Protein AF-A0A7S3JR64-F1 (afdb_monomer)

Solvent-accessible surface area (backbone atoms only — not comparable to full-atom values): 35680 Å² total; per-residue (Å²): 132,84,84,70,69,76,76,63,75,84,61,90,70,87,80,74,83,58,70,67,58,58,53,50,52,54,52,48,54,54,53,34,60,77,67,76,51,93,82,84,86,84,82,92,68,92,89,72,86,87,74,86,78,80,78,79,86,78,82,80,90,79,98,70,62,80,67,60,67,53,51,55,54,54,51,52,53,52,50,55,55,56,66,76,63,78,76,86,91,52,76,75,52,56,59,50,49,54,51,51,52,52,52,49,53,51,51,52,51,52,49,52,51,53,51,51,52,54,50,52,53,51,50,50,53,49,53,50,51,50,50,53,52,49,56,52,51,52,58,50,55,62,54,59,74,76,68,83,82,83,85,89,84,90,88,82,89,83,84,90,84,92,77,95,75,78,88,74,83,79,93,70,71,60,78,90,72,78,90,64,95,80,79,83,75,95,70,79,42,35,31,33,44,31,29,67,74,76,59,18,30,37,28,38,51,74,65,69,27,89,68,21,41,35,38,36,52,42,71,66,82,88,66,71,46,30,36,36,32,29,40,46,41,80,34,92,84,42,91,86,22,30,27,42,26,38,61,32,81,93,48,24,40,35,30,44,40,48,84,93,48,92,67,43,29,36,30,29,40,46,81,82,87,60,71,78,79,48,55,30,28,32,20,27,36,71,46,93,76,31,21,46,28,28,62,64,60,61,12,12,45,26,57,44,79,41,80,56,103,86,47,82,43,53,43,39,26,22,42,36,101,49,105,79,52,94,45,54,7,60,58,84,41,67,51,14,32,28,48,72,46,36,50,56,70,67,57,53,50,52,17,52,51,50,50,53,51,54,53,49,52,52,53,55,48,52,52,50,52,53,51,50,51,53,49,48,46,59,60,46,73,75,52,87,66,40,34,37,41,24,21,38,44,66,51,70,55,50,30,47,53,46,25,42,47,52,39,37,57,43,31,67,76,56,39,60,79,46,37,44,31,37,34,29,32,72,63,33,52,66,68,57,55,50,50,30,45,74,54,62,33,47,77,42,82,66,49,70,97,80,54,103,79,62,79,36,63,82,51,47,25,52,45,60,45,56,37,89,77,35,45,30,37,36,24,38,46,32,31,29,65,82,46,66,64,47,43,47,46,51,48,55,40,61,75,67,67,47,40,28,40,25,50,18,56,44,80,86,42,77,51,90,38,41,72,42,30,31,31,34,32,55,63,57,50,72,57,38,61,60,53,53,67,74,41,85,57,48,81,45,91,64,21,55,35,52,45,37,54,72,63,47,39,82,76,36,63,91,46,37,40,28,36,15,34,62,56,32,85,81,47,77,58,41,36,38,47,84,54,72,45,53,44,71,59,63,44,65,69,42,48,36,41,56,84,74,40,69,49,56,64,61,36,66,72,65,44,64,95,45,66,36,48,66,91,20,34,72,46,81,84,37,41,74,51

Foldseek 3Di:
DVVPPVPPPPDDDDDDDDPVVVVVVVVVVVVCVVVVHDDDDDDDDDDDDDDDDDDPDDDDDDDDDPVVVVVVVVVVVVVVVVVVPPDDDDPVVVVVVVVVVVVVVVVVVVVVVVVVVVVVVVVVVVVVVVVVVVVVVVVVVVVVVVPPDDDDDDDDDDDDDDDDDDDDDDPFFDDDDPPDVPDDDPDWWKWWWQQPPVRWTWFQQQQQADCSQFIATHHDPVALAQRRMWTWDDQPLDPQKIWTWGSHDPGFTWFAADQPDDVHFTIGGDDDDDDPLRSQRRIWHCPPVFWTQRRNQRFIFFWAFDDDPQGTGTGTGRADPDPPGNHGHDCPPSRRGTDIGIGDPVSSVVNVVVVVVVVVVVVVVVVVLVVVVVVVLVVLVPDPAAEEAFEFEEAAALLLLVLLLQQLQCCCPQPNNYAYEYEYEPNYDPVSVVSSVVSVHHYHYQYHPDDPLRQPRLLPSVCVLADQRHFKYAYAYSQFHRDNLLSQQVVVQVVVVFFKEFEAWAPVSQAPHDSGGMMGGHNLDHPSVVLSSPQPCRPDDCSSVVSCRPPVCVSRLVRYAYAHQANQVVGPNYAHGPDQQRSHLDTGRFGAGSVRHTPCCRCVVGQVSQFGPCVNHPDNPSRRD

Organism: NCBI:txid44058

Nearest PDB structures (foldseek):
  3usr-assembly1_A  TM=7.289E-01  e=1.417E-06  Oryctolagus cuniculus
  6eqj-assembly1_A-2  TM=7.114E-01  e=8.902E-07  Homo sapiens
  3t7n-assembly1_A  TM=7.211E-01  e=3.807E-06  Homo sapiens
  3v8y-assembly1_A  TM=7.074E-01  e=4.804E-06  Oryctolagus cuniculus
  3usq-assembly1_A  TM=7.261E-01  e=8.106E-06  Oryctolagus cuniculus

pLDDT: mean 72.24, std 23.93, range [23.78, 98.81]

Sequence (625 aa):
KKKMAQSNIERGRQRQMPFVVLVVLALFASYAFVQNQRVVVIAESGFVRAAPIEVVEEESQSRGSSKEKESTLLEILRNDVGRRLSTQRTKRWRKRQQHAEVEIDTAILAKRKIIHELQAENQQLRNEQENIIQKRGEGLRGRAKYHQRVDDVSSLNQEHEPIISSPNPVENVVAPENIDSRNGGNKIKYLRLINIVSACTLLVPGDGSPGDDWLRCEKDTNEFDAQTIFQVTPSHTRTGAVRLRTQAGAGTLLEVVPPGEEYAWVVRAQEKENKNDEKERSSFEIMQGVSLRNVKTNGCITIIRSMDSTGRVENVRAHGNRPHQRQAGPCTTPFASFQMQWLSDEIVQQSRINLAQKAKSENDRLKAEHKAIQLANKLWQNSTEKRVIAYGLYGADPKYCTGAIRNSELVHTIFPGWTTRFYVRRDVPKSVINTLRANGAEIVDMGDAKNGNAIAGMFWRFLVADDPTVDRFIVRDSDSRLNPRERAAVEEWIQSKKIVHSIRDHPNHDRPLNGGLWGGTKNCVPNMAKKIHQFSNKNSYGGDLIFLNTVVWPLIKENQISHDAYTCKKYPNSHPFPTRRPPNYQHVGQVFSAADQPRMGDINGFMRGRPIPLQCRKHPEWKFG

Secondary structure (DSSP, 8-state):
--SSSSSSTTS----PPPHHHHHHHHHHHHHHHHTT---------S-------------S-----HHHHHHHHHHHHHHHHHHTT-S---HHHHHHHHHHHHHHHHHHHHHHHHHHHHHHHHHHHHHHHHHHHHHHHHHHHHHHTT--------------------PPP-----------TTSS----EEEEEEETTT-EEEE---S--TTTTB-EEEE--S---GGG-EEEEE-SSSTT-EEEEESSTTTPEEEEPPTTSTTTTBEEEES---SHHHHTTT-EEEETTTEEEETTT-PBPEEEEEEETTEEEEEEESB-SSTT--SBPPTTSGGG-EEEEEE-HHHHHHHHHHHHHHHHHHHHHHHHHHHHHHHHHHHHTT----EEEEEEE-S--HHHHHHHHHHHHHHHHHSTT-EEEEEE-TTS-HHHHHHHHHTT-EEEE---S--TTPPPHHHHTTGGGG-TT-SEEEE--TTB---HHHHHHHHHHHHHT-SEEEEE-STT--SSS-TTSEEEETTSSTTHHHHHHH-TTTTSTTHHHHHIIIIIHHHHGGGEEEEESS-TTTSTTEE--SSPPPTT---TT-BB-TTS-B-HHHHHHHTTT-PPPGGG-SSTT-TT-

Mean predicted aligned error: 19.67 Å

Radius of gyration: 33.85 Å; Cα contacts (8 Å, |Δi|>4): 931; chains: 1; bounding box: 104×46×101 Å

Structure (mmCIF, N/CA/C/O backbone):
data_AF-A0A7S3JR64-F1
#
_entry.id   AF-A0A7S3JR64-F1
#
loop_
_atom_site.group_PDB
_atom_site.id
_atom_site.type_symbol
_atom_site.label_atom_id
_atom_site.label_alt_id
_atom_site.label_comp_id
_atom_site.label_asym_id
_atom_site.label_entity_id
_atom_site.label_seq_id
_atom_site.pdbx_PDB_ins_code
_atom_site.Cartn_x
_atom_site.Cartn_y
_atom_site.Cartn_z
_atom_site.occupancy
_atom_site.B_iso_or_equiv
_atom_site.auth_seq_id
_atom_site.auth_comp_id
_atom_site.auth_asym_id
_atom_site.auth_atom_id
_atom_site.pdbx_PDB_model_num
ATOM 1 N N . LYS A 1 1 ? -6.201 23.321 44.073 1.00 44.31 1 LYS A N 1
ATOM 2 C CA . LYS A 1 1 ? -5.036 22.442 43.773 1.00 44.31 1 LYS A CA 1
ATOM 3 C C . LYS A 1 1 ? -3.752 22.738 44.583 1.00 44.31 1 LYS A C 1
ATOM 5 O O . LYS A 1 1 ? -2.773 22.047 44.364 1.00 44.31 1 LYS A O 1
ATOM 10 N N . LYS A 1 2 ? -3.751 23.631 45.593 1.00 29.38 2 LYS A N 1
ATOM 11 C CA . LYS A 1 2 ? -2.632 23.783 46.560 1.00 29.38 2 LYS A CA 1
ATOM 12 C C . LYS A 1 2 ? -2.896 23.216 47.974 1.00 29.38 2 LYS A C 1
ATOM 14 O O . LYS A 1 2 ? -1.991 23.210 48.787 1.00 29.38 2 LYS A O 1
ATOM 19 N N . LYS A 1 3 ? -4.087 22.654 48.243 1.00 28.89 3 LYS A N 1
ATOM 20 C CA . LYS A 1 3 ? -4.432 21.962 49.511 1.00 28.89 3 LYS A CA 1
ATOM 21 C C . LYS A 1 3 ? -4.520 20.424 49.423 1.00 28.89 3 LYS A C 1
ATOM 23 O O . LYS A 1 3 ? -4.897 19.784 50.388 1.00 28.89 3 LYS A O 1
ATOM 28 N N . MET A 1 4 ? -4.142 19.815 48.293 1.00 30.44 4 MET A N 1
ATOM 29 C CA . MET A 1 4 ? -4.123 18.343 48.124 1.00 30.44 4 MET A CA 1
ATOM 30 C C . MET A 1 4 ? -2.705 17.744 48.063 1.00 30.44 4 MET A C 1
ATOM 32 O O . MET A 1 4 ? -2.553 16.539 47.909 1.00 30.44 4 MET A O 1
ATOM 36 N N . ALA A 1 5 ? -1.661 18.573 48.178 1.00 31.45 5 ALA A N 1
ATOM 37 C CA . ALA A 1 5 ? -0.268 18.121 48.126 1.00 31.45 5 ALA A CA 1
ATOM 38 C C . ALA A 1 5 ? 0.324 17.799 49.513 1.00 31.45 5 ALA A C 1
ATOM 40 O O . ALA A 1 5 ? 1.359 17.149 49.589 1.00 31.45 5 ALA A O 1
ATOM 41 N N . GLN A 1 6 ? -0.343 18.192 50.604 1.00 30.94 6 GLN A N 1
ATOM 42 C CA . GLN A 1 6 ? 0.126 17.922 51.969 1.00 30.94 6 GLN A CA 1
ATOM 43 C C . GLN A 1 6 ? -0.320 16.561 52.533 1.00 30.94 6 GLN A C 1
ATOM 45 O O . GLN A 1 6 ? 0.234 16.136 53.534 1.00 30.94 6 GLN A O 1
ATOM 50 N N . SER A 1 7 ? -1.235 15.825 51.884 1.00 31.84 7 SER A N 1
ATOM 51 C CA . SER A 1 7 ? -1.719 14.529 52.409 1.00 31.84 7 SER A CA 1
ATOM 52 C C . SER A 1 7 ? -1.055 13.283 51.792 1.00 31.84 7 SER A C 1
ATOM 54 O O . SER A 1 7 ? -1.353 12.168 52.214 1.00 31.84 7 SER A O 1
ATOM 56 N N . ASN A 1 8 ? -0.157 13.437 50.812 1.00 30.56 8 ASN A N 1
ATOM 57 C CA . ASN A 1 8 ? 0.552 12.306 50.187 1.00 30.56 8 ASN A CA 1
ATOM 58 C C . ASN A 1 8 ? 2.029 12.193 50.600 1.00 30.56 8 ASN A C 1
ATOM 60 O O . ASN A 1 8 ? 2.721 11.294 50.129 1.00 30.56 8 ASN A O 1
ATOM 64 N N . ILE A 1 9 ? 2.504 13.062 51.497 1.00 36.34 9 ILE A N 1
ATOM 65 C CA . ILE A 1 9 ? 3.878 13.020 52.023 1.00 36.34 9 ILE A CA 1
ATOM 66 C C . ILE A 1 9 ? 4.029 11.970 53.148 1.00 36.34 9 ILE A C 1
ATOM 68 O O . ILE A 1 9 ? 5.136 11.524 53.418 1.00 36.34 9 ILE A O 1
ATOM 72 N N . GLU A 1 10 ? 2.934 11.440 53.706 1.00 34.44 10 GLU A N 1
ATOM 73 C CA . GLU A 1 10 ? 2.976 10.411 54.766 1.00 34.44 10 GLU A CA 1
ATOM 74 C C . GLU A 1 10 ? 2.863 8.953 54.288 1.00 34.44 10 GLU A C 1
ATOM 76 O O . GLU A 1 10 ? 2.804 8.030 55.097 1.00 34.44 10 GLU A O 1
ATOM 81 N N . ARG A 1 11 ? 2.878 8.677 52.978 1.00 33.31 11 ARG A N 1
ATOM 82 C CA . ARG A 1 11 ? 2.949 7.290 52.481 1.00 33.31 11 ARG A CA 1
ATOM 83 C C . ARG A 1 11 ? 4.153 7.101 51.575 1.00 33.31 11 ARG A C 1
ATOM 85 O O . ARG A 1 11 ? 4.058 7.185 50.354 1.00 33.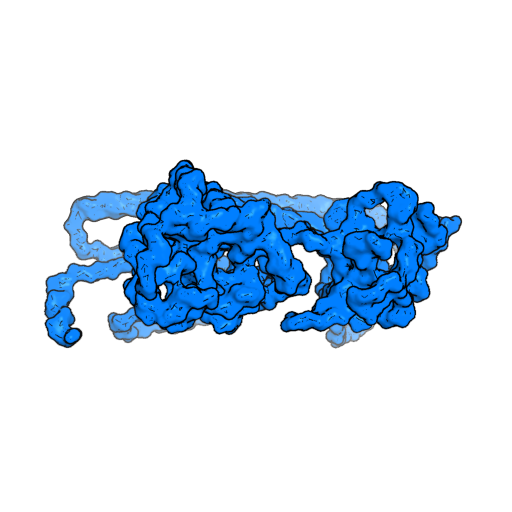31 11 ARG A O 1
ATOM 92 N N . GLY A 1 12 ? 5.290 6.810 52.207 1.00 34.75 12 GLY A N 1
ATOM 93 C CA . GLY A 1 12 ? 6.540 6.439 51.553 1.00 34.75 12 GLY A CA 1
ATOM 94 C C . GLY A 1 12 ? 6.351 5.311 50.535 1.00 34.75 12 GLY A C 1
ATOM 95 O O . GLY A 1 12 ? 6.214 4.141 50.882 1.00 34.75 12 GLY A O 1
ATOM 96 N N . ARG A 1 13 ? 6.373 5.667 49.251 1.00 30.73 13 ARG A N 1
ATOM 97 C CA . ARG A 1 13 ? 6.607 4.747 48.133 1.00 30.73 13 ARG A CA 1
ATOM 98 C C . ARG A 1 13 ? 7.668 5.363 47.229 1.00 30.73 13 ARG A C 1
ATOM 100 O O . ARG A 1 13 ? 7.350 6.096 46.298 1.00 30.73 13 ARG A O 1
ATOM 107 N N . GLN A 1 14 ? 8.932 5.031 47.489 1.00 34.44 14 GLN A N 1
ATOM 108 C CA . GLN A 1 14 ? 9.984 5.127 46.478 1.00 34.44 14 GLN A CA 1
ATOM 109 C C . GLN A 1 14 ? 9.634 4.153 45.343 1.00 34.44 14 GLN A C 1
ATOM 111 O O . GLN A 1 14 ? 9.634 2.938 45.535 1.00 34.44 14 GLN A O 1
ATOM 116 N N . ARG A 1 15 ? 9.293 4.666 44.157 1.00 33.41 15 ARG A N 1
ATOM 117 C CA . ARG A 1 15 ? 9.221 3.843 42.942 1.00 33.41 15 ARG A CA 1
ATOM 118 C C . ARG A 1 15 ? 10.638 3.694 42.386 1.00 33.41 15 ARG A C 1
ATOM 120 O O . ARG A 1 15 ? 11.194 4.656 41.870 1.00 33.41 15 ARG A O 1
ATOM 127 N N . GLN A 1 16 ? 11.211 2.498 42.517 1.00 41.16 16 GLN A N 1
ATOM 128 C CA . GLN A 1 16 ? 12.442 2.095 41.831 1.00 41.16 16 GLN A CA 1
ATOM 129 C C . GLN A 1 16 ? 12.226 2.050 40.308 1.00 41.16 16 GLN A C 1
ATOM 131 O O . GLN A 1 16 ? 11.145 1.676 39.845 1.00 41.16 16 GLN A O 1
ATOM 136 N N . MET A 1 17 ? 13.264 2.390 39.534 1.00 39.31 17 MET A N 1
ATOM 137 C CA . MET A 1 17 ? 13.301 2.099 38.098 1.00 39.31 17 MET A CA 1
ATOM 138 C C . MET A 1 17 ? 13.252 0.574 37.881 1.00 39.31 17 MET A C 1
ATOM 140 O O . MET A 1 17 ? 14.019 -0.149 38.518 1.00 39.31 17 MET A O 1
ATOM 144 N N . PRO A 1 18 ? 12.378 0.058 37.001 1.00 40.19 18 PRO A N 1
ATOM 145 C CA . PRO A 1 18 ? 12.288 -1.375 36.745 1.00 40.19 18 PRO A CA 1
ATOM 146 C C . PRO A 1 18 ? 13.547 -1.905 36.037 1.00 40.19 18 PRO A C 1
ATOM 148 O O . PRO A 1 18 ? 14.028 -1.299 35.085 1.00 40.19 18 PRO A O 1
ATOM 151 N N . PHE A 1 19 ? 14.031 -3.074 36.474 1.00 36.72 19 PHE A N 1
ATOM 152 C CA . PHE A 1 19 ? 15.223 -3.808 35.999 1.00 36.72 19 PHE A CA 1
ATOM 153 C C . PHE A 1 19 ? 15.355 -3.897 34.465 1.00 36.72 19 PHE A C 1
ATOM 155 O O . PHE A 1 19 ? 16.451 -3.826 33.919 1.00 36.72 19 PHE A O 1
ATOM 162 N N . VAL A 1 20 ? 14.225 -3.950 33.757 1.00 39.03 20 VAL A N 1
ATOM 163 C CA . VAL A 1 20 ? 14.159 -3.952 32.287 1.00 39.03 20 VAL A CA 1
ATOM 164 C C . VAL A 1 20 ? 14.789 -2.692 31.678 1.00 39.03 20 VAL A C 1
ATOM 166 O O . VAL A 1 20 ? 15.435 -2.774 30.641 1.00 39.03 20 VAL A O 1
ATOM 169 N N . VAL A 1 21 ? 14.660 -1.533 32.328 1.00 40.22 21 VAL A N 1
ATOM 170 C CA . VAL A 1 21 ? 15.214 -0.257 31.841 1.00 40.22 21 VAL A CA 1
ATOM 171 C C . VAL A 1 21 ? 16.740 -0.253 31.931 1.00 40.22 21 VAL A C 1
ATOM 173 O O . VAL A 1 21 ? 17.401 0.199 31.003 1.00 40.22 21 VAL A O 1
ATOM 176 N N . LEU A 1 22 ? 17.304 -0.830 32.995 1.00 41.69 22 LEU A N 1
ATOM 177 C CA . LEU A 1 22 ? 18.753 -0.985 33.164 1.00 41.69 22 LEU A CA 1
ATOM 178 C C . LEU A 1 22 ? 19.352 -1.955 32.136 1.00 41.69 22 LEU A C 1
ATOM 180 O O . LEU A 1 22 ? 20.386 -1.656 31.546 1.00 41.69 22 LEU A O 1
ATOM 184 N N . VAL A 1 23 ? 18.670 -3.072 31.861 1.00 41.06 23 VAL A N 1
ATOM 185 C CA . VAL A 1 23 ? 19.095 -4.045 30.839 1.00 41.06 23 VAL A CA 1
ATOM 186 C C . VAL A 1 23 ? 19.034 -3.437 29.436 1.00 41.06 23 VAL A C 1
ATOM 188 O O . VAL A 1 23 ? 19.958 -3.611 28.647 1.00 41.06 23 VAL A O 1
ATOM 191 N N . VAL A 1 24 ? 17.987 -2.667 29.129 1.00 43.16 24 VAL A N 1
ATOM 192 C CA . VAL A 1 24 ? 17.852 -1.992 27.830 1.00 43.16 24 VAL A CA 1
ATOM 193 C C . VAL A 1 24 ? 18.914 -0.908 27.657 1.00 43.16 24 VAL A C 1
ATOM 195 O O . VAL A 1 24 ? 19.528 -0.843 26.597 1.00 43.16 24 VAL A O 1
ATOM 198 N N . LEU A 1 25 ? 19.200 -0.107 28.688 1.00 43.28 25 LEU A N 1
ATOM 199 C CA . LEU A 1 25 ? 20.262 0.904 28.632 1.00 43.28 25 LEU A CA 1
ATOM 200 C C . LEU A 1 25 ? 21.652 0.272 28.451 1.00 43.28 25 LEU A C 1
ATOM 202 O O . LEU A 1 25 ? 22.448 0.776 27.661 1.00 43.28 25 LEU A O 1
ATOM 206 N N . ALA A 1 26 ? 21.923 -0.865 29.100 1.00 42.47 26 ALA A N 1
ATOM 207 C CA . ALA A 1 26 ? 23.176 -1.606 28.938 1.00 42.47 26 ALA A CA 1
ATOM 208 C C . ALA A 1 26 ? 23.326 -2.222 27.533 1.00 42.47 26 ALA A C 1
ATOM 210 O O . ALA A 1 26 ? 24.414 -2.194 26.953 1.00 42.47 26 ALA A O 1
ATOM 211 N N . LEU A 1 27 ? 22.236 -2.735 26.953 1.00 41.16 27 LEU A N 1
ATOM 212 C CA . LEU A 1 27 ? 22.218 -3.245 25.579 1.00 41.16 27 LEU A CA 1
ATOM 213 C C . LEU A 1 27 ? 22.379 -2.117 24.549 1.00 41.16 27 LEU A C 1
ATOM 215 O O . LEU A 1 27 ? 23.108 -2.291 23.575 1.00 41.16 27 LEU A O 1
ATOM 219 N N . PHE A 1 28 ? 21.777 -0.948 24.788 1.00 43.47 28 PHE A N 1
ATOM 220 C CA . PHE A 1 28 ? 21.934 0.230 23.927 1.00 43.47 28 PHE A CA 1
ATOM 221 C C . PHE A 1 28 ? 23.356 0.797 23.966 1.00 43.47 28 PHE A C 1
ATOM 223 O O . PHE A 1 28 ? 23.916 1.104 22.914 1.00 43.47 28 PHE A O 1
ATOM 230 N N . ALA A 1 29 ? 23.970 0.877 25.149 1.00 41.72 29 ALA A N 1
ATOM 231 C CA . ALA A 1 29 ? 25.365 1.290 25.285 1.00 41.72 29 ALA A CA 1
ATOM 232 C C . ALA A 1 29 ? 26.320 0.296 24.594 1.00 41.72 29 ALA A C 1
ATOM 234 O O . ALA A 1 29 ? 27.259 0.710 23.915 1.00 41.72 29 ALA A O 1
ATOM 235 N N . SER A 1 30 ? 26.029 -1.009 24.685 1.00 37.53 30 SER A N 1
ATOM 236 C CA . SER A 1 30 ? 26.797 -2.067 24.008 1.00 37.53 30 SER A CA 1
ATOM 237 C C . SER A 1 30 ? 26.662 -2.001 22.481 1.00 37.53 30 SER A C 1
ATOM 239 O O . SER A 1 30 ? 27.638 -2.207 21.766 1.00 37.53 30 SER A O 1
ATOM 241 N N . TYR A 1 31 ? 25.472 -1.673 21.969 1.00 37.53 31 TYR A N 1
ATOM 242 C CA . TYR A 1 31 ? 25.223 -1.516 20.533 1.00 37.53 31 TYR A CA 1
ATOM 243 C C . TYR A 1 31 ? 25.909 -0.270 19.951 1.00 37.53 31 TYR A C 1
ATOM 245 O O . TYR A 1 31 ? 26.505 -0.339 18.878 1.00 37.53 31 TYR A O 1
ATOM 253 N N . ALA A 1 32 ? 25.893 0.855 20.672 1.00 39.53 32 ALA A N 1
ATOM 254 C CA . ALA A 1 32 ? 26.560 2.081 20.233 1.00 39.53 32 ALA A CA 1
ATOM 255 C C . ALA A 1 32 ? 28.097 1.967 20.227 1.00 39.53 32 ALA A C 1
ATOM 257 O O . ALA A 1 32 ? 28.748 2.522 19.341 1.00 39.53 32 ALA A O 1
ATOM 258 N N . PHE A 1 33 ? 28.669 1.190 21.158 1.00 36.16 33 PHE A N 1
ATOM 259 C CA . PHE A 1 33 ? 30.105 0.894 21.209 1.00 36.16 33 PHE A CA 1
ATOM 260 C C . PHE A 1 33 ? 30.575 0.068 19.999 1.00 36.16 33 PHE A C 1
ATOM 262 O O . PHE A 1 33 ? 31.617 0.358 19.420 1.00 36.16 33 PHE A O 1
ATOM 269 N N . VAL A 1 34 ? 29.768 -0.901 19.547 1.00 38.59 34 VAL A N 1
ATOM 270 C CA . VAL A 1 34 ? 30.044 -1.706 18.337 1.00 38.59 34 VAL A CA 1
ATOM 271 C C . VAL A 1 34 ? 29.982 -0.868 17.051 1.00 38.59 34 VAL A C 1
ATOM 273 O O . VAL A 1 34 ? 30.632 -1.204 16.067 1.00 38.59 34 VAL A O 1
ATOM 276 N N . GLN A 1 35 ? 29.237 0.240 17.054 1.00 33.69 35 GLN A N 1
ATOM 277 C CA . GLN A 1 35 ? 29.063 1.130 15.897 1.00 33.69 35 GLN A CA 1
ATOM 278 C C . GLN A 1 35 ? 29.988 2.362 15.918 1.00 33.69 35 GLN A C 1
ATOM 280 O O . GLN A 1 35 ? 29.871 3.230 15.056 1.00 33.69 35 GLN A O 1
ATOM 285 N N . ASN A 1 36 ? 30.900 2.452 16.894 1.00 34.97 36 ASN A N 1
ATOM 286 C CA . ASN A 1 36 ? 31.841 3.562 17.072 1.00 34.97 36 ASN A CA 1
ATOM 287 C C . ASN A 1 36 ? 31.166 4.954 17.132 1.00 34.97 36 ASN A C 1
ATOM 289 O O . ASN A 1 36 ? 31.715 5.951 16.660 1.00 34.97 36 ASN A O 1
ATOM 293 N N . GLN A 1 37 ? 29.955 5.033 17.699 1.00 33.91 37 GLN A N 1
ATOM 294 C CA . GLN A 1 37 ? 29.223 6.292 17.875 1.00 33.91 37 GLN A CA 1
ATOM 295 C C . GLN A 1 37 ? 29.362 6.819 19.309 1.00 33.91 37 GLN A C 1
ATOM 297 O O . GLN A 1 37 ? 29.182 6.081 20.278 1.00 33.91 37 GLN A O 1
ATOM 302 N N . ARG A 1 38 ? 29.644 8.122 19.460 1.00 30.95 38 ARG A N 1
ATOM 303 C CA . ARG A 1 38 ? 29.629 8.802 20.767 1.00 30.95 38 ARG A CA 1
ATOM 304 C C . ARG A 1 38 ? 28.185 8.970 21.244 1.00 30.95 38 ARG A C 1
ATOM 306 O O . ARG A 1 38 ? 27.382 9.598 20.561 1.00 30.95 38 ARG A O 1
ATOM 313 N N . VAL A 1 39 ? 27.873 8.460 22.434 1.00 30.12 39 VAL A N 1
ATOM 314 C CA . VAL A 1 39 ? 26.564 8.633 23.083 1.00 30.12 39 VAL A CA 1
ATOM 315 C C . VAL A 1 39 ? 26.714 9.566 24.281 1.00 30.12 39 VAL A C 1
ATOM 317 O O . VAL A 1 39 ? 27.492 9.285 25.187 1.00 30.12 39 VAL A O 1
ATOM 320 N N . VAL A 1 40 ? 25.944 10.656 24.301 1.00 28.58 40 VAL A N 1
ATOM 321 C CA . VAL A 1 40 ? 25.748 11.512 25.481 1.00 28.58 40 VAL A CA 1
ATOM 322 C C . VAL A 1 40 ? 24.361 11.208 26.043 1.00 28.58 40 VAL A C 1
ATOM 324 O O . VAL A 1 40 ? 23.363 11.354 25.339 1.00 28.58 40 VAL A O 1
ATOM 327 N N . VAL A 1 41 ? 24.289 10.766 27.300 1.00 29.30 41 VAL A N 1
ATOM 328 C CA . VAL A 1 41 ? 23.023 10.501 28.001 1.00 29.30 41 VAL A CA 1
ATOM 329 C C . VAL A 1 41 ? 22.736 11.672 28.938 1.00 29.30 41 VAL A C 1
ATOM 331 O O . VAL A 1 41 ? 23.439 11.849 29.928 1.00 29.30 41 VAL A O 1
ATOM 334 N N . ILE A 1 42 ? 21.702 12.463 28.645 1.00 26.11 42 ILE A N 1
ATOM 335 C CA . ILE A 1 42 ? 21.192 13.501 29.554 1.00 26.11 42 ILE A CA 1
ATOM 336 C C . ILE A 1 42 ? 19.957 12.938 30.262 1.00 26.11 42 ILE A C 1
ATOM 338 O O . ILE A 1 42 ? 18.960 12.616 29.617 1.00 26.11 42 ILE A O 1
ATOM 342 N N . ALA A 1 43 ? 20.024 12.806 31.586 1.00 29.41 43 ALA A N 1
ATOM 343 C CA . ALA A 1 43 ? 18.889 12.439 32.425 1.00 29.41 43 ALA A CA 1
ATOM 344 C C . ALA A 1 43 ? 18.330 13.696 33.108 1.00 29.41 43 ALA A C 1
ATOM 346 O O . ALA A 1 43 ? 18.926 14.211 34.051 1.00 29.41 43 ALA A O 1
ATOM 347 N N . GLU A 1 44 ? 17.175 14.188 32.656 1.00 27.11 44 GLU A N 1
ATOM 348 C CA . GLU A 1 44 ? 16.427 15.212 33.389 1.00 27.11 44 GLU A CA 1
ATOM 349 C C . GLU A 1 44 ? 15.541 14.558 34.459 1.00 27.11 44 GLU A C 1
ATOM 351 O O . GLU A 1 44 ? 14.470 14.016 34.183 1.00 27.11 44 GLU A O 1
ATOM 356 N N . SER A 1 45 ? 15.973 14.646 35.715 1.00 33.03 45 SER A N 1
ATOM 357 C CA . SER A 1 45 ? 15.078 14.588 36.872 1.00 33.03 45 SER A CA 1
ATOM 358 C C . SER A 1 45 ? 15.532 15.628 37.890 1.00 33.03 45 SER A C 1
ATOM 360 O O . SER A 1 45 ? 16.639 15.543 38.418 1.00 33.03 45 SER A O 1
ATOM 362 N N . GLY A 1 46 ? 14.687 16.633 38.127 1.00 28.81 46 GLY A N 1
ATOM 363 C CA . GLY A 1 46 ? 14.963 17.731 39.047 1.00 28.81 46 GLY A CA 1
ATOM 364 C C . GLY A 1 46 ? 15.220 17.262 40.483 1.00 28.81 46 GLY A C 1
ATOM 365 O O . GLY A 1 46 ? 14.514 16.398 40.997 1.00 28.81 46 GLY A O 1
ATOM 366 N N . PHE A 1 47 ? 16.203 17.922 41.103 1.00 24.77 47 PHE A N 1
ATOM 367 C CA . PHE A 1 47 ? 16.712 17.795 42.476 1.00 24.77 47 PHE A CA 1
ATOM 368 C C . PHE A 1 47 ? 17.631 16.604 42.799 1.00 24.77 47 PHE A C 1
ATOM 370 O O . PHE A 1 47 ? 17.274 15.716 43.566 1.00 24.77 47 PHE A O 1
ATOM 377 N N . VAL A 1 48 ? 18.893 16.711 42.363 1.00 28.98 48 VAL A N 1
ATOM 378 C CA . VAL A 1 48 ? 20.079 16.404 43.189 1.00 28.98 48 VAL A CA 1
ATOM 379 C C . VAL A 1 48 ? 21.116 17.510 42.936 1.00 28.98 48 VAL A C 1
ATOM 381 O O . VAL A 1 48 ? 21.387 17.847 41.786 1.00 28.98 48 VAL A O 1
ATOM 384 N N . ARG A 1 49 ? 21.649 18.126 44.003 1.00 25.80 49 ARG A N 1
ATOM 385 C CA . ARG A 1 49 ? 22.752 19.102 43.928 1.00 25.80 49 ARG A CA 1
ATOM 386 C C . ARG A 1 49 ? 23.974 18.433 43.295 1.00 25.80 49 ARG A C 1
ATOM 388 O O . ARG A 1 49 ? 24.393 17.377 43.760 1.00 25.80 49 ARG A O 1
ATOM 395 N N . ALA A 1 50 ? 24.528 19.071 42.270 1.00 27.05 50 ALA A N 1
ATOM 396 C CA . ALA A 1 50 ? 25.791 18.693 41.658 1.00 27.05 50 ALA A CA 1
ATOM 397 C C . ALA A 1 50 ? 26.914 18.681 42.709 1.00 27.05 50 ALA A C 1
ATOM 399 O O . ALA A 1 50 ? 27.136 19.682 43.389 1.00 27.05 50 ALA A O 1
ATOM 400 N N . ALA A 1 51 ? 27.615 17.556 42.817 1.00 25.41 51 ALA A N 1
ATOM 401 C CA . ALA A 1 51 ? 28.999 17.525 43.268 1.00 25.41 51 ALA A CA 1
ATOM 402 C C . ALA A 1 51 ? 29.847 17.200 42.027 1.00 25.41 51 ALA A C 1
ATOM 404 O O . ALA A 1 51 ? 29.457 16.306 41.267 1.00 25.41 51 ALA A O 1
ATOM 405 N N . PRO A 1 52 ? 30.929 17.948 41.760 1.00 24.95 52 PRO A N 1
ATOM 406 C CA . PRO A 1 52 ? 31.719 17.770 40.552 1.00 24.95 52 PRO A CA 1
ATOM 407 C C . PRO A 1 52 ? 32.425 16.413 40.606 1.00 24.95 52 PRO A C 1
ATOM 409 O O . PRO A 1 52 ? 33.088 16.087 41.586 1.00 24.95 52 PRO A O 1
ATOM 412 N N . ILE A 1 53 ? 32.264 15.615 39.553 1.00 24.25 53 ILE A N 1
ATOM 413 C CA . ILE A 1 53 ? 33.204 14.536 39.264 1.00 24.25 53 ILE A CA 1
ATOM 414 C C . ILE A 1 53 ? 34.345 15.218 38.514 1.00 24.25 53 ILE A C 1
ATOM 416 O O . ILE A 1 53 ? 34.157 15.646 37.375 1.00 24.25 53 ILE A O 1
ATOM 420 N N . GLU A 1 54 ? 35.483 15.389 39.183 1.00 24.59 54 GLU A N 1
ATOM 421 C CA . GLU A 1 54 ? 36.729 15.794 38.536 1.00 24.59 54 GLU A CA 1
ATOM 422 C C . GLU A 1 54 ? 37.079 14.759 37.465 1.00 24.59 54 GLU A C 1
ATOM 424 O O . GLU A 1 54 ? 37.295 13.579 37.744 1.00 24.59 54 GLU A O 1
ATOM 429 N N . VAL A 1 55 ? 37.079 15.213 36.215 1.00 24.41 55 VAL A N 1
ATOM 430 C CA . VAL A 1 55 ? 37.678 14.487 35.103 1.00 24.41 55 VAL A CA 1
ATOM 431 C C . VAL A 1 55 ? 39.177 14.699 35.241 1.00 24.41 55 VAL A C 1
ATOM 433 O O . VAL A 1 55 ? 39.676 15.782 34.950 1.00 24.41 55 VAL A O 1
ATOM 436 N N . VAL A 1 56 ? 39.887 13.681 35.720 1.00 24.72 56 VAL A N 1
ATOM 437 C CA . VAL A 1 56 ? 41.340 13.630 35.564 1.00 24.72 56 VAL A CA 1
ATOM 438 C C . VAL A 1 56 ? 41.602 13.323 34.092 1.00 24.72 56 VAL A C 1
ATOM 440 O O . VAL A 1 56 ? 41.363 12.210 33.621 1.00 24.72 56 VAL A O 1
ATOM 443 N N . GLU A 1 57 ? 42.021 14.344 33.349 1.00 28.14 57 GLU A N 1
ATOM 444 C CA . GLU A 1 57 ? 42.748 14.164 32.098 1.00 28.14 57 GLU A CA 1
ATOM 445 C C . GLU A 1 57 ? 44.098 13.523 32.439 1.00 28.14 57 GLU A C 1
ATOM 447 O O . GLU A 1 57 ? 44.946 14.153 33.063 1.00 28.14 57 GLU A O 1
ATOM 452 N N . GLU A 1 58 ? 44.300 12.266 32.047 1.00 25.48 58 GLU A N 1
ATOM 453 C CA . GLU A 1 58 ? 45.641 11.689 31.952 1.00 25.48 58 GLU A CA 1
ATOM 454 C C . GLU A 1 58 ? 45.977 11.469 30.476 1.00 25.48 58 GLU A C 1
ATOM 456 O O . GLU A 1 58 ? 45.442 10.587 29.793 1.00 25.48 58 GLU A O 1
ATOM 461 N N . GLU A 1 59 ? 46.864 12.330 29.980 1.00 26.62 59 GLU A N 1
ATOM 462 C CA . GLU A 1 59 ? 47.578 12.164 28.726 1.00 26.62 59 GLU A CA 1
ATOM 463 C C . GLU A 1 59 ? 48.508 10.945 28.789 1.00 26.62 59 GLU A C 1
ATOM 465 O O . GLU A 1 59 ? 49.491 10.927 29.516 1.00 26.62 59 GLU A O 1
ATOM 470 N N . SER A 1 60 ? 48.266 10.001 27.879 1.00 36.78 60 SER A N 1
ATOM 471 C CA . SER A 1 60 ? 49.254 9.115 27.247 1.00 36.78 60 SER A CA 1
ATOM 472 C C . SER A 1 60 ? 50.012 8.069 28.100 1.00 36.78 60 SER A C 1
ATOM 474 O O . SER A 1 60 ? 50.498 8.304 29.193 1.00 36.78 60 SER A O 1
ATOM 476 N N . GLN A 1 61 ? 50.211 6.901 27.474 1.00 32.47 61 GLN A N 1
ATOM 477 C CA . GLN A 1 61 ? 51.186 5.853 27.826 1.00 32.47 61 GLN A CA 1
ATOM 478 C C . GLN A 1 61 ? 50.847 4.894 28.990 1.00 32.47 61 GLN A C 1
ATOM 480 O O . GLN A 1 61 ? 51.503 4.878 30.022 1.00 32.47 61 GLN A O 1
ATOM 485 N N . SER A 1 62 ? 49.958 3.919 28.750 1.00 31.05 62 SER A N 1
ATOM 486 C CA . SER A 1 62 ? 50.148 2.577 29.335 1.00 31.05 62 SER A CA 1
ATOM 487 C C . SER A 1 62 ? 49.557 1.456 28.465 1.00 31.05 62 SER A C 1
ATOM 489 O O . SER A 1 62 ? 48.401 1.480 28.032 1.00 31.05 62 SER A O 1
ATOM 491 N N . ARG A 1 63 ? 50.398 0.459 28.161 1.00 38.47 63 ARG A N 1
ATOM 492 C CA . ARG A 1 63 ? 50.041 -0.803 27.496 1.00 38.47 63 ARG A CA 1
ATOM 493 C C . ARG A 1 63 ? 49.344 -1.717 28.514 1.00 38.47 63 ARG A C 1
ATOM 495 O O . ARG A 1 63 ? 50.013 -2.498 29.175 1.00 38.47 63 ARG A O 1
ATOM 502 N N . GLY A 1 64 ? 48.022 -1.628 28.627 1.00 34.97 64 GLY A N 1
ATOM 503 C CA . GLY A 1 64 ? 47.198 -2.582 29.386 1.00 34.97 64 GLY A CA 1
ATOM 504 C C . GLY A 1 64 ? 46.191 -3.274 28.469 1.00 34.97 64 GLY A C 1
ATOM 505 O O . GLY A 1 64 ? 45.524 -2.608 27.671 1.00 34.97 64 GLY A O 1
ATOM 506 N N . SER A 1 65 ? 46.096 -4.605 28.535 1.00 40.59 65 SER A N 1
ATOM 507 C CA . SER A 1 65 ? 45.217 -5.379 27.645 1.00 40.59 65 SER A CA 1
ATOM 508 C C . SER A 1 65 ? 43.735 -5.153 27.980 1.00 40.59 65 SER A C 1
ATOM 510 O O . SER A 1 65 ? 43.375 -4.895 29.127 1.00 40.59 65 SER A O 1
ATOM 512 N N . SER A 1 66 ? 42.853 -5.316 26.986 1.00 41.03 66 SER A N 1
ATOM 513 C CA . SER A 1 66 ? 41.390 -5.148 27.103 1.00 41.03 66 SER A CA 1
ATOM 514 C C . SER A 1 66 ? 40.739 -5.906 28.275 1.00 41.03 66 SER A C 1
ATOM 516 O O . SER A 1 66 ? 39.633 -5.549 28.671 1.00 41.03 66 SER A O 1
ATOM 518 N N . LYS A 1 67 ? 41.400 -6.928 28.837 1.00 37.41 67 LYS A N 1
ATOM 519 C CA . LYS A 1 67 ? 40.906 -7.705 29.983 1.00 37.41 67 LYS A CA 1
ATOM 520 C C . LYS A 1 67 ? 41.055 -6.989 31.332 1.00 37.41 67 LYS A C 1
ATOM 522 O O . LYS A 1 67 ? 40.224 -7.201 32.208 1.00 37.41 67 LYS A O 1
ATOM 527 N N . GLU A 1 68 ? 42.061 -6.131 31.508 1.00 36.81 68 GLU A N 1
ATOM 528 C CA . GLU A 1 68 ? 42.285 -5.430 32.787 1.00 36.81 68 GLU A CA 1
ATOM 529 C C . GLU A 1 68 ? 41.273 -4.301 33.002 1.00 36.81 68 GLU A C 1
ATOM 531 O O . GLU A 1 68 ? 40.730 -4.160 34.094 1.00 36.81 68 GLU A O 1
ATOM 536 N N . LYS A 1 69 ? 40.918 -3.570 31.937 1.00 40.78 69 LYS A N 1
ATOM 537 C CA . LYS A 1 69 ? 39.945 -2.462 31.999 1.00 40.78 69 LYS A CA 1
ATOM 538 C C . LYS A 1 69 ? 38.504 -2.936 32.248 1.00 40.78 69 LYS A C 1
ATOM 540 O O . LYS A 1 69 ? 37.710 -2.208 32.838 1.00 40.78 69 LYS A O 1
ATOM 545 N N . GLU A 1 70 ? 38.168 -4.162 31.839 1.00 40.09 70 GLU A N 1
ATOM 546 C CA . GLU A 1 70 ? 36.856 -4.784 32.084 1.00 40.09 70 GLU A CA 1
ATOM 547 C C . GLU A 1 70 ? 36.722 -5.285 33.538 1.00 40.09 70 GLU A C 1
ATOM 549 O O . GLU A 1 70 ? 35.649 -5.181 34.137 1.00 40.09 70 GLU A O 1
ATOM 554 N N . SER A 1 71 ? 37.829 -5.741 34.141 1.00 40.09 71 SER A N 1
ATOM 555 C CA . SER A 1 71 ? 37.892 -6.162 35.549 1.00 40.09 71 SER A CA 1
ATOM 556 C C . SER A 1 71 ? 37.603 -5.002 36.507 1.00 40.09 71 SER A C 1
ATOM 558 O O . SER A 1 71 ? 36.789 -5.143 37.419 1.00 40.09 71 SER A O 1
ATOM 560 N N . THR A 1 72 ? 38.195 -3.828 36.262 1.00 44.34 72 THR A N 1
ATOM 561 C CA . THR A 1 72 ? 38.032 -2.638 37.115 1.00 44.34 72 THR A CA 1
ATOM 562 C C . THR A 1 72 ? 36.588 -2.120 37.120 1.00 44.34 72 THR A C 1
ATOM 564 O O . THR A 1 72 ? 36.064 -1.723 38.159 1.00 44.34 72 THR A O 1
ATOM 567 N N . LEU A 1 73 ? 35.898 -2.175 35.976 1.00 41.88 73 LEU A N 1
ATOM 568 C CA . LEU A 1 73 ? 34.522 -1.683 35.838 1.00 41.88 73 LEU A CA 1
ATOM 569 C C . LEU A 1 73 ? 33.497 -2.621 36.502 1.00 41.88 73 LEU A C 1
ATOM 571 O O . LEU A 1 73 ? 32.526 -2.163 37.111 1.00 41.88 73 LEU A O 1
ATOM 575 N N . LEU A 1 74 ? 33.738 -3.935 36.441 1.00 43.81 74 LEU A N 1
ATOM 576 C CA . LEU A 1 74 ? 32.930 -4.946 37.130 1.00 43.81 74 LEU A CA 1
ATOM 577 C C . LEU A 1 74 ? 33.109 -4.894 38.653 1.00 43.81 74 LEU A C 1
ATOM 579 O O . LEU A 1 74 ? 32.144 -5.107 39.389 1.00 43.81 74 LEU A O 1
ATOM 583 N N . GLU A 1 75 ? 34.310 -4.573 39.134 1.00 43.06 75 GLU A N 1
ATOM 584 C CA . GLU A 1 75 ? 34.611 -4.437 40.562 1.00 43.06 75 GLU A CA 1
ATOM 585 C C . GLU A 1 75 ? 33.980 -3.173 41.174 1.00 43.06 75 GLU A C 1
ATOM 587 O O . GLU A 1 75 ? 33.417 -3.223 42.271 1.00 43.06 75 GLU A O 1
ATOM 592 N N . ILE A 1 76 ? 33.944 -2.067 40.421 1.00 46.31 76 ILE A N 1
ATOM 593 C CA . ILE A 1 76 ? 33.224 -0.837 40.795 1.00 46.31 76 ILE A CA 1
ATOM 594 C C . ILE A 1 76 ? 31.708 -1.089 40.884 1.00 46.31 76 ILE A C 1
ATOM 596 O O . ILE A 1 76 ? 31.074 -0.693 41.864 1.00 46.31 76 ILE A O 1
ATOM 600 N N . LEU A 1 77 ? 31.128 -1.816 39.920 1.00 44.28 77 LEU A N 1
ATOM 601 C CA . LEU A 1 77 ? 29.706 -2.190 39.938 1.00 44.28 77 LEU A CA 1
ATOM 602 C C . LEU A 1 77 ? 29.361 -3.140 41.096 1.00 44.28 77 LEU A C 1
ATOM 604 O O . LEU A 1 77 ? 28.308 -2.992 41.720 1.00 44.28 77 LEU A O 1
ATOM 608 N N . ARG A 1 78 ? 30.254 -4.082 41.433 1.00 42.25 78 ARG A N 1
ATOM 609 C CA . ARG A 1 78 ? 30.096 -4.971 42.599 1.00 42.25 78 ARG A CA 1
ATOM 610 C C . ARG A 1 78 ? 30.088 -4.188 43.912 1.00 42.25 78 ARG A C 1
ATOM 612 O O . ARG A 1 78 ? 29.249 -4.449 44.775 1.00 42.25 78 ARG A O 1
ATOM 619 N N . ASN A 1 79 ? 30.985 -3.213 44.047 1.00 42.97 79 ASN A N 1
ATOM 620 C CA . ASN A 1 79 ? 31.142 -2.426 45.268 1.00 42.97 79 ASN A CA 1
ATOM 621 C C . ASN A 1 79 ? 30.012 -1.399 45.475 1.00 42.97 79 ASN A C 1
ATOM 623 O O . ASN A 1 79 ? 29.584 -1.202 46.616 1.00 42.97 79 ASN A O 1
ATOM 627 N N . ASP A 1 80 ? 29.473 -0.797 44.408 1.00 42.38 80 ASP A N 1
ATOM 628 C CA . ASP A 1 80 ? 28.373 0.179 44.515 1.00 42.38 80 ASP A CA 1
ATOM 629 C C . ASP A 1 80 ? 27.016 -0.495 44.813 1.00 42.38 80 ASP A C 1
ATOM 631 O O . ASP A 1 80 ? 26.214 0.006 45.608 1.00 42.38 80 ASP A 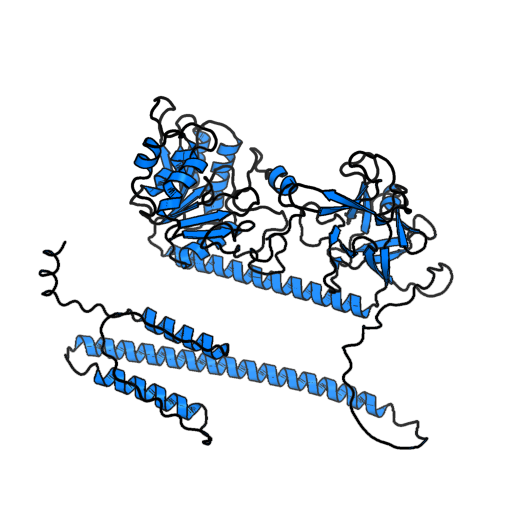O 1
ATOM 635 N N . VAL A 1 81 ? 26.787 -1.703 44.278 1.00 43.56 81 VAL A N 1
ATOM 636 C CA . VAL A 1 81 ? 25.616 -2.530 44.630 1.00 43.56 81 VAL A CA 1
ATOM 637 C C . VAL A 1 81 ? 25.750 -3.096 46.050 1.00 43.56 81 VAL A C 1
ATOM 639 O O . VAL A 1 81 ? 24.779 -3.086 46.809 1.00 43.56 81 VAL A O 1
ATOM 642 N N . GLY A 1 82 ? 26.958 -3.513 46.448 1.00 38.69 82 GLY A N 1
ATOM 643 C CA . GLY A 1 82 ? 27.248 -4.012 47.795 1.00 38.69 82 GLY A CA 1
ATOM 644 C C . GLY A 1 82 ? 27.052 -2.965 48.900 1.00 38.69 82 GLY A C 1
ATOM 645 O O . GLY A 1 82 ? 26.493 -3.284 49.951 1.00 38.69 82 GLY A O 1
ATOM 646 N N . ARG A 1 83 ? 27.431 -1.698 48.666 1.00 40.62 83 ARG A N 1
ATOM 647 C CA . ARG A 1 83 ? 27.246 -0.605 49.646 1.00 40.62 83 ARG A CA 1
ATOM 648 C C . ARG A 1 83 ? 25.790 -0.167 49.812 1.00 40.62 83 ARG A C 1
ATOM 650 O O . ARG A 1 83 ? 25.412 0.234 50.910 1.00 40.62 83 ARG A O 1
ATOM 657 N N . ARG A 1 84 ? 24.955 -0.264 48.771 1.00 42.97 84 ARG A N 1
ATOM 658 C CA . ARG A 1 84 ? 23.541 0.171 48.816 1.00 42.97 84 ARG A CA 1
ATOM 659 C C . ARG A 1 84 ? 22.584 -0.829 49.480 1.00 42.97 84 ARG A C 1
ATOM 661 O O . ARG A 1 84 ? 21.422 -0.493 49.687 1.00 42.97 84 ARG A O 1
ATOM 668 N N . LEU A 1 85 ? 23.045 -2.032 49.830 1.00 41.81 85 LEU A N 1
ATOM 669 C CA . LEU A 1 85 ? 22.192 -3.134 50.304 1.00 41.81 85 LEU A CA 1
ATOM 670 C C . LEU A 1 85 ? 22.443 -3.559 51.765 1.00 41.81 85 LEU A C 1
ATOM 672 O O . LEU A 1 85 ? 21.918 -4.578 52.211 1.00 41.81 85 LEU A O 1
ATOM 676 N N . SER A 1 86 ? 23.198 -2.781 52.549 1.00 39.66 86 SER A N 1
ATOM 677 C CA . SER A 1 86 ? 23.532 -3.130 53.942 1.00 39.66 86 SER A CA 1
ATOM 678 C C . SER A 1 86 ? 22.431 -2.847 54.980 1.00 39.66 86 SER A C 1
ATOM 680 O O . SER A 1 86 ? 22.626 -3.134 56.161 1.00 39.66 86 SER A O 1
ATOM 682 N N . THR A 1 87 ? 21.246 -2.366 54.588 1.00 44.75 87 THR A N 1
ATOM 683 C CA . THR A 1 87 ? 20.139 -2.112 55.527 1.00 44.75 87 THR A CA 1
ATOM 684 C C . THR A 1 87 ? 18.893 -2.953 55.214 1.00 44.75 87 THR A C 1
ATOM 686 O O . THR A 1 87 ? 18.260 -2.817 54.176 1.00 44.75 87 THR A O 1
ATOM 689 N N . GLN A 1 88 ? 18.535 -3.796 56.194 1.00 44.88 88 GLN A N 1
ATOM 690 C CA . GLN A 1 88 ? 17.342 -4.655 56.340 1.00 44.88 88 GLN A CA 1
ATOM 691 C C . GLN A 1 88 ? 17.429 -6.115 55.842 1.00 44.88 88 GLN A C 1
ATOM 693 O O . GLN A 1 88 ? 17.151 -6.478 54.703 1.00 44.88 88 GLN A O 1
ATOM 698 N N . ARG A 1 89 ? 17.743 -6.996 56.806 1.00 46.84 89 ARG A N 1
ATOM 699 C CA . ARG A 1 89 ? 17.796 -8.463 56.706 1.00 46.84 89 ARG A CA 1
ATOM 700 C C . ARG A 1 89 ? 16.400 -9.098 56.826 1.00 46.84 89 ARG A C 1
ATOM 702 O O . ARG A 1 89 ? 15.802 -9.047 57.894 1.00 46.84 89 ARG A O 1
ATOM 709 N N . THR A 1 90 ? 15.950 -9.845 55.811 1.00 52.06 90 THR A N 1
ATOM 710 C CA . THR A 1 90 ? 14.956 -10.931 55.989 1.00 52.06 90 THR A CA 1
ATOM 711 C C . THR A 1 90 ? 15.371 -12.201 55.229 1.00 52.06 90 THR A C 1
ATOM 713 O O . THR A 1 90 ? 15.888 -12.139 54.114 1.00 52.06 90 THR A O 1
ATOM 716 N N . LYS A 1 91 ? 15.142 -13.391 55.816 1.00 47.03 91 LYS A N 1
ATOM 717 C CA . LYS A 1 91 ? 15.506 -14.713 55.241 1.00 47.03 91 LYS A CA 1
ATOM 718 C C . LYS A 1 91 ? 14.908 -14.962 53.842 1.00 47.03 91 LYS A C 1
ATOM 720 O O . LYS A 1 91 ? 15.517 -15.648 53.026 1.00 47.03 91 LYS A O 1
ATOM 725 N N . ARG A 1 92 ? 13.745 -14.368 53.544 1.00 45.00 92 ARG A N 1
ATOM 726 C CA . ARG A 1 92 ? 13.056 -14.451 52.239 1.00 45.00 92 ARG A CA 1
ATOM 727 C C . ARG A 1 92 ? 13.804 -13.699 51.129 1.00 45.00 92 ARG A C 1
ATOM 729 O O . ARG A 1 92 ? 13.731 -14.097 49.971 1.00 45.00 92 ARG A O 1
ATOM 736 N N . TRP A 1 93 ? 14.551 -12.658 51.497 1.00 43.25 93 TRP A N 1
ATOM 737 C CA . TRP A 1 93 ? 15.400 -11.882 50.594 1.00 43.25 93 TRP A CA 1
ATOM 738 C C . TRP A 1 93 ? 16.674 -12.640 50.208 1.00 43.25 93 TRP A C 1
ATOM 740 O O . TRP A 1 93 ? 16.996 -12.693 49.030 1.00 43.25 93 TRP A O 1
ATOM 750 N N . ARG A 1 94 ? 17.320 -13.342 51.154 1.00 46.53 94 ARG A N 1
ATOM 751 C CA . ARG A 1 94 ? 18.501 -14.187 50.864 1.00 46.53 94 ARG A CA 1
ATOM 752 C C . ARG A 1 94 ? 18.212 -15.294 49.844 1.00 46.53 94 ARG A C 1
ATOM 754 O O . ARG A 1 94 ? 19.040 -15.558 48.984 1.00 46.53 94 ARG A O 1
ATOM 761 N N . LYS A 1 95 ? 17.016 -15.894 49.894 1.00 50.59 95 LYS A N 1
ATOM 762 C CA . LYS A 1 95 ? 16.594 -16.935 48.938 1.00 50.59 95 LYS A CA 1
ATOM 763 C C . LYS A 1 95 ? 16.353 -16.378 47.525 1.00 50.59 95 LYS A C 1
ATOM 765 O O . LYS A 1 95 ? 16.647 -17.049 46.546 1.00 50.59 95 LYS A O 1
ATOM 770 N N . ARG A 1 96 ? 15.842 -15.143 47.422 1.00 48.69 96 ARG A N 1
ATOM 771 C CA . ARG A 1 96 ? 15.692 -14.422 46.144 1.00 48.69 96 ARG A CA 1
ATOM 772 C C . ARG A 1 96 ? 17.029 -13.914 45.605 1.00 48.69 96 ARG A C 1
ATOM 774 O O . ARG A 1 96 ? 17.220 -13.937 44.399 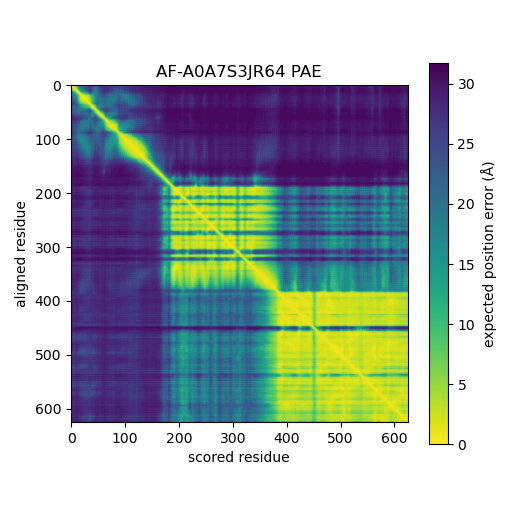1.00 48.69 96 ARG A O 1
ATOM 781 N N . GLN A 1 97 ? 17.941 -13.514 46.489 1.00 47.03 97 GLN A N 1
ATOM 782 C CA . GLN A 1 97 ? 19.303 -13.125 46.137 1.00 47.03 97 GLN A CA 1
ATOM 783 C C . GLN A 1 97 ? 20.085 -14.312 45.559 1.00 47.03 97 GLN A C 1
ATOM 785 O O . GLN A 1 97 ? 20.624 -14.181 44.472 1.00 47.03 97 GLN A O 1
ATOM 790 N N . GLN A 1 98 ? 20.044 -15.487 46.199 1.00 52.31 98 GLN A N 1
ATOM 791 C CA . GLN A 1 98 ? 20.666 -16.704 45.655 1.00 52.31 98 GLN A CA 1
ATOM 792 C C . GLN A 1 98 ? 20.082 -17.109 44.295 1.00 52.31 98 GLN A C 1
ATOM 794 O O . GLN A 1 98 ? 20.823 -17.524 43.415 1.00 52.31 98 GLN A O 1
ATOM 799 N N . HIS A 1 99 ? 18.767 -16.966 44.094 1.00 52.72 99 HIS A N 1
ATOM 800 C CA . HIS A 1 99 ? 18.147 -17.267 42.799 1.00 52.72 99 HIS A CA 1
ATOM 801 C C . HIS A 1 99 ? 18.581 -16.278 41.707 1.00 52.72 99 HIS A C 1
ATOM 803 O O . HIS A 1 99 ? 18.884 -16.688 40.593 1.00 52.72 99 HIS A O 1
ATOM 809 N N . ALA A 1 100 ? 18.655 -14.985 42.039 1.00 47.03 100 ALA A N 1
ATOM 810 C CA . ALA A 1 100 ? 19.117 -13.952 41.118 1.00 47.03 100 ALA A CA 1
ATOM 811 C C . ALA A 1 100 ? 20.614 -14.090 40.790 1.00 47.03 100 ALA A C 1
ATOM 813 O O . ALA A 1 100 ? 20.995 -13.908 39.640 1.00 47.03 100 ALA A O 1
ATOM 814 N N . GLU A 1 101 ? 21.457 -14.447 41.764 1.00 51.09 101 GLU A N 1
ATOM 815 C CA . GLU A 1 101 ? 22.886 -14.722 41.549 1.00 51.09 101 GLU A CA 1
ATOM 816 C C . GLU A 1 101 ? 23.081 -15.927 40.612 1.00 51.09 101 GLU A C 1
ATOM 818 O O . GLU A 1 101 ? 23.826 -15.823 39.642 1.00 51.09 101 GLU A O 1
ATOM 823 N N . VAL A 1 102 ? 22.325 -17.016 40.804 1.00 60.19 102 VAL A N 1
ATOM 824 C CA . VAL A 1 102 ? 22.364 -18.193 39.914 1.00 60.19 102 VAL A CA 1
ATOM 825 C C . VAL A 1 102 ? 21.873 -17.866 38.497 1.00 60.19 102 VAL A C 1
ATOM 827 O O . VAL A 1 102 ? 22.474 -18.316 37.521 1.00 60.19 102 VAL A O 1
ATOM 830 N N . GLU A 1 103 ? 20.810 -17.071 38.345 1.00 49.69 103 GLU A N 1
ATOM 831 C CA . GLU A 1 103 ? 20.315 -16.642 37.026 1.00 49.69 103 GLU A CA 1
ATOM 832 C C . GLU A 1 103 ? 21.311 -15.725 36.301 1.00 49.69 103 GLU A C 1
ATOM 834 O O . GLU A 1 103 ? 21.513 -15.866 35.091 1.00 49.69 103 GLU A O 1
ATOM 839 N N . ILE A 1 104 ? 21.972 -14.823 37.032 1.00 51.59 104 ILE A N 1
ATOM 840 C CA . ILE A 1 104 ? 23.018 -13.945 36.494 1.00 51.59 104 ILE A CA 1
ATOM 841 C C . ILE A 1 104 ? 24.228 -14.769 36.051 1.00 51.59 104 ILE A C 1
ATOM 843 O O . ILE A 1 104 ? 24.695 -14.598 34.924 1.00 51.59 104 ILE A O 1
ATOM 847 N N . ASP A 1 105 ? 24.696 -15.702 36.878 1.00 57.78 105 ASP A N 1
ATOM 848 C CA . ASP A 1 105 ? 25.829 -16.564 36.537 1.00 57.78 105 ASP A CA 1
ATOM 849 C C . ASP A 1 105 ? 25.511 -17.465 35.334 1.00 57.78 105 ASP A C 1
ATOM 851 O O . ASP A 1 105 ? 26.349 -17.638 34.445 1.00 57.78 105 ASP A O 1
ATOM 855 N N . THR A 1 106 ? 24.270 -17.950 35.227 1.00 61.62 106 THR A N 1
ATOM 856 C CA . THR A 1 106 ? 23.789 -18.722 34.069 1.00 61.62 106 THR A CA 1
ATOM 857 C C . THR A 1 106 ? 23.778 -17.875 32.792 1.00 61.62 106 THR A C 1
ATOM 859 O O . THR A 1 106 ? 24.233 -18.329 31.739 1.00 61.62 106 THR A O 1
ATOM 862 N N . ALA A 1 107 ? 23.314 -16.624 32.871 1.00 50.28 107 ALA A N 1
ATOM 863 C CA . ALA A 1 107 ? 23.318 -15.698 31.740 1.00 50.28 107 ALA A CA 1
ATOM 864 C C . ALA A 1 107 ? 24.745 -15.314 31.307 1.00 50.28 107 ALA A C 1
ATOM 866 O O . ALA A 1 107 ? 25.028 -15.221 30.109 1.00 50.28 107 ALA A O 1
ATOM 867 N N . ILE A 1 108 ? 25.666 -15.145 32.262 1.00 58.09 108 ILE A N 1
ATOM 868 C CA . ILE A 1 108 ? 27.088 -14.895 31.993 1.00 58.09 108 ILE A CA 1
ATOM 869 C C . ILE A 1 108 ? 27.726 -16.109 31.305 1.00 58.09 108 ILE A C 1
ATOM 871 O O . ILE A 1 108 ? 28.457 -15.935 30.326 1.00 58.09 108 ILE A O 1
ATOM 875 N N . LEU A 1 109 ? 27.428 -17.332 31.757 1.00 63.94 109 LEU A N 1
ATOM 876 C CA . LEU A 1 109 ? 27.918 -18.557 31.119 1.00 63.94 109 LEU A CA 1
ATOM 877 C C . LEU A 1 109 ? 27.388 -18.711 29.687 1.00 63.94 109 LEU A C 1
ATOM 879 O O . LEU A 1 109 ? 28.164 -18.995 28.774 1.00 63.94 109 LEU A O 1
ATOM 883 N N . ALA A 1 110 ? 26.092 -18.468 29.472 1.00 58.28 110 ALA A N 1
ATOM 884 C CA . ALA A 1 110 ? 25.478 -18.519 28.146 1.00 58.28 110 ALA A CA 1
ATOM 885 C C . ALA A 1 110 ? 26.099 -17.483 27.195 1.00 58.28 110 ALA A C 1
ATOM 887 O O . ALA A 1 110 ? 26.427 -17.803 26.053 1.00 58.28 110 ALA A O 1
ATOM 888 N N . LYS A 1 111 ? 26.350 -16.261 27.685 1.00 58.06 111 LYS A N 1
ATOM 889 C CA . LYS A 1 111 ? 27.035 -15.210 26.921 1.00 58.06 111 LYS A CA 1
ATOM 890 C C . LYS A 1 111 ? 28.465 -15.614 26.552 1.00 58.06 111 LYS A C 1
ATOM 892 O O . LYS A 1 111 ? 28.864 -15.431 25.406 1.00 58.06 111 LYS A O 1
ATOM 897 N N . ARG A 1 112 ? 29.230 -16.191 27.488 1.00 65.94 112 ARG A N 1
ATOM 898 C CA . ARG A 1 112 ? 30.594 -16.688 27.220 1.00 65.94 112 ARG A CA 1
ATOM 899 C C . ARG A 1 112 ? 30.602 -17.794 26.165 1.00 65.94 112 ARG A C 1
ATOM 901 O O . ARG A 1 112 ? 31.467 -17.774 25.297 1.00 65.94 112 ARG A O 1
ATOM 908 N N . LYS A 1 113 ? 29.624 -18.704 26.204 1.00 70.56 113 LYS A N 1
ATOM 909 C CA . LYS A 1 113 ? 29.477 -19.775 25.210 1.00 70.56 113 LYS A CA 1
ATOM 910 C C . LYS A 1 113 ? 29.218 -19.219 23.806 1.00 70.56 113 LYS A C 1
ATOM 912 O O . LYS A 1 113 ? 29.937 -19.581 22.883 1.00 70.56 113 LYS A O 1
ATOM 917 N N . ILE A 1 114 ? 28.282 -18.277 23.671 1.00 61.09 114 ILE A N 1
ATOM 918 C CA . ILE A 1 114 ? 27.970 -17.625 22.386 1.00 61.09 114 ILE A CA 1
ATOM 919 C C . ILE A 1 114 ? 29.184 -16.862 21.842 1.00 61.09 114 ILE A C 1
ATOM 921 O O . ILE A 1 114 ? 29.481 -16.936 20.655 1.00 61.09 114 ILE A O 1
ATOM 925 N N . ILE A 1 115 ? 29.920 -16.148 22.700 1.00 58.22 115 ILE A N 1
ATOM 926 C CA . ILE A 1 115 ? 31.140 -15.440 22.284 1.00 58.22 115 ILE A CA 1
ATOM 927 C C . ILE A 1 115 ? 32.198 -16.429 21.783 1.00 58.22 115 ILE A C 1
ATOM 929 O O . ILE A 1 115 ? 32.826 -16.169 20.762 1.00 58.22 115 ILE A O 1
ATOM 933 N N . HIS A 1 116 ? 32.372 -17.563 22.461 1.00 71.25 116 HIS A N 1
ATOM 934 C CA . HIS A 1 116 ? 33.333 -18.584 22.049 1.00 71.25 116 HIS A CA 1
ATOM 935 C C . HIS A 1 116 ? 32.934 -19.257 20.723 1.00 71.25 116 HIS A C 1
ATOM 937 O O . HIS A 1 116 ? 33.792 -19.495 19.877 1.00 71.25 116 HIS A O 1
ATOM 943 N N . GLU A 1 117 ? 31.641 -19.518 20.508 1.00 72.19 117 GLU A N 1
ATOM 944 C CA . GLU A 1 117 ? 31.103 -20.032 19.237 1.00 72.19 117 GLU A CA 1
ATOM 945 C C . GLU A 1 117 ? 31.329 -19.030 18.091 1.00 72.19 117 GLU A C 1
ATOM 947 O O . GLU A 1 117 ? 31.863 -19.400 17.047 1.00 72.19 117 GLU A O 1
ATOM 952 N N . LEU A 1 118 ? 31.046 -17.742 18.315 1.00 56.25 118 LEU A N 1
ATOM 953 C CA . LEU A 1 118 ? 31.282 -16.677 17.331 1.00 56.25 118 LEU A CA 1
ATOM 954 C C . LEU A 1 118 ? 32.771 -16.446 17.036 1.00 56.25 118 LEU A C 1
ATOM 956 O O . LEU A 1 118 ? 33.135 -16.063 15.922 1.00 56.25 118 LEU A O 1
ATOM 960 N N . GLN A 1 119 ? 33.646 -16.643 18.024 1.00 66.56 119 GLN A N 1
ATOM 961 C CA . GLN A 1 119 ? 35.095 -16.575 17.831 1.00 66.56 119 GLN A CA 1
ATOM 962 C C . GLN A 1 119 ? 35.602 -17.765 17.011 1.00 66.56 119 GLN A C 1
ATOM 964 O O . GLN A 1 119 ? 36.418 -17.563 16.113 1.00 66.56 119 GLN A O 1
ATOM 969 N N . ALA A 1 120 ? 35.083 -18.971 17.257 1.00 71.88 120 ALA A N 1
ATOM 970 C CA . ALA A 1 120 ? 35.415 -20.158 16.474 1.00 71.88 120 ALA A CA 1
ATOM 971 C C . ALA A 1 120 ? 34.953 -20.030 15.011 1.00 71.88 120 ALA A C 1
ATOM 973 O O . ALA A 1 120 ? 35.730 -20.311 14.100 1.00 71.88 120 ALA A O 1
ATOM 974 N N . GLU A 1 121 ? 33.738 -19.527 14.775 1.00 68.94 121 GLU A N 1
ATOM 975 C CA . GLU A 1 121 ? 33.199 -19.310 13.426 1.00 68.94 121 GLU A CA 1
ATOM 976 C C . GLU A 1 121 ? 33.992 -18.234 12.660 1.00 68.94 121 GLU A C 1
ATOM 978 O O . GLU A 1 121 ? 34.355 -18.425 11.500 1.00 68.94 121 GLU A O 1
ATOM 983 N N . ASN A 1 122 ? 34.377 -17.137 13.325 1.00 60.09 122 ASN A N 1
ATOM 984 C CA . ASN A 1 122 ? 35.255 -16.127 12.724 1.00 60.09 122 ASN A CA 1
ATOM 985 C C . ASN A 1 122 ? 36.662 -16.659 12.418 1.00 60.09 122 ASN A C 1
ATOM 987 O O . ASN A 1 122 ? 37.250 -16.276 11.406 1.00 60.09 122 ASN A O 1
ATOM 991 N N . GLN A 1 123 ? 37.216 -17.523 13.272 1.00 72.81 123 GLN A N 1
ATOM 992 C CA . GLN A 1 123 ? 38.507 -18.166 13.021 1.00 72.81 123 GLN A CA 1
ATOM 993 C C . GLN A 1 123 ? 38.420 -19.089 11.798 1.00 72.81 123 GLN A C 1
ATOM 995 O O . GLN A 1 123 ? 39.311 -19.074 10.951 1.00 72.81 123 GLN A O 1
ATOM 1000 N N . GLN A 1 124 ? 37.326 -19.844 11.666 1.00 75.19 124 GLN A N 1
ATOM 1001 C CA . GLN A 1 124 ? 37.088 -20.712 10.516 1.00 75.19 124 GLN A CA 1
ATOM 1002 C C . GLN A 1 124 ? 36.979 -19.906 9.214 1.00 75.19 124 GLN A C 1
ATOM 1004 O O . GLN A 1 124 ? 37.649 -20.236 8.238 1.00 75.19 124 GLN A O 1
ATOM 1009 N N . LEU A 1 125 ? 36.231 -18.799 9.221 1.00 62.78 125 LEU A N 1
ATOM 1010 C CA . LEU A 1 125 ? 36.114 -17.903 8.065 1.00 62.78 125 LEU A CA 1
ATOM 1011 C C . LEU A 1 125 ? 37.457 -17.268 7.671 1.00 62.78 125 LEU A C 1
ATOM 1013 O O . LEU A 1 125 ? 37.743 -17.124 6.482 1.00 62.78 125 LEU A O 1
ATOM 1017 N N . ARG A 1 126 ? 38.306 -16.917 8.646 1.00 63.91 126 ARG A N 1
ATOM 1018 C CA . ARG A 1 126 ? 39.667 -16.417 8.382 1.00 63.91 126 ARG A CA 1
ATOM 1019 C C . ARG A 1 126 ? 40.546 -17.487 7.741 1.00 63.91 126 ARG A C 1
ATOM 1021 O O . ARG A 1 126 ? 41.174 -17.209 6.725 1.00 63.91 126 ARG A O 1
ATOM 1028 N N . ASN A 1 127 ? 40.519 -18.714 8.260 1.00 72.56 127 ASN A N 1
ATOM 1029 C CA . ASN A 1 127 ? 41.266 -19.836 7.687 1.00 72.56 127 ASN A CA 1
ATOM 1030 C C . ASN A 1 127 ? 40.779 -20.183 6.264 1.00 72.56 127 ASN A C 1
ATOM 1032 O O . ASN A 1 127 ? 41.576 -20.532 5.393 1.00 72.56 127 ASN A O 1
ATOM 1036 N N . GLU A 1 128 ? 39.474 -20.074 5.994 1.00 71.81 128 GLU A N 1
ATOM 1037 C CA . GLU A 1 128 ? 38.908 -20.247 4.649 1.00 71.81 128 GLU A CA 1
ATOM 1038 C C . GLU A 1 128 ? 39.361 -19.137 3.690 1.00 71.81 128 GLU A C 1
ATOM 1040 O O . GLU A 1 128 ? 39.747 -19.427 2.554 1.00 71.81 128 GLU A O 1
ATOM 1045 N N . GLN A 1 129 ? 39.391 -17.881 4.144 1.00 64.31 129 GLN A N 1
ATOM 1046 C CA . GLN A 1 129 ? 39.926 -16.765 3.360 1.00 64.31 129 GLN A CA 1
ATOM 1047 C C . GLN A 1 129 ? 41.423 -16.926 3.069 1.00 64.31 129 GLN A C 1
ATOM 1049 O O . GLN A 1 129 ? 41.837 -16.739 1.924 1.00 64.31 129 GLN A O 1
ATOM 1054 N N . GLU A 1 130 ? 42.226 -17.325 4.056 1.00 66.44 130 GLU A N 1
ATOM 1055 C CA . GLU A 1 130 ? 43.659 -17.581 3.878 1.00 66.44 130 GLU A CA 1
ATOM 1056 C C . GLU A 1 130 ? 43.911 -18.732 2.894 1.00 66.44 130 GLU A C 1
ATOM 1058 O O . GLU A 1 130 ? 44.730 -18.589 1.988 1.00 66.44 130 GLU A O 1
ATOM 1063 N N . ASN A 1 131 ? 43.127 -19.813 2.958 1.00 66.69 131 ASN A N 1
ATOM 1064 C CA . ASN A 1 131 ? 43.186 -20.904 1.979 1.00 66.69 131 ASN A CA 1
ATOM 1065 C C . ASN A 1 131 ? 42.820 -20.455 0.553 1.00 66.69 131 ASN A C 1
ATOM 1067 O O . ASN A 1 131 ? 43.425 -20.911 -0.419 1.00 66.69 131 ASN A O 1
ATOM 1071 N N . ILE A 1 132 ? 41.839 -19.560 0.395 1.00 67.06 132 ILE A N 1
ATOM 1072 C CA . ILE A 1 132 ? 41.474 -18.989 -0.913 1.00 67.06 132 ILE A CA 1
ATOM 1073 C C . ILE A 1 132 ? 42.609 -18.107 -1.453 1.00 67.06 132 ILE A C 1
ATOM 1075 O O . ILE A 1 132 ? 42.925 -18.165 -2.645 1.00 67.06 132 ILE A O 1
ATOM 1079 N N . ILE A 1 133 ? 43.242 -17.314 -0.586 1.00 64.12 133 ILE A N 1
ATOM 1080 C CA . ILE A 1 133 ? 44.383 -16.461 -0.938 1.00 64.12 133 ILE A CA 1
ATOM 1081 C C . ILE A 1 133 ? 45.598 -17.320 -1.316 1.00 64.12 133 ILE A C 1
ATOM 1083 O O . ILE A 1 133 ? 46.234 -17.054 -2.337 1.00 64.12 133 ILE A O 1
ATOM 1087 N N . GLN A 1 134 ? 45.876 -18.395 -0.577 1.00 62.72 134 GLN A N 1
ATOM 1088 C CA . GLN A 1 134 ? 46.980 -19.314 -0.853 1.00 62.72 134 GLN A CA 1
ATOM 1089 C C . GLN A 1 134 ? 46.776 -20.079 -2.171 1.00 62.72 134 GLN A C 1
ATOM 1091 O O . GLN A 1 134 ? 47.685 -20.107 -3.001 1.00 62.72 134 GLN A O 1
ATOM 1096 N N . LYS A 1 135 ? 45.558 -20.570 -2.452 1.00 62.72 135 LYS A N 1
ATOM 1097 C CA . LYS A 1 135 ? 45.208 -21.190 -3.748 1.00 62.72 135 LYS A CA 1
ATOM 1098 C C . LYS A 1 135 ? 45.334 -20.219 -4.929 1.00 62.72 135 LYS A C 1
ATOM 1100 O O . LYS A 1 135 ? 45.739 -20.621 -6.020 1.00 62.72 135 LYS A O 1
ATOM 1105 N N . ARG A 1 136 ? 45.030 -18.930 -4.730 1.00 58.31 136 ARG A N 1
ATOM 1106 C CA . ARG A 1 136 ? 45.269 -17.878 -5.739 1.00 58.31 136 ARG A CA 1
ATOM 1107 C C . ARG A 1 136 ? 46.762 -17.575 -5.919 1.00 58.31 136 ARG A C 1
ATOM 1109 O O . ARG A 1 136 ? 47.200 -17.373 -7.049 1.00 58.31 136 ARG A O 1
ATOM 1116 N N . GLY A 1 137 ? 47.544 -17.592 -4.839 1.00 47.97 137 GLY A N 1
ATOM 1117 C CA . GLY A 1 137 ? 48.998 -17.408 -4.868 1.00 47.97 137 GLY A CA 1
ATOM 1118 C C . GLY A 1 137 ? 49.751 -18.551 -5.560 1.00 47.97 137 GLY A C 1
ATOM 1119 O O . GLY A 1 137 ? 50.681 -18.299 -6.326 1.00 47.97 137 GLY A O 1
ATOM 1120 N N . GLU A 1 138 ? 49.324 -19.800 -5.366 1.00 50.44 138 GLU A N 1
ATOM 1121 C CA . GLU A 1 138 ? 49.882 -20.976 -6.053 1.00 50.44 138 GLU A CA 1
ATOM 1122 C C . GLU A 1 138 ? 49.531 -20.990 -7.549 1.00 50.44 138 GLU A C 1
ATOM 1124 O O . GLU A 1 138 ? 50.393 -21.285 -8.380 1.00 50.44 138 GLU A O 1
ATOM 1129 N N . GLY A 1 139 ? 48.321 -20.549 -7.917 1.00 47.81 139 GLY A N 1
ATOM 1130 C CA . GLY A 1 139 ? 47.925 -20.346 -9.317 1.00 47.81 139 GLY A CA 1
ATOM 1131 C C . GLY A 1 139 ? 48.745 -19.268 -10.043 1.00 47.81 139 GLY A C 1
ATOM 1132 O O . GLY A 1 139 ? 49.022 -19.397 -11.236 1.00 47.81 139 GLY A O 1
ATOM 1133 N N . LEU A 1 140 ? 49.197 -18.234 -9.325 1.00 47.47 140 LEU A N 1
ATOM 1134 C CA . LEU A 1 140 ? 50.081 -17.192 -9.863 1.00 47.47 140 LEU A CA 1
ATOM 1135 C C . LEU A 1 140 ? 51.549 -17.653 -9.950 1.00 47.47 140 LEU A C 1
ATOM 1137 O O . LEU A 1 140 ? 52.214 -17.357 -10.943 1.00 47.47 140 LEU A O 1
ATOM 1141 N N . ARG A 1 141 ? 52.049 -18.457 -8.996 1.00 43.78 141 ARG A N 1
ATOM 1142 C CA . ARG A 1 141 ? 53.397 -19.068 -9.078 1.00 43.78 141 ARG A CA 1
ATOM 1143 C C . ARG A 1 141 ? 53.506 -20.138 -10.171 1.00 43.78 141 ARG A C 1
ATOM 1145 O O . ARG A 1 141 ? 54.567 -20.269 -10.777 1.00 43.78 141 ARG A O 1
ATOM 1152 N N . GLY A 1 142 ? 52.418 -20.850 -10.478 1.00 40.00 142 GLY A N 1
ATOM 1153 C CA . GLY A 1 142 ? 52.340 -21.753 -11.634 1.00 40.00 142 GLY A CA 1
ATOM 1154 C C . GLY A 1 142 ? 52.428 -21.023 -12.981 1.00 40.00 142 GLY A C 1
ATOM 1155 O O . GLY A 1 142 ? 52.992 -21.555 -13.933 1.00 40.00 142 GLY A O 1
ATOM 1156 N N . ARG A 1 143 ? 51.950 -19.772 -13.044 1.00 42.81 143 ARG A N 1
ATOM 1157 C CA . ARG A 1 143 ? 52.022 -18.909 -14.237 1.00 42.81 143 ARG A CA 1
ATOM 1158 C C . ARG A 1 143 ? 53.377 -18.207 -14.393 1.00 42.81 143 ARG A C 1
ATOM 1160 O O . ARG A 1 143 ? 53.827 -18.015 -15.517 1.00 42.81 143 ARG A O 1
ATOM 1167 N N . ALA A 1 144 ? 54.065 -17.909 -13.289 1.00 35.44 144 ALA A N 1
ATOM 1168 C CA . ALA A 1 144 ? 55.400 -17.301 -13.297 1.00 35.44 144 ALA A CA 1
ATOM 1169 C C . ALA A 1 144 ? 56.522 -18.250 -13.777 1.00 35.44 144 ALA A C 1
ATOM 1171 O O . ALA A 1 144 ? 57.545 -17.782 -14.263 1.00 35.44 144 ALA A O 1
ATOM 1172 N N . LYS A 1 145 ? 56.329 -19.579 -13.727 1.00 33.00 145 LYS A N 1
ATOM 1173 C CA . LYS A 1 145 ? 57.276 -20.555 -14.312 1.00 33.00 145 LYS A CA 1
ATOM 1174 C C . LYS A 1 145 ? 57.166 -20.711 -15.836 1.00 33.00 145 LYS A C 1
ATOM 1176 O O . LYS A 1 145 ? 57.994 -21.396 -16.424 1.00 33.00 145 LYS A O 1
ATOM 1181 N N . TYR A 1 146 ? 56.184 -20.075 -16.480 1.00 33.84 146 TYR A N 1
ATOM 1182 C CA . TYR A 1 146 ? 55.998 -20.129 -17.936 1.00 33.84 146 TYR A CA 1
ATOM 1183 C C . TYR A 1 146 ? 56.537 -18.882 -18.666 1.00 33.84 146 TYR A C 1
ATOM 1185 O O . TYR A 1 146 ? 56.408 -18.787 -19.881 1.00 33.84 146 TYR A O 1
ATOM 1193 N N . HIS A 1 147 ? 57.121 -17.910 -17.953 1.00 33.44 147 HIS A N 1
ATOM 1194 C CA . HIS A 1 147 ? 57.670 -16.663 -18.522 1.00 33.44 147 HIS A CA 1
ATOM 1195 C C . HIS A 1 147 ? 59.144 -16.433 -18.130 1.00 33.44 147 HIS A C 1
ATOM 1197 O O . HIS A 1 147 ? 59.580 -15.307 -17.931 1.00 33.44 147 HIS A O 1
ATOM 1203 N N . GLN A 1 148 ? 59.933 -17.509 -18.048 1.00 31.20 148 GLN A N 1
ATOM 1204 C CA . GLN A 1 148 ? 61.399 -17.447 -18.119 1.00 31.20 148 GLN A CA 1
ATOM 1205 C C . GLN A 1 148 ? 61.833 -17.906 -19.516 1.00 31.20 148 GLN A C 1
ATOM 1207 O O . GLN A 1 148 ? 62.158 -19.071 -19.732 1.00 31.20 148 GLN A O 1
ATOM 1212 N N . ARG A 1 149 ? 61.716 -16.998 -20.484 1.00 32.44 149 ARG A N 1
ATOM 1213 C CA . ARG A 1 149 ? 62.391 -16.984 -21.794 1.00 32.44 149 ARG A CA 1
ATOM 1214 C C . ARG A 1 149 ? 61.845 -15.776 -22.541 1.00 32.44 149 ARG A C 1
ATOM 1216 O O . ARG A 1 149 ? 60.826 -15.914 -23.199 1.00 32.44 149 ARG A O 1
ATOM 1223 N N . VAL A 1 150 ? 62.453 -14.615 -22.324 1.00 31.80 150 VAL A N 1
ATOM 1224 C CA . VAL A 1 150 ? 62.952 -13.648 -23.319 1.00 31.80 150 VAL A CA 1
ATOM 1225 C C . VAL A 1 150 ? 63.589 -12.538 -22.473 1.00 31.80 150 VAL A C 1
ATOM 1227 O O . VAL A 1 150 ? 62.873 -11.755 -21.855 1.00 31.80 150 VAL A O 1
ATOM 1230 N N . ASP A 1 151 ? 64.916 -12.542 -22.394 1.00 27.22 151 ASP A N 1
ATOM 1231 C CA . ASP A 1 151 ? 65.707 -11.459 -21.806 1.00 27.22 151 ASP A CA 1
ATOM 1232 C C . ASP A 1 151 ? 66.079 -10.413 -22.876 1.00 27.22 151 ASP A C 1
ATOM 1234 O O . ASP A 1 151 ? 66.092 -10.710 -24.073 1.00 27.22 151 ASP A O 1
ATOM 1238 N N . ASP A 1 152 ? 66.441 -9.234 -22.359 1.00 25.50 152 ASP A N 1
ATOM 1239 C CA . ASP A 1 152 ? 67.254 -8.141 -22.917 1.00 25.50 152 ASP A CA 1
ATOM 1240 C C . ASP A 1 152 ? 66.592 -7.062 -23.799 1.00 25.50 152 ASP A C 1
ATOM 1242 O O . ASP A 1 152 ? 66.220 -7.282 -24.947 1.00 25.50 152 ASP A O 1
ATOM 1246 N N . VAL A 1 153 ? 66.516 -5.824 -23.273 1.00 29.02 153 VAL A N 1
ATOM 1247 C CA . VAL A 1 153 ? 67.559 -4.780 -23.431 1.00 29.02 153 VAL A CA 1
ATOM 1248 C C . VAL A 1 153 ? 67.276 -3.580 -22.484 1.00 29.02 153 VAL A C 1
ATOM 1250 O O . VAL A 1 153 ? 66.160 -3.080 -22.373 1.00 29.02 153 VAL A O 1
ATOM 1253 N N . SER A 1 154 ? 68.342 -3.159 -21.796 1.00 25.83 154 SER A N 1
ATOM 1254 C CA . SER A 1 154 ? 68.633 -1.959 -20.973 1.00 25.83 154 SER A CA 1
ATOM 1255 C C . SER A 1 154 ? 68.255 -0.603 -21.631 1.00 25.83 154 SER A C 1
ATOM 1257 O O . SER A 1 154 ? 68.158 -0.554 -22.846 1.00 25.83 154 SER A O 1
ATOM 1259 N N . SER A 1 155 ? 68.112 0.588 -21.022 1.00 25.56 155 SER A N 1
ATOM 1260 C CA . SER A 1 155 ? 68.551 1.222 -19.758 1.00 25.56 155 SER A CA 1
ATOM 1261 C C . SER A 1 155 ? 68.058 2.695 -19.717 1.00 25.56 155 SER A C 1
ATOM 1263 O O . SER A 1 155 ? 67.848 3.266 -20.784 1.00 25.56 155 SER A O 1
ATOM 1265 N N . LEU A 1 156 ? 68.062 3.301 -18.508 1.00 27.31 156 LEU A N 1
ATOM 1266 C CA . LEU A 1 156 ? 68.235 4.735 -18.127 1.00 27.31 156 LEU A CA 1
ATOM 1267 C C . LEU A 1 156 ? 67.045 5.453 -17.435 1.00 27.31 156 LEU A C 1
ATOM 1269 O O . LEU A 1 156 ? 66.081 5.841 -18.082 1.00 27.31 156 LEU A O 1
ATOM 1273 N N . ASN A 1 157 ? 67.178 5.607 -16.099 1.00 26.23 157 ASN A N 1
ATOM 1274 C CA . ASN A 1 157 ? 67.166 6.835 -15.252 1.00 26.23 157 ASN A CA 1
ATOM 1275 C C . ASN A 1 157 ? 66.378 8.071 -15.766 1.00 26.23 157 ASN A C 1
ATOM 1277 O O . ASN A 1 157 ? 66.509 8.413 -16.930 1.00 26.23 157 ASN A O 1
ATOM 1281 N N . GLN A 1 158 ? 65.635 8.885 -14.996 1.00 28.20 158 GLN A N 1
ATOM 1282 C CA . GLN A 1 158 ? 65.734 9.347 -13.594 1.00 28.20 158 GLN A CA 1
ATOM 1283 C C . GLN A 1 158 ? 64.459 10.191 -13.260 1.00 28.20 158 GLN A C 1
ATOM 1285 O O . GLN A 1 158 ? 63.965 10.892 -14.135 1.00 28.20 158 GLN A O 1
ATOM 1290 N N . GLU A 1 159 ? 63.831 10.000 -12.088 1.00 26.05 159 GLU A N 1
ATOM 1291 C CA . GLU A 1 159 ? 63.623 10.954 -10.956 1.00 26.05 159 GLU A CA 1
ATOM 1292 C C . GLU A 1 159 ? 62.564 12.100 -11.026 1.00 26.05 159 GLU A C 1
ATOM 1294 O O . GLU A 1 159 ? 62.647 12.988 -11.863 1.00 26.05 159 GLU A O 1
ATOM 1299 N N . HIS A 1 160 ? 61.673 12.089 -10.000 1.00 26.94 160 HIS A N 1
ATOM 1300 C CA . HIS A 1 160 ? 60.995 13.193 -9.254 1.00 26.94 160 HIS A CA 1
ATOM 1301 C C . HIS A 1 160 ? 59.993 14.141 -9.966 1.00 26.94 160 HIS A C 1
ATOM 1303 O O . HIS A 1 160 ? 60.253 14.611 -11.058 1.00 26.94 160 HIS A O 1
ATOM 1309 N N . GLU A 1 161 ? 58.849 14.601 -9.427 1.00 25.05 161 GLU A N 1
ATOM 1310 C CA . GLU A 1 161 ? 57.957 14.349 -8.268 1.00 25.05 161 GLU A CA 1
ATOM 1311 C C . GLU A 1 161 ? 56.603 15.107 -8.572 1.00 25.05 161 GLU A C 1
ATOM 1313 O O . GLU A 1 161 ? 56.403 15.501 -9.722 1.00 25.05 161 GLU A O 1
ATOM 1318 N N . PRO A 1 162 ? 55.599 15.259 -7.677 1.00 32.47 162 PRO A N 1
ATOM 1319 C CA . PRO A 1 162 ? 54.200 14.897 -7.922 1.00 32.47 162 PRO A CA 1
ATOM 1320 C C . PRO A 1 162 ? 53.278 16.047 -8.386 1.00 32.47 162 PRO A C 1
ATOM 1322 O O . PRO A 1 162 ? 53.333 17.161 -7.868 1.00 32.47 162 PRO A O 1
ATOM 1325 N N . ILE A 1 163 ? 52.316 15.753 -9.272 1.00 23.78 163 ILE A N 1
ATOM 1326 C CA . ILE A 1 163 ? 51.175 16.647 -9.539 1.00 23.78 163 ILE A CA 1
ATOM 1327 C C . ILE A 1 163 ? 49.860 15.867 -9.462 1.00 23.78 163 ILE A C 1
ATOM 1329 O O . ILE A 1 163 ? 49.627 14.878 -10.154 1.00 23.78 163 ILE A O 1
ATOM 1333 N N . ILE A 1 164 ? 49.006 16.368 -8.575 1.00 36.19 164 ILE A N 1
ATOM 1334 C CA . ILE A 1 164 ? 47.608 16.018 -8.338 1.00 36.19 164 ILE A CA 1
ATOM 1335 C C . ILE A 1 164 ? 46.854 15.948 -9.677 1.00 36.19 164 ILE A C 1
ATOM 1337 O O . ILE A 1 164 ? 46.738 16.959 -10.367 1.00 36.19 164 ILE A O 1
ATOM 1341 N N . SER A 1 165 ? 46.294 14.784 -10.025 1.00 24.92 165 SER A N 1
ATOM 1342 C CA . SER A 1 165 ? 45.302 14.679 -11.099 1.00 24.92 165 SER A CA 1
ATOM 1343 C C . SER A 1 165 ? 44.086 13.851 -10.679 1.00 24.92 165 SER A C 1
ATOM 1345 O O . SER A 1 165 ? 44.174 12.778 -10.083 1.00 24.92 165 SER A O 1
ATOM 1347 N N . SER A 1 166 ? 42.942 14.462 -10.960 1.00 26.89 166 SER A N 1
ATOM 1348 C CA . SER A 1 166 ? 41.562 13.994 -10.922 1.00 26.89 166 SER A CA 1
ATOM 1349 C C . SER A 1 166 ? 41.366 12.574 -11.477 1.00 26.89 166 SER A C 1
ATOM 1351 O O . SER A 1 166 ? 42.112 12.161 -12.362 1.00 26.89 166 SER A O 1
ATOM 1353 N N . PRO A 1 167 ? 40.332 11.829 -11.037 1.00 29.66 167 PRO A N 1
ATOM 1354 C CA . PRO A 1 167 ? 40.063 10.502 -11.577 1.00 29.66 167 PRO A CA 1
ATOM 1355 C C . PRO A 1 167 ? 39.712 10.603 -13.070 1.00 29.66 167 PRO A C 1
ATOM 1357 O O . PRO A 1 167 ? 38.748 11.270 -13.446 1.00 29.66 167 PRO A O 1
ATOM 1360 N N . ASN A 1 168 ? 40.524 9.948 -13.904 1.00 26.84 168 ASN A N 1
ATOM 1361 C CA . ASN A 1 168 ? 40.338 9.843 -15.349 1.00 26.84 168 ASN A CA 1
ATOM 1362 C C . ASN A 1 168 ? 38.937 9.307 -15.711 1.00 26.84 168 ASN A C 1
ATOM 1364 O O . ASN A 1 168 ? 38.436 8.399 -15.037 1.00 26.84 168 ASN A O 1
ATOM 1368 N N . PRO A 1 169 ? 38.314 9.804 -16.798 1.00 32.97 169 PRO A N 1
ATOM 1369 C CA . PRO A 1 169 ? 37.121 9.193 -17.356 1.00 32.97 169 PRO A CA 1
ATOM 1370 C C . PRO A 1 169 ? 37.507 7.841 -17.957 1.00 32.97 169 PRO A C 1
ATOM 1372 O O . PRO A 1 169 ? 38.455 7.715 -18.727 1.00 32.97 169 PRO A O 1
ATOM 1375 N N . VAL A 1 170 ? 36.775 6.814 -17.556 1.00 35.78 170 VAL A N 1
ATOM 1376 C CA . VAL A 1 170 ? 37.008 5.434 -17.957 1.00 35.78 170 VAL A CA 1
ATOM 1377 C C . VAL A 1 170 ? 36.769 5.272 -19.470 1.00 35.78 170 VAL A C 1
ATOM 1379 O O . VAL A 1 170 ? 35.636 5.409 -19.937 1.00 35.78 170 VAL A O 1
ATOM 1382 N N . GLU A 1 171 ? 37.821 4.946 -20.226 1.00 38.47 171 GLU A N 1
ATOM 1383 C CA . GLU A 1 171 ? 37.766 4.459 -21.615 1.00 38.47 171 GLU A CA 1
ATOM 1384 C C . GLU A 1 171 ? 37.077 3.079 -21.676 1.00 38.47 171 GLU A C 1
ATOM 1386 O O . GLU A 1 171 ? 37.726 2.050 -21.797 1.00 38.47 171 GLU A O 1
ATOM 1391 N N . ASN A 1 172 ? 35.746 3.031 -21.565 1.00 43.19 172 ASN A N 1
ATOM 1392 C CA . ASN A 1 172 ? 34.967 1.779 -21.623 1.00 43.19 172 ASN A CA 1
ATOM 1393 C C . ASN A 1 172 ? 33.907 1.779 -22.744 1.00 43.19 172 ASN A C 1
ATOM 1395 O O . ASN A 1 172 ? 32.848 1.168 -22.608 1.00 43.19 172 ASN A O 1
ATOM 1399 N N . VAL A 1 173 ? 34.161 2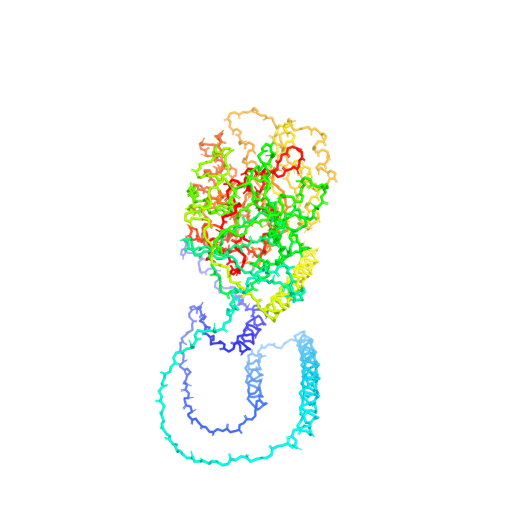.476 -23.855 1.00 43.62 173 VAL A N 1
ATOM 1400 C CA . VAL A 1 173 ? 33.265 2.510 -25.025 1.00 43.62 173 VAL A CA 1
ATOM 1401 C C . VAL A 1 173 ? 33.937 1.793 -26.191 1.00 43.62 173 VAL A C 1
ATOM 1403 O O . VAL A 1 173 ? 34.963 2.244 -26.689 1.00 43.62 173 VAL A O 1
ATOM 1406 N N . VAL A 1 174 ? 33.355 0.677 -26.638 1.00 49.09 174 VAL A N 1
ATOM 1407 C CA . VAL A 1 174 ? 33.815 -0.024 -27.848 1.00 49.09 174 VAL A CA 1
ATOM 1408 C C . VAL A 1 174 ? 33.342 0.752 -29.083 1.00 49.09 174 VAL A C 1
ATOM 1410 O O . VAL A 1 174 ? 32.182 1.166 -29.148 1.00 49.09 174 VAL A O 1
ATOM 1413 N N . ALA A 1 175 ? 34.227 0.958 -30.063 1.00 38.56 175 ALA A N 1
ATOM 1414 C CA . ALA A 1 175 ? 33.896 1.646 -31.310 1.00 38.56 175 ALA A CA 1
ATOM 1415 C C . ALA A 1 175 ? 32.784 0.907 -32.095 1.00 38.56 175 ALA A C 1
ATOM 1417 O O . ALA A 1 175 ? 32.739 -0.328 -32.089 1.00 38.56 175 ALA A O 1
ATOM 1418 N N . PRO A 1 176 ? 31.879 1.627 -32.787 1.00 39.06 176 PRO A N 1
ATOM 1419 C CA . PRO A 1 176 ? 30.827 1.009 -33.584 1.00 39.06 176 PRO A CA 1
ATOM 1420 C C . PRO A 1 176 ? 31.424 0.336 -34.828 1.00 39.06 176 PRO A C 1
ATOM 1422 O O . PRO A 1 176 ? 31.622 0.967 -35.860 1.00 39.06 176 PRO A O 1
ATOM 1425 N N . GLU A 1 177 ? 31.709 -0.961 -34.754 1.00 43.50 177 GLU A N 1
ATOM 1426 C CA . GLU A 1 177 ? 31.995 -1.753 -35.953 1.00 43.50 177 GLU A CA 1
ATOM 1427 C C . GLU A 1 177 ? 30.702 -1.987 -36.744 1.00 43.50 177 GLU A C 1
ATOM 1429 O O . GLU A 1 177 ? 29.705 -2.462 -36.178 1.00 43.50 177 GLU A O 1
ATOM 1434 N N . ASN A 1 178 ? 30.744 -1.682 -38.048 1.00 39.72 178 ASN A N 1
ATOM 1435 C CA . ASN A 1 178 ? 29.682 -1.979 -39.010 1.00 39.72 178 ASN A CA 1
ATOM 1436 C C . ASN A 1 178 ? 29.167 -3.407 -38.792 1.00 39.72 178 ASN A C 1
ATOM 1438 O O . ASN A 1 178 ? 29.941 -4.363 -38.770 1.00 39.72 178 ASN A O 1
ATOM 1442 N N . ILE A 1 179 ? 27.852 -3.553 -38.628 1.00 46.06 179 ILE A N 1
ATOM 1443 C CA . ILE A 1 179 ? 27.184 -4.858 -38.615 1.00 46.06 179 ILE A CA 1
ATOM 1444 C C . ILE A 1 179 ? 27.188 -5.358 -40.067 1.00 46.06 179 ILE A C 1
ATOM 1446 O O . ILE A 1 179 ? 26.186 -5.274 -40.772 1.00 46.06 179 ILE A O 1
ATOM 1450 N N . ASP A 1 180 ? 28.352 -5.793 -40.551 1.00 34.88 180 ASP A N 1
ATOM 1451 C CA . ASP A 1 180 ? 28.485 -6.399 -41.867 1.00 34.88 180 ASP A CA 1
ATOM 1452 C C . ASP A 1 180 ? 28.165 -7.891 -41.755 1.00 34.88 180 ASP A C 1
ATOM 1454 O O . ASP A 1 180 ? 28.860 -8.677 -41.112 1.00 34.88 180 ASP A O 1
ATOM 1458 N N . SER A 1 181 ? 27.049 -8.276 -42.365 1.00 39.56 181 SER A N 1
ATOM 1459 C CA . SER A 1 181 ? 26.477 -9.626 -42.329 1.00 39.56 181 SER A CA 1
ATOM 1460 C C . SER A 1 181 ? 27.300 -10.703 -43.049 1.00 39.56 181 SER A C 1
ATOM 1462 O O . SER A 1 181 ? 26.792 -11.808 -43.236 1.00 39.56 181 SER A O 1
ATOM 1464 N N . ARG A 1 182 ? 28.523 -10.407 -43.513 1.00 34.94 182 ARG A N 1
ATOM 1465 C CA . ARG A 1 182 ? 29.191 -11.264 -44.502 1.00 34.94 182 ARG A CA 1
ATOM 1466 C C . ARG A 1 182 ? 30.522 -11.887 -44.132 1.00 34.94 182 ARG A C 1
ATOM 1468 O O . ARG A 1 182 ? 30.867 -12.822 -44.834 1.00 34.94 182 ARG A O 1
ATOM 1475 N N . ASN A 1 183 ? 31.229 -11.500 -43.071 1.00 34.25 183 ASN A N 1
ATOM 1476 C CA . ASN A 1 183 ? 32.413 -12.256 -42.635 1.00 34.25 183 ASN A CA 1
ATOM 1477 C C . ASN A 1 183 ? 32.848 -11.877 -41.209 1.00 34.25 183 ASN A C 1
ATOM 1479 O O . ASN A 1 183 ? 33.257 -10.747 -40.978 1.00 34.25 183 ASN A O 1
ATOM 1483 N N . GLY A 1 184 ? 32.823 -12.844 -40.279 1.00 30.98 184 GLY A N 1
ATOM 1484 C CA . GLY A 1 184 ? 33.557 -12.763 -39.004 1.00 30.98 184 GLY A CA 1
ATOM 1485 C C . GLY A 1 184 ? 32.723 -12.881 -37.723 1.00 30.98 184 GLY A C 1
ATOM 1486 O O . GLY A 1 184 ? 32.533 -11.892 -37.034 1.00 30.98 184 GLY A O 1
ATOM 1487 N N . GLY A 1 185 ? 32.307 -14.105 -37.366 1.00 34.81 185 GLY A N 1
ATOM 1488 C CA . GLY A 1 185 ? 31.904 -14.511 -36.007 1.00 34.81 185 GLY A CA 1
ATOM 1489 C C . GLY A 1 185 ? 30.638 -13.860 -35.426 1.00 34.81 185 GLY A C 1
ATOM 1490 O O . GLY A 1 185 ? 30.567 -12.654 -35.236 1.00 34.81 185 GLY A O 1
ATOM 1491 N N . ASN A 1 186 ? 29.655 -14.674 -35.030 1.00 43.06 186 ASN A N 1
ATOM 1492 C CA . ASN A 1 186 ? 28.481 -14.269 -34.238 1.00 43.06 186 ASN A CA 1
ATOM 1493 C C . ASN A 1 186 ? 28.878 -13.718 -32.845 1.00 43.06 186 ASN A C 1
ATOM 1495 O O . ASN A 1 186 ? 28.607 -14.345 -31.821 1.00 43.06 186 ASN A O 1
ATOM 1499 N N . LYS A 1 187 ? 29.530 -12.555 -32.763 1.00 55.81 187 LYS A N 1
ATOM 1500 C CA . LYS A 1 187 ? 29.718 -11.852 -31.494 1.00 55.81 187 LYS A CA 1
ATOM 1501 C C . LYS A 1 187 ? 28.402 -11.174 -31.144 1.00 55.81 187 LYS A C 1
ATOM 1503 O O . LYS A 1 187 ? 27.998 -10.195 -31.767 1.00 55.81 187 LYS A O 1
ATOM 1508 N N . ILE A 1 188 ? 27.710 -11.750 -30.167 1.00 60.34 188 ILE A N 1
ATOM 1509 C CA . ILE A 1 188 ? 26.587 -11.118 -29.479 1.00 60.34 188 ILE A CA 1
ATOM 1510 C C . ILE A 1 188 ? 27.058 -9.736 -29.012 1.00 60.34 188 ILE A C 1
ATOM 1512 O O . ILE A 1 188 ? 28.080 -9.642 -28.341 1.00 60.34 188 ILE A O 1
ATOM 1516 N N . LYS A 1 189 ? 26.335 -8.673 -29.372 1.00 84.88 189 LYS A N 1
ATOM 1517 C CA . LYS A 1 189 ? 26.672 -7.308 -28.949 1.00 84.88 189 LYS A CA 1
ATOM 1518 C C . LYS A 1 189 ? 25.649 -6.818 -27.929 1.00 84.88 189 LYS A C 1
ATOM 1520 O O . LYS A 1 189 ? 24.454 -7.061 -28.093 1.00 84.88 189 LYS A O 1
ATOM 1525 N N . TYR A 1 190 ? 26.102 -6.120 -26.895 1.00 91.62 190 TYR A N 1
ATOM 1526 C CA . TYR A 1 190 ? 25.240 -5.521 -25.875 1.00 91.62 190 TYR A CA 1
ATOM 1527 C C . TYR A 1 190 ? 25.339 -4.003 -25.943 1.00 91.62 190 TYR A C 1
ATOM 1529 O O . TYR A 1 190 ? 26.414 -3.472 -26.218 1.00 91.62 190 TYR A O 1
ATOM 1537 N N . LEU A 1 191 ? 24.237 -3.296 -25.698 1.00 92.12 191 LEU A N 1
ATOM 1538 C CA . LEU A 1 191 ? 24.238 -1.837 -25.673 1.00 92.12 191 LEU A CA 1
ATOM 1539 C C . LEU A 1 191 ? 23.305 -1.249 -24.613 1.00 92.12 191 LEU A C 1
ATOM 1541 O O . LEU A 1 191 ? 22.341 -1.889 -24.186 1.00 92.12 191 LEU A O 1
ATOM 1545 N N . ARG A 1 192 ? 23.585 0.001 -24.238 1.00 92.12 192 ARG A N 1
ATOM 1546 C CA . ARG A 1 192 ? 22.661 0.926 -23.566 1.00 92.12 192 ARG A CA 1
ATOM 1547 C C . ARG A 1 192 ? 22.251 2.015 -24.552 1.00 92.12 192 ARG A C 1
ATOM 1549 O O . ARG A 1 192 ? 23.041 2.427 -25.403 1.00 92.12 192 ARG A O 1
ATOM 1556 N N . LEU A 1 193 ? 21.016 2.488 -24.426 1.00 92.81 193 LEU A N 1
ATOM 1557 C CA . LEU A 1 193 ? 20.471 3.568 -25.249 1.00 92.81 193 LEU A CA 1
ATOM 1558 C C . LEU A 1 193 ? 20.258 4.791 -24.368 1.00 92.81 193 LEU A C 1
ATOM 1560 O O . LEU A 1 193 ? 19.377 4.786 -23.507 1.00 92.81 193 LEU A O 1
ATOM 1564 N N . ILE A 1 194 ? 21.052 5.832 -24.591 1.00 91.56 194 ILE A N 1
ATOM 1565 C CA . ILE A 1 194 ? 20.974 7.081 -23.830 1.00 91.56 194 ILE A CA 1
ATOM 1566 C C . ILE A 1 194 ? 20.389 8.144 -24.746 1.00 91.56 194 ILE A C 1
ATOM 1568 O O . ILE A 1 194 ? 20.959 8.451 -25.788 1.00 91.56 194 ILE A O 1
ATOM 1572 N N . ASN A 1 195 ? 19.233 8.700 -24.403 1.00 91.62 195 ASN A N 1
ATOM 1573 C CA . ASN A 1 195 ? 18.621 9.734 -25.223 1.00 91.62 195 ASN A CA 1
ATOM 1574 C C . ASN A 1 195 ? 19.440 11.024 -25.170 1.00 91.62 195 ASN A C 1
ATOM 1576 O O . ASN A 1 195 ? 19.697 11.553 -24.089 1.00 91.62 195 ASN A O 1
ATOM 1580 N N . ILE A 1 196 ? 19.784 11.560 -26.340 1.00 89.88 196 ILE A N 1
ATOM 1581 C CA . ILE A 1 196 ? 20.691 12.707 -26.463 1.00 89.88 196 ILE A CA 1
ATOM 1582 C C . ILE A 1 196 ? 20.060 13.984 -25.884 1.00 89.88 196 ILE A C 1
ATOM 1584 O O . ILE A 1 196 ? 20.749 14.798 -25.277 1.00 89.88 196 ILE A O 1
ATOM 1588 N N . VAL A 1 197 ? 18.743 14.162 -26.033 1.00 87.62 197 VAL A N 1
ATOM 1589 C CA . VAL A 1 197 ? 18.050 15.406 -25.647 1.00 87.62 197 VAL A CA 1
ATOM 1590 C C . VAL A 1 197 ? 17.571 15.384 -24.197 1.00 87.62 197 VAL A C 1
ATOM 1592 O O . VAL A 1 197 ? 17.602 16.407 -23.510 1.00 87.62 197 VAL A O 1
ATOM 1595 N N . SER A 1 198 ? 17.076 14.243 -23.720 1.00 82.19 198 SER A N 1
ATOM 1596 C CA . SER A 1 198 ? 16.611 14.095 -22.336 1.00 82.19 198 SER A CA 1
ATOM 1597 C C . SER A 1 198 ? 17.709 13.689 -21.354 1.00 82.19 198 SER A C 1
ATOM 1599 O O . SER A 1 198 ? 17.487 13.828 -20.152 1.00 82.19 198 SER A O 1
ATOM 1601 N N . ALA A 1 199 ? 18.872 13.232 -21.835 1.00 85.69 199 ALA A N 1
ATOM 1602 C CA . ALA A 1 199 ? 19.956 12.698 -21.005 1.00 85.69 199 ALA A CA 1
ATOM 1603 C C . ALA A 1 199 ? 19.465 11.605 -20.033 1.00 85.69 199 ALA A C 1
ATOM 1605 O O . ALA A 1 199 ? 19.825 11.563 -18.856 1.00 85.69 199 ALA A O 1
ATOM 1606 N N . CYS A 1 200 ? 18.573 10.750 -20.529 1.00 85.44 200 CYS A N 1
ATOM 1607 C CA . CYS A 1 200 ? 18.003 9.630 -19.796 1.00 85.44 200 CYS A CA 1
ATOM 1608 C C . CYS A 1 200 ? 18.338 8.321 -20.509 1.00 85.44 200 CYS A C 1
ATOM 1610 O O . CYS A 1 200 ? 18.473 8.284 -21.734 1.00 85.44 200 CYS A O 1
ATOM 1612 N N . THR A 1 201 ? 18.462 7.251 -19.739 1.00 89.31 201 THR A N 1
ATOM 1613 C CA . THR A 1 201 ? 18.767 5.909 -20.222 1.00 89.31 201 THR A CA 1
ATOM 1614 C C . THR A 1 201 ? 17.473 5.128 -20.383 1.00 89.31 201 THR A C 1
ATOM 1616 O O . THR A 1 201 ? 16.616 5.131 -19.492 1.00 89.31 201 THR A O 1
ATOM 1619 N N . LEU A 1 202 ? 17.321 4.464 -21.530 1.00 90.00 202 LEU A N 1
ATOM 1620 C CA . LEU A 1 202 ? 16.203 3.558 -21.750 1.00 90.00 202 LEU A CA 1
ATOM 1621 C C . LEU A 1 202 ? 16.357 2.308 -20.891 1.00 90.00 202 LEU A C 1
ATOM 1623 O O . LEU A 1 202 ? 17.434 1.714 -20.825 1.00 90.00 202 LEU A O 1
ATOM 1627 N N . LEU A 1 203 ? 15.259 1.893 -20.270 1.00 87.88 203 LEU A N 1
ATOM 1628 C CA . LEU A 1 203 ? 15.222 0.691 -19.452 1.00 87.88 203 LEU A CA 1
ATOM 1629 C C . LEU A 1 203 ? 13.874 -0.006 -19.532 1.00 87.88 203 LEU A C 1
ATOM 1631 O O . LEU A 1 203 ? 12.835 0.643 -19.686 1.00 87.88 203 LEU A O 1
ATOM 1635 N N . VAL A 1 204 ? 13.911 -1.330 -19.411 1.00 83.06 204 VAL A N 1
ATOM 1636 C CA . VAL A 1 204 ? 12.724 -2.154 -19.173 1.00 83.06 204 VAL A CA 1
ATOM 1637 C C . VAL A 1 204 ? 12.631 -2.364 -17.665 1.00 83.06 204 VAL A C 1
ATOM 1639 O O . VAL A 1 204 ? 13.540 -2.973 -17.092 1.00 83.06 204 VAL A O 1
ATOM 1642 N N . PRO A 1 205 ? 11.590 -1.831 -17.010 1.00 71.19 205 PRO A N 1
ATOM 1643 C CA . PRO A 1 205 ? 11.332 -2.097 -15.605 1.00 71.19 205 PRO A CA 1
ATOM 1644 C C . PRO A 1 205 ? 11.306 -3.615 -15.349 1.00 71.19 205 PRO A C 1
ATOM 1646 O O . PRO A 1 205 ? 10.872 -4.398 -16.186 1.00 71.19 205 PRO A O 1
ATOM 1649 N N . GLY A 1 206 ? 11.886 -4.054 -14.234 1.00 61.66 206 GLY A N 1
ATOM 1650 C CA . GLY A 1 206 ? 11.918 -5.472 -13.853 1.00 61.66 206 GLY A CA 1
ATOM 1651 C C . GLY A 1 206 ? 11.351 -5.698 -12.461 1.00 61.66 206 GLY A C 1
ATOM 1652 O O . GLY A 1 206 ? 11.861 -6.541 -11.723 1.00 61.66 206 GLY A O 1
ATOM 1653 N N . ASP A 1 207 ? 10.404 -4.859 -12.047 1.00 53.44 207 ASP A N 1
ATOM 1654 C CA . ASP A 1 207 ? 9.863 -4.846 -10.694 1.00 53.44 207 ASP A CA 1
ATOM 1655 C C . ASP A 1 207 ? 8.548 -5.622 -10.539 1.00 53.44 207 ASP A C 1
ATOM 1657 O O . ASP A 1 207 ? 8.106 -5.769 -9.407 1.00 53.44 207 ASP A O 1
ATOM 1661 N N . GLY A 1 208 ? 7.979 -6.183 -11.614 1.00 49.75 208 GLY A N 1
ATOM 1662 C CA . GLY A 1 208 ? 6.771 -7.018 -11.641 1.00 49.75 208 GLY A CA 1
ATOM 1663 C C . GLY A 1 208 ? 5.447 -6.244 -11.688 1.00 49.75 208 GLY A C 1
ATOM 1664 O O . GLY A 1 208 ? 4.379 -6.812 -11.439 1.00 49.75 208 GLY A O 1
ATOM 1665 N N . SER A 1 209 ? 5.492 -4.939 -11.935 1.00 43.91 209 SER A N 1
ATOM 1666 C CA . SER A 1 209 ? 4.307 -4.089 -12.032 1.00 43.91 209 SER A CA 1
ATOM 1667 C C . SER A 1 209 ? 3.425 -4.338 -13.272 1.00 43.91 209 SER A C 1
ATOM 1669 O O . SER A 1 209 ? 3.904 -4.740 -14.326 1.00 43.91 209 SER A O 1
ATOM 1671 N N . PRO A 1 210 ? 2.118 -4.010 -13.255 1.00 39.84 210 PRO A N 1
ATOM 1672 C CA . PRO A 1 210 ? 1.351 -3.923 -14.494 1.00 39.84 210 PRO A CA 1
ATOM 1673 C C . PRO A 1 210 ? 1.940 -2.812 -15.386 1.00 39.84 210 PRO A C 1
ATOM 1675 O O . PRO A 1 210 ? 2.012 -1.655 -14.953 1.00 39.84 210 PRO A O 1
ATOM 1678 N N . GLY A 1 211 ? 2.372 -3.159 -16.604 1.00 54.75 211 GLY A N 1
ATOM 1679 C CA . GLY A 1 211 ? 3.155 -2.284 -17.491 1.00 54.75 211 GLY A CA 1
ATOM 1680 C C . GLY A 1 211 ? 4.667 -2.278 -17.212 1.00 54.75 211 GLY A C 1
ATOM 1681 O O . GLY A 1 211 ? 5.356 -1.359 -17.650 1.00 54.75 211 GLY A O 1
ATOM 1682 N N . ASP A 1 212 ? 5.182 -3.233 -16.433 1.00 63.09 212 ASP A N 1
ATOM 1683 C CA . ASP A 1 212 ? 6.622 -3.456 -16.196 1.00 63.09 212 ASP A CA 1
ATOM 1684 C C . ASP A 1 212 ? 7.357 -3.887 -17.470 1.00 63.09 212 ASP A C 1
ATOM 1686 O O . ASP A 1 212 ? 8.539 -3.630 -17.637 1.00 63.09 212 ASP A O 1
ATOM 1690 N N . ASP A 1 213 ? 6.627 -4.420 -18.443 1.00 69.38 213 ASP A N 1
ATOM 1691 C CA . ASP A 1 213 ? 7.128 -4.641 -19.790 1.00 69.38 213 ASP A CA 1
ATOM 1692 C C . ASP A 1 213 ? 7.356 -3.334 -20.566 1.00 69.38 213 ASP A C 1
ATOM 1694 O O . ASP A 1 213 ? 8.106 -3.339 -21.536 1.00 69.38 213 ASP A O 1
ATOM 1698 N N . TRP A 1 214 ? 6.748 -2.203 -20.196 1.00 84.56 214 TRP A N 1
ATOM 1699 C CA . TRP A 1 214 ? 6.843 -0.974 -20.992 1.00 84.56 214 TRP A CA 1
ATOM 1700 C C . TRP A 1 214 ? 8.195 -0.293 -20.836 1.00 84.56 214 TRP A C 1
ATOM 1702 O O . TRP A 1 214 ? 8.657 -0.024 -19.728 1.00 84.56 214 TRP A O 1
ATOM 1712 N N . LEU A 1 215 ? 8.779 0.101 -21.964 1.00 86.75 215 LEU A N 1
ATOM 1713 C CA . LEU A 1 215 ? 10.039 0.822 -21.984 1.00 86.75 215 LEU A CA 1
ATOM 1714 C C . LEU A 1 215 ? 9.878 2.208 -21.337 1.00 86.75 215 LEU A C 1
ATOM 1716 O O . LEU A 1 215 ? 8.925 2.944 -21.618 1.00 86.75 215 LEU A O 1
ATOM 1720 N N . ARG A 1 216 ? 10.825 2.575 -20.473 1.00 84.19 216 ARG A N 1
ATOM 1721 C CA . ARG A 1 216 ? 10.890 3.881 -19.799 1.00 84.19 216 ARG A CA 1
ATOM 1722 C C . ARG A 1 216 ? 12.190 4.591 -20.142 1.00 84.19 216 ARG A C 1
ATOM 1724 O O . ARG A 1 216 ? 13.141 3.955 -20.585 1.00 84.19 216 ARG A O 1
ATOM 1731 N N . CYS A 1 217 ? 12.224 5.901 -19.910 1.00 83.75 217 CYS A N 1
ATOM 1732 C CA . CYS A 1 217 ? 13.461 6.672 -19.908 1.00 83.75 217 CYS A CA 1
ATOM 1733 C C . CYS A 1 217 ? 13.651 7.306 -18.535 1.00 83.75 217 CYS A C 1
ATOM 1735 O O . CYS A 1 217 ? 12.783 8.041 -18.062 1.00 83.75 217 CYS A O 1
ATOM 1737 N N . GLU A 1 218 ? 14.762 6.996 -17.876 1.00 80.50 218 GLU A N 1
ATOM 1738 C CA . GLU A 1 218 ? 15.067 7.515 -16.545 1.00 80.50 218 GLU A CA 1
ATOM 1739 C C . GLU A 1 218 ? 16.448 8.165 -16.524 1.00 80.50 218 GLU A C 1
ATOM 1741 O O . GLU A 1 218 ? 17.337 7.760 -17.266 1.00 80.50 218 GLU A O 1
ATOM 1746 N N . LYS A 1 219 ? 16.636 9.203 -15.700 1.00 77.44 219 LYS A N 1
ATOM 1747 C CA . LYS A 1 219 ? 17.950 9.847 -15.559 1.00 77.44 219 LYS A CA 1
ATOM 1748 C C . LYS A 1 219 ? 18.996 8.808 -15.157 1.00 77.44 219 LYS A C 1
ATOM 1750 O O . LYS A 1 219 ? 18.749 8.046 -14.223 1.00 77.44 219 LYS A O 1
ATOM 1755 N N . ASP A 1 220 ? 20.122 8.807 -15.868 1.00 63.28 220 ASP A N 1
ATOM 1756 C CA . ASP A 1 220 ? 21.187 7.823 -15.682 1.00 63.28 220 ASP A CA 1
ATOM 1757 C C . ASP A 1 220 ? 21.701 7.846 -14.233 1.00 63.28 220 ASP A C 1
ATOM 1759 O O . ASP A 1 220 ? 21.952 8.911 -13.665 1.00 63.28 220 ASP A O 1
ATOM 1763 N N . THR A 1 221 ? 21.833 6.668 -13.627 1.00 58.72 221 THR A N 1
ATOM 1764 C CA . THR A 1 221 ? 22.438 6.485 -12.301 1.00 58.72 221 THR A CA 1
ATOM 1765 C C . THR A 1 221 ? 23.931 6.160 -12.390 1.00 58.72 221 THR A C 1
ATOM 1767 O O . THR A 1 221 ? 24.562 5.979 -11.354 1.00 58.72 221 THR A O 1
ATOM 1770 N N . ASN A 1 222 ? 24.507 6.087 -13.600 1.00 58.94 222 ASN A N 1
ATOM 1771 C CA . ASN A 1 222 ? 25.847 5.556 -13.894 1.00 58.94 222 ASN A CA 1
ATOM 1772 C C . ASN A 1 222 ? 26.043 4.078 -13.494 1.00 58.94 222 ASN A C 1
ATOM 1774 O O . ASN A 1 222 ? 27.141 3.542 -13.637 1.00 58.94 222 ASN A O 1
ATOM 1778 N N . GLU A 1 223 ? 24.993 3.387 -13.039 1.00 68.19 223 GLU A N 1
ATOM 1779 C CA . GLU A 1 223 ? 25.027 1.952 -12.764 1.00 68.19 223 GLU A CA 1
ATOM 1780 C C . GLU A 1 223 ? 24.675 1.162 -14.037 1.00 68.19 223 GLU A C 1
ATOM 1782 O O . GLU A 1 223 ? 23.656 1.403 -14.691 1.00 68.19 223 GLU A O 1
ATOM 1787 N N . PHE A 1 224 ? 25.512 0.180 -14.392 1.00 81.88 224 PHE A N 1
ATOM 1788 C CA . PHE A 1 224 ? 25.262 -0.764 -15.490 1.00 81.88 224 PHE A CA 1
ATOM 1789 C C . PHE A 1 224 ? 24.238 -1.828 -15.074 1.00 81.88 224 PHE A C 1
ATOM 1791 O O . PHE A 1 224 ? 24.524 -3.024 -15.051 1.00 81.88 224 PHE A O 1
ATOM 1798 N N . ASP A 1 225 ? 23.036 -1.399 -14.702 1.00 81.88 225 ASP A N 1
ATOM 1799 C CA . ASP A 1 225 ? 21.960 -2.298 -14.301 1.00 81.88 225 ASP A CA 1
ATOM 1800 C C . ASP A 1 225 ? 21.418 -3.082 -15.499 1.00 81.88 225 ASP A C 1
ATOM 1802 O O . ASP A 1 225 ? 21.221 -2.534 -16.588 1.00 81.88 225 ASP A O 1
ATOM 1806 N N . ALA A 1 226 ? 21.102 -4.360 -15.278 1.00 83.56 226 ALA A N 1
ATOM 1807 C CA . ALA A 1 226 ? 20.645 -5.279 -16.321 1.00 83.56 226 ALA A CA 1
ATOM 1808 C C . ALA A 1 226 ? 19.364 -4.797 -17.031 1.00 83.56 226 ALA A C 1
ATOM 1810 O O . ALA A 1 226 ? 19.153 -5.096 -18.202 1.00 83.56 226 ALA A O 1
ATOM 1811 N N . GLN A 1 227 ? 18.542 -3.998 -16.341 1.00 84.50 227 GLN A N 1
ATOM 1812 C CA . GLN A 1 227 ? 17.329 -3.362 -16.877 1.00 84.50 227 GLN A CA 1
ATOM 1813 C C . GLN A 1 227 ? 17.620 -2.330 -17.976 1.00 84.50 227 GLN A C 1
ATOM 1815 O O . GLN A 1 227 ? 16.749 -2.051 -18.797 1.00 84.50 227 GLN A O 1
ATOM 1820 N N . THR A 1 228 ? 18.834 -1.770 -18.001 1.00 88.75 228 THR A N 1
ATOM 1821 C CA . THR A 1 228 ? 19.277 -0.765 -18.984 1.00 88.75 228 THR A CA 1
ATOM 1822 C C . THR A 1 228 ? 20.008 -1.378 -20.182 1.00 88.75 228 THR A C 1
ATOM 1824 O O . THR A 1 228 ? 20.326 -0.670 -21.136 1.00 88.75 228 THR A O 1
ATOM 1827 N N . ILE A 1 229 ? 20.303 -2.683 -20.133 1.00 91.50 229 ILE A N 1
ATOM 1828 C CA . ILE A 1 229 ? 21.156 -3.369 -21.105 1.00 91.50 229 ILE A CA 1
ATOM 1829 C C . ILE A 1 229 ? 20.302 -4.190 -22.069 1.00 91.50 229 ILE A C 1
ATOM 1831 O O . ILE A 1 229 ? 19.513 -5.046 -21.663 1.00 91.50 229 ILE A O 1
ATOM 1835 N N . PHE A 1 230 ? 20.539 -3.984 -23.363 1.00 92.44 230 PHE A N 1
ATOM 1836 C CA . PHE A 1 230 ? 19.912 -4.732 -24.445 1.00 92.44 230 PHE A CA 1
ATOM 1837 C C . PHE A 1 230 ? 20.949 -5.566 -25.183 1.00 92.44 230 PHE A C 1
ATOM 1839 O O . PHE A 1 230 ? 21.965 -5.057 -25.651 1.00 92.44 230 PHE A O 1
ATOM 1846 N N . GLN A 1 231 ? 20.668 -6.852 -25.329 1.00 92.06 231 GLN A N 1
ATOM 1847 C CA . GLN A 1 231 ? 21.361 -7.722 -26.263 1.00 92.06 231 GLN A CA 1
ATOM 1848 C C . GLN A 1 231 ? 20.824 -7.474 -27.671 1.00 92.06 231 GLN A C 1
ATOM 1850 O O . GLN A 1 231 ? 19.618 -7.557 -27.913 1.00 92.06 231 GLN A O 1
ATOM 1855 N N . VAL A 1 232 ? 21.727 -7.208 -28.604 1.00 92.12 232 VAL A N 1
ATOM 1856 C CA . VAL A 1 232 ? 21.433 -6.986 -30.016 1.00 92.12 232 VAL A CA 1
ATOM 1857 C C . VAL A 1 232 ? 21.661 -8.283 -30.776 1.00 92.12 232 VAL A C 1
ATOM 1859 O O . VAL A 1 232 ? 22.734 -8.884 -30.709 1.00 92.12 232 VAL A O 1
ATOM 1862 N N . THR A 1 233 ? 20.649 -8.714 -31.521 1.00 88.81 233 THR A N 1
ATOM 1863 C CA . THR A 1 233 ? 20.734 -9.884 -32.405 1.00 88.81 233 THR A CA 1
ATOM 1864 C C . THR A 1 233 ? 20.220 -9.528 -33.797 1.00 88.81 233 THR A C 1
ATOM 1866 O O . THR A 1 233 ? 19.341 -8.671 -33.906 1.00 88.81 233 THR A O 1
ATOM 1869 N N . PRO A 1 234 ? 20.718 -10.156 -34.875 1.00 88.31 234 PRO A N 1
ATOM 1870 C CA . PRO A 1 234 ? 20.139 -9.968 -36.199 1.00 88.31 234 PRO A CA 1
ATOM 1871 C C . PRO A 1 234 ? 18.647 -10.332 -36.224 1.00 88.31 234 PRO A C 1
ATOM 1873 O O . PRO A 1 234 ? 18.203 -11.298 -35.585 1.00 88.31 234 PRO A O 1
ATOM 1876 N N . SER A 1 235 ? 17.859 -9.553 -36.964 1.00 84.00 235 SER A N 1
ATOM 1877 C CA . SER A 1 235 ? 16.484 -9.923 -37.285 1.00 84.00 235 SER A CA 1
ATOM 1878 C C . SER A 1 235 ? 16.460 -10.997 -38.373 1.00 84.00 235 SER A C 1
ATOM 1880 O O . SER A 1 235 ? 17.249 -10.968 -39.315 1.00 84.00 235 SER A O 1
ATOM 1882 N N . HIS A 1 236 ? 15.526 -11.941 -38.253 1.00 79.62 236 HIS A N 1
ATOM 1883 C CA . HIS A 1 236 ? 15.272 -12.954 -39.281 1.00 79.62 236 HIS A CA 1
ATOM 1884 C C . HIS A 1 236 ? 14.238 -12.506 -40.324 1.00 79.62 236 HIS A C 1
ATOM 1886 O O . HIS A 1 236 ? 14.011 -13.230 -41.287 1.00 79.62 236 HIS A O 1
ATOM 1892 N N . THR A 1 237 ? 13.578 -11.356 -40.134 1.00 73.38 237 THR A N 1
ATOM 1893 C CA . THR A 1 237 ? 12.511 -10.883 -41.037 1.00 73.38 237 THR A CA 1
ATOM 1894 C C . THR A 1 237 ? 12.998 -9.904 -42.093 1.00 73.38 237 THR A C 1
ATOM 1896 O O . THR A 1 237 ? 12.409 -9.833 -43.168 1.00 73.38 237 THR A O 1
ATOM 1899 N N . ARG A 1 238 ? 14.058 -9.141 -41.808 1.00 80.31 238 ARG A N 1
ATOM 1900 C CA . ARG A 1 238 ? 14.600 -8.142 -42.730 1.00 80.31 238 ARG A CA 1
ATOM 1901 C C . ARG A 1 238 ? 16.114 -8.046 -42.605 1.00 80.31 238 ARG A C 1
ATOM 1903 O O . ARG A 1 238 ? 16.643 -7.828 -41.517 1.00 80.31 238 ARG A O 1
ATOM 1910 N N . THR A 1 239 ? 16.804 -8.173 -43.734 1.00 83.19 239 THR A N 1
ATOM 1911 C CA . THR A 1 239 ? 18.258 -8.004 -43.817 1.00 83.19 239 THR A CA 1
ATOM 1912 C C . THR A 1 239 ? 18.660 -6.613 -43.328 1.00 83.19 239 THR A C 1
ATOM 1914 O O . THR A 1 239 ? 18.073 -5.617 -43.741 1.00 83.19 239 THR A O 1
ATOM 1917 N N . GLY A 1 240 ? 19.646 -6.546 -42.431 1.00 83.00 240 GLY A N 1
ATOM 1918 C CA . GLY A 1 240 ? 20.119 -5.293 -41.829 1.00 83.00 240 GLY A CA 1
ATOM 1919 C C . GLY A 1 240 ? 19.294 -4.792 -40.636 1.00 83.00 240 GLY A C 1
ATOM 1920 O O . GLY A 1 240 ? 19.750 -3.895 -39.930 1.00 83.00 240 GLY A O 1
ATOM 1921 N N . ALA A 1 241 ? 18.126 -5.381 -40.355 1.00 90.31 241 ALA A N 1
ATOM 1922 C CA . ALA A 1 241 ? 17.383 -5.097 -39.130 1.00 90.31 241 ALA A CA 1
ATOM 1923 C C . ALA A 1 241 ? 17.922 -5.920 -37.946 1.00 90.31 241 ALA A C 1
ATOM 1925 O O . ALA A 1 241 ? 18.476 -7.011 -38.103 1.00 90.31 241 ALA A O 1
ATOM 1926 N N . VAL A 1 242 ? 17.714 -5.406 -36.737 1.00 92.00 242 VAL A N 1
ATOM 1927 C CA . VAL A 1 242 ? 18.131 -6.002 -35.466 1.00 92.00 242 VAL A CA 1
ATOM 1928 C C . VAL A 1 242 ? 16.936 -6.232 -34.546 1.00 92.00 242 VAL A C 1
ATOM 1930 O O . VAL A 1 242 ? 15.864 -5.658 -34.725 1.00 92.00 242 VAL A O 1
ATOM 1933 N N . ARG A 1 243 ? 17.130 -7.063 -33.529 1.00 91.12 243 ARG A N 1
ATOM 1934 C CA . ARG A 1 243 ? 16.213 -7.266 -32.409 1.00 91.12 243 ARG A CA 1
ATOM 1935 C C . ARG A 1 243 ? 16.940 -6.964 -31.108 1.00 91.12 243 ARG A C 1
ATOM 1937 O O . ARG A 1 243 ? 18.127 -7.273 -30.977 1.00 91.12 243 ARG A O 1
ATOM 1944 N N . LEU A 1 244 ? 16.214 -6.387 -30.158 1.00 92.31 244 LEU A N 1
ATOM 1945 C CA . LEU A 1 244 ? 16.731 -5.973 -28.856 1.00 92.31 244 LEU A CA 1
ATOM 1946 C C . LEU A 1 244 ? 16.103 -6.845 -27.772 1.00 92.31 244 LEU A C 1
ATOM 1948 O O . LEU A 1 244 ? 14.884 -6.850 -27.621 1.00 92.31 244 LEU A O 1
ATOM 1952 N N . ARG A 1 245 ? 16.922 -7.581 -27.022 1.00 89.94 245 ARG A N 1
ATOM 1953 C CA . ARG A 1 245 ? 16.481 -8.423 -25.904 1.00 89.94 245 ARG A CA 1
ATOM 1954 C C . ARG A 1 245 ? 16.964 -7.832 -24.586 1.00 89.94 245 ARG A C 1
ATOM 1956 O O . ARG A 1 245 ? 18.164 -7.621 -24.426 1.00 89.94 245 ARG A O 1
ATOM 1963 N N . THR A 1 246 ? 16.060 -7.573 -23.644 1.00 88.00 246 THR A N 1
ATOM 1964 C CA . THR A 1 246 ? 16.452 -7.071 -22.314 1.00 88.00 246 THR A CA 1
ATOM 1965 C C . THR A 1 246 ? 17.330 -8.091 -21.583 1.00 88.00 246 THR A C 1
ATOM 1967 O O . THR A 1 246 ? 17.187 -9.297 -21.784 1.00 88.00 246 THR A O 1
ATOM 1970 N N . GLN A 1 247 ? 18.266 -7.617 -20.761 1.00 85.38 247 GLN A N 1
ATOM 1971 C CA . GLN A 1 247 ? 19.050 -8.466 -19.857 1.00 85.38 247 GLN A CA 1
ATOM 1972 C C . GLN A 1 247 ? 18.434 -8.593 -18.458 1.00 85.38 247 GLN A C 1
ATOM 1974 O O . GLN A 1 247 ? 18.972 -9.315 -17.620 1.00 85.38 247 GLN A O 1
ATOM 1979 N N . ALA A 1 248 ? 17.303 -7.933 -18.203 1.00 71.94 248 ALA A N 1
ATOM 1980 C CA . ALA A 1 248 ? 16.495 -8.138 -17.007 1.00 71.94 248 ALA A CA 1
ATOM 1981 C C . ALA A 1 248 ? 15.362 -9.157 -17.237 1.00 71.94 248 ALA A C 1
ATOM 1983 O O . ALA A 1 248 ? 14.948 -9.421 -18.368 1.00 71.94 248 ALA A O 1
ATOM 1984 N N . GLY A 1 249 ? 14.834 -9.714 -16.142 1.00 67.94 249 GLY A N 1
ATOM 1985 C CA . GLY A 1 249 ? 13.707 -10.652 -16.174 1.00 67.94 249 GLY A CA 1
ATOM 1986 C C . GLY A 1 249 ? 14.014 -11.943 -16.944 1.00 67.94 249 GLY A C 1
ATOM 1987 O O . GLY A 1 249 ? 15.133 -12.448 -16.905 1.00 67.94 249 GLY A O 1
ATOM 1988 N N . ALA A 1 250 ? 13.017 -12.472 -17.659 1.00 64.44 250 ALA A N 1
ATOM 1989 C CA . ALA A 1 250 ? 13.138 -13.684 -18.477 1.00 64.44 250 ALA A CA 1
ATOM 1990 C C . ALA A 1 250 ? 13.874 -13.471 -19.820 1.00 64.44 250 ALA A C 1
ATOM 1992 O O . ALA A 1 250 ? 13.915 -14.371 -20.658 1.00 64.44 250 ALA A O 1
ATOM 1993 N N . GLY A 1 251 ? 14.448 -12.283 -20.055 1.00 69.50 251 GLY A N 1
ATOM 1994 C CA . GLY A 1 251 ? 15.112 -11.954 -21.313 1.00 69.50 251 GLY A CA 1
ATOM 1995 C C . GLY A 1 251 ? 14.123 -11.784 -22.464 1.00 69.50 251 GLY A C 1
ATOM 1996 O O . GLY A 1 251 ? 14.195 -12.499 -23.462 1.00 69.50 251 GLY A O 1
ATOM 1997 N N . THR A 1 252 ? 13.189 -10.846 -22.332 1.00 85.00 252 THR A N 1
ATOM 1998 C CA . THR A 1 252 ? 12.128 -10.575 -23.312 1.00 85.00 252 THR A CA 1
ATOM 1999 C C . THR A 1 252 ? 12.595 -9.719 -24.489 1.00 85.00 252 THR A C 1
ATOM 2001 O O . THR A 1 252 ? 13.594 -8.998 -24.406 1.00 85.00 252 THR A O 1
ATOM 2004 N N . LEU A 1 253 ? 11.887 -9.812 -25.617 1.00 88.62 253 LEU A N 1
ATOM 2005 C CA . LEU A 1 253 ? 12.181 -9.016 -26.808 1.00 88.62 253 LEU A CA 1
ATOM 2006 C C . LEU A 1 253 ? 11.418 -7.701 -26.774 1.00 88.62 253 LEU A C 1
ATOM 2008 O O . LEU A 1 253 ? 10.225 -7.677 -26.477 1.00 88.62 253 LEU A O 1
ATOM 2012 N N . LEU A 1 254 ? 12.112 -6.620 -27.117 1.00 91.25 254 LEU A N 1
ATOM 2013 C CA . LEU A 1 254 ? 11.495 -5.324 -27.324 1.00 91.25 254 LEU A CA 1
ATOM 2014 C C . LEU A 1 254 ? 10.615 -5.369 -28.572 1.00 91.25 254 LEU A C 1
ATOM 2016 O O . LEU A 1 254 ? 11.065 -5.815 -29.625 1.00 91.25 254 LEU A O 1
ATOM 2020 N N . GLU A 1 255 ? 9.401 -4.850 -28.470 1.00 91.00 255 GLU A N 1
ATOM 2021 C CA . GLU A 1 255 ? 8.461 -4.701 -29.570 1.00 91.00 255 GLU A CA 1
ATOM 2022 C C . GLU A 1 255 ? 7.720 -3.363 -29.520 1.00 91.00 255 GLU A C 1
ATOM 2024 O O . GLU A 1 255 ? 7.685 -2.674 -28.496 1.00 91.00 255 GLU A O 1
ATOM 2029 N N . VAL A 1 256 ? 7.105 -3.008 -30.647 1.00 90.44 256 VAL A N 1
ATOM 2030 C CA . VAL A 1 256 ? 6.152 -1.902 -30.747 1.00 90.44 256 VAL A CA 1
ATOM 2031 C C . VAL A 1 256 ? 4.764 -2.462 -31.023 1.00 90.44 256 VAL A C 1
ATOM 2033 O O . VAL A 1 256 ? 4.562 -3.160 -32.020 1.00 90.44 256 VAL A O 1
ATOM 2036 N N . VAL A 1 257 ? 3.796 -2.110 -30.175 1.00 87.50 257 VAL A N 1
ATOM 2037 C CA . VAL A 1 257 ? 2.388 -2.469 -30.389 1.00 87.50 257 VAL A CA 1
ATOM 2038 C C . VAL A 1 257 ? 1.874 -1.735 -31.637 1.00 87.50 257 VAL A C 1
ATOM 2040 O O . VAL A 1 257 ? 1.971 -0.504 -31.693 1.00 87.50 257 VAL A O 1
ATOM 2043 N N . PRO A 1 258 ? 1.349 -2.431 -32.660 1.00 86.00 258 PRO A N 1
ATOM 2044 C CA . PRO A 1 258 ? 0.952 -1.791 -33.906 1.00 86.00 258 PRO A CA 1
ATOM 2045 C C . PRO A 1 258 ? -0.320 -0.936 -33.760 1.00 86.00 258 PRO A C 1
ATOM 2047 O O . PRO A 1 258 ? -1.064 -1.053 -32.782 1.00 86.00 258 PRO A O 1
ATOM 2050 N N . PRO A 1 259 ? -0.602 -0.063 -34.742 1.00 83.19 259 PRO A N 1
ATOM 2051 C CA . PRO A 1 259 ? -1.843 0.702 -34.780 1.00 83.19 259 PRO A CA 1
ATOM 2052 C C . PRO A 1 259 ? -3.065 -0.221 -34.821 1.00 83.19 259 PRO A C 1
ATOM 2054 O O . PRO A 1 259 ? -3.070 -1.209 -35.548 1.00 83.19 259 PRO A O 1
ATOM 2057 N N . GLY A 1 260 ? -4.123 0.140 -34.091 1.00 77.94 260 GLY A N 1
ATOM 2058 C CA . GLY A 1 260 ? -5.386 -0.610 -34.077 1.00 77.94 260 GLY A CA 1
ATOM 2059 C C . GLY A 1 260 ? -5.512 -1.647 -32.959 1.00 77.94 260 GLY A C 1
ATOM 2060 O O . GLY A 1 260 ? -6.606 -2.163 -32.756 1.00 77.94 260 GLY A O 1
ATOM 2061 N N . GLU A 1 261 ? -4.446 -1.900 -32.200 1.00 80.44 261 GLU A N 1
ATOM 2062 C CA . GLU A 1 261 ? -4.479 -2.740 -30.998 1.00 80.44 261 GLU A CA 1
ATOM 2063 C C . GLU A 1 261 ? -4.588 -1.901 -29.716 1.00 80.44 261 GLU A C 1
ATOM 2065 O O . GLU A 1 261 ? -4.288 -0.701 -29.694 1.00 80.44 261 GLU A O 1
ATOM 2070 N N . GLU A 1 262 ? -5.025 -2.535 -28.626 1.00 76.38 262 GLU A N 1
ATOM 2071 C CA . GLU A 1 262 ? -5.008 -1.911 -27.303 1.00 76.38 262 GLU A CA 1
ATOM 2072 C C . GLU A 1 262 ? -3.565 -1.542 -26.931 1.00 76.38 262 GLU A C 1
ATOM 2074 O O . GLU A 1 262 ? -2.647 -2.343 -27.095 1.00 76.38 262 GLU A O 1
ATOM 2079 N N . TYR A 1 263 ? -3.361 -0.316 -26.443 1.00 76.25 263 TYR A N 1
ATOM 2080 C CA . TYR A 1 263 ? -2.031 0.254 -26.184 1.00 76.25 263 TYR A CA 1
ATOM 2081 C C . TYR A 1 263 ? -1.152 0.422 -27.437 1.00 76.25 263 TYR A C 1
ATOM 2083 O O . TYR A 1 263 ? 0.075 0.392 -27.333 1.00 76.25 263 TYR A O 1
ATOM 2091 N N . ALA A 1 264 ? -1.755 0.638 -28.613 1.00 82.75 264 ALA A N 1
ATOM 2092 C CA . ALA A 1 264 ? -1.028 0.974 -29.837 1.00 82.75 264 ALA A CA 1
ATOM 2093 C C . ALA A 1 264 ? 0.102 1.990 -29.595 1.00 82.75 264 ALA A C 1
ATOM 2095 O O . ALA A 1 264 ? -0.058 2.966 -28.856 1.00 82.75 264 ALA A O 1
ATOM 2096 N N . TRP A 1 265 ? 1.229 1.768 -30.271 1.00 87.00 265 TRP A N 1
ATOM 2097 C CA . TRP A 1 265 ? 2.453 2.572 -30.235 1.00 87.00 265 TRP A CA 1
ATOM 2098 C C . TRP A 1 265 ? 3.251 2.545 -28.931 1.00 87.00 265 TRP A C 1
ATOM 2100 O O . TRP A 1 265 ? 4.278 3.230 -28.834 1.00 87.00 265 TRP A O 1
ATOM 2110 N N . VAL A 1 266 ? 2.812 1.782 -27.930 1.00 86.50 266 VAL A N 1
ATOM 2111 C CA . VAL A 1 266 ? 3.635 1.486 -26.758 1.00 86.50 266 VAL A CA 1
ATOM 2112 C C . VAL A 1 266 ? 4.818 0.624 -27.183 1.00 86.50 266 VAL A C 1
ATOM 2114 O O . VAL A 1 266 ? 4.674 -0.315 -27.965 1.00 86.50 266 VAL A O 1
ATOM 2117 N N . VAL A 1 267 ? 5.993 0.968 -26.657 1.00 89.88 267 VAL A N 1
ATOM 2118 C CA . VAL A 1 267 ? 7.193 0.141 -26.767 1.00 89.88 267 VAL A CA 1
ATOM 2119 C C . VAL A 1 267 ? 7.291 -0.689 -25.493 1.00 89.88 267 VAL A C 1
ATOM 2121 O O . VAL A 1 267 ? 7.284 -0.121 -24.398 1.00 89.88 267 VAL A O 1
ATOM 2124 N N . ARG A 1 268 ? 7.346 -2.015 -25.619 1.00 86.88 268 ARG A N 1
ATOM 2125 C CA . ARG A 1 268 ? 7.347 -2.940 -24.477 1.00 86.88 268 ARG A CA 1
ATOM 2126 C C . ARG A 1 268 ? 8.214 -4.169 -24.722 1.00 86.88 268 ARG A C 1
ATOM 2128 O O . ARG A 1 268 ? 8.595 -4.417 -25.857 1.00 86.88 268 ARG A O 1
ATOM 2135 N N . ALA A 1 269 ? 8.512 -4.935 -23.681 1.00 86.44 269 ALA A N 1
ATOM 2136 C CA . ALA A 1 269 ? 9.329 -6.135 -23.729 1.00 86.44 269 ALA A CA 1
ATOM 2137 C C . ALA A 1 269 ? 8.492 -7.380 -23.392 1.00 86.44 269 ALA A C 1
ATOM 2139 O O . ALA A 1 269 ? 8.085 -7.563 -22.248 1.00 86.44 269 ALA A O 1
ATOM 2140 N N . GLN A 1 270 ? 8.254 -8.260 -24.369 1.00 79.50 270 GLN A N 1
ATOM 2141 C CA . GLN A 1 270 ? 7.340 -9.402 -24.227 1.00 79.50 270 GLN A CA 1
ATOM 2142 C C . GLN A 1 270 ? 8.023 -10.762 -24.489 1.00 79.50 270 GLN A C 1
ATOM 2144 O O . GLN A 1 270 ? 8.998 -10.853 -25.236 1.00 79.50 270 GLN A O 1
ATOM 2149 N N . GLU A 1 271 ? 7.534 -11.829 -23.837 1.00 67.19 271 GLU A N 1
ATOM 2150 C CA . GLU A 1 271 ? 8.058 -13.207 -23.971 1.00 67.19 271 GLU A CA 1
ATOM 2151 C C . GLU A 1 271 ? 7.602 -13.933 -25.248 1.00 67.19 271 GLU A C 1
ATOM 2153 O O . GLU A 1 271 ? 8.333 -14.773 -25.768 1.00 67.19 271 GLU A O 1
ATOM 2158 N N . LYS A 1 272 ? 6.383 -13.665 -25.734 1.00 60.59 272 LYS A N 1
ATOM 2159 C CA . LYS A 1 272 ? 5.746 -14.466 -26.791 1.00 60.59 272 LYS A CA 1
ATOM 2160 C C . LYS A 1 272 ? 6.149 -13.973 -28.182 1.00 60.59 272 LYS A C 1
ATOM 2162 O O . LYS A 1 272 ? 5.693 -12.920 -28.603 1.00 60.59 272 LYS A O 1
ATOM 2167 N N . GLU A 1 273 ? 6.928 -14.772 -28.910 1.00 60.91 273 GLU A N 1
ATOM 2168 C CA . GLU A 1 273 ? 6.987 -14.714 -30.377 1.00 60.91 273 GLU A CA 1
ATOM 2169 C C . GLU A 1 273 ? 5.898 -15.648 -30.933 1.00 60.91 273 GLU A C 1
ATOM 2171 O O . GLU A 1 273 ? 6.029 -16.863 -30.793 1.00 60.91 273 GLU A O 1
ATOM 2176 N N . ASN A 1 274 ? 4.839 -15.146 -31.579 1.00 52.62 274 ASN A N 1
ATOM 2177 C CA . ASN A 1 274 ? 3.909 -16.004 -32.321 1.00 52.62 274 ASN A CA 1
ATOM 2178 C C . ASN A 1 274 ? 3.640 -15.470 -33.737 1.00 52.62 274 ASN A C 1
ATOM 2180 O O . ASN A 1 274 ? 3.358 -14.311 -33.958 1.00 52.62 274 ASN A O 1
ATOM 2184 N N . LYS A 1 275 ? 3.646 -16.346 -34.748 1.00 56.06 275 LYS A N 1
ATOM 2185 C CA . LYS A 1 275 ? 3.383 -16.005 -36.169 1.00 56.06 275 LYS A CA 1
ATOM 2186 C C . LYS A 1 275 ? 4.423 -15.066 -36.820 1.00 56.06 275 LYS A C 1
ATOM 2188 O O . LYS A 1 275 ? 5.211 -14.380 -36.180 1.00 56.06 275 LYS A O 1
ATOM 2193 N N . ASN A 1 276 ? 4.457 -15.068 -38.154 1.00 56.47 276 ASN A N 1
ATOM 2194 C CA . ASN A 1 276 ? 5.436 -14.293 -38.929 1.00 56.47 276 ASN A CA 1
ATOM 2195 C C . ASN A 1 276 ? 5.189 -12.771 -38.873 1.00 56.47 276 ASN A C 1
ATOM 2197 O O . ASN A 1 276 ? 6.156 -12.016 -38.882 1.00 56.47 276 ASN A O 1
ATOM 2201 N N . ASP A 1 277 ? 3.932 -12.333 -38.738 1.00 56.44 277 ASP A N 1
ATOM 2202 C CA . ASP A 1 277 ? 3.548 -10.914 -38.620 1.00 56.44 277 ASP A CA 1
ATOM 2203 C C . ASP A 1 277 ? 3.990 -10.253 -37.296 1.00 56.44 277 ASP A C 1
ATOM 2205 O O . ASP A 1 277 ? 4.163 -9.034 -37.241 1.00 56.44 277 ASP A O 1
ATOM 2209 N N . GLU A 1 278 ? 4.190 -11.024 -36.219 1.00 62.44 278 GLU A N 1
ATOM 2210 C CA . GLU A 1 278 ? 4.651 -10.486 -34.926 1.00 62.44 278 GLU A CA 1
ATOM 2211 C C . GLU A 1 278 ? 6.175 -10.294 -34.895 1.00 62.44 278 GLU A C 1
ATOM 2213 O O . GLU A 1 278 ? 6.670 -9.401 -34.213 1.00 62.44 278 GLU A O 1
ATOM 2218 N N . LYS A 1 279 ? 6.940 -11.027 -35.715 1.00 70.81 279 LYS A N 1
ATOM 2219 C CA . LYS A 1 279 ? 8.410 -10.896 -35.768 1.00 70.81 279 LYS A CA 1
ATOM 2220 C C . LYS A 1 279 ? 8.874 -9.519 -36.268 1.00 70.81 279 LYS A C 1
ATOM 2222 O O . LYS A 1 279 ? 9.956 -9.048 -35.908 1.00 70.81 279 LYS A O 1
ATOM 2227 N N . GLU A 1 280 ? 8.065 -8.849 -37.090 1.00 83.06 280 GLU A N 1
ATOM 2228 C CA . GLU A 1 280 ? 8.318 -7.466 -37.516 1.00 83.06 280 GLU A CA 1
ATOM 2229 C C . GLU A 1 280 ? 8.088 -6.451 -36.386 1.00 83.06 280 GLU A C 1
ATOM 2231 O O . GLU A 1 280 ? 8.732 -5.401 -36.373 1.00 83.06 280 GLU A O 1
ATOM 2236 N N . ARG A 1 281 ? 7.218 -6.760 -35.410 1.00 88.50 281 ARG A N 1
ATOM 2237 C CA . ARG A 1 281 ? 6.952 -5.890 -34.249 1.00 88.50 281 ARG A CA 1
ATOM 2238 C C . ARG A 1 281 ? 8.175 -5.765 -33.357 1.00 88.50 281 ARG A C 1
ATOM 2240 O O . ARG A 1 281 ? 8.392 -4.696 -32.796 1.00 88.50 281 ARG A O 1
ATOM 2247 N N . SER A 1 282 ? 8.991 -6.814 -33.283 1.00 90.25 282 SER A N 1
ATOM 2248 C CA . SER A 1 282 ? 10.233 -6.852 -32.508 1.00 90.25 282 SER A CA 1
ATOM 2249 C C . SER A 1 282 ? 11.497 -6.505 -33.303 1.00 90.25 282 SER A C 1
ATOM 2251 O O . SER A 1 282 ? 12.604 -6.625 -32.781 1.00 90.25 282 SER A O 1
ATOM 2253 N N . SER A 1 283 ? 11.359 -6.123 -34.576 1.00 92.19 283 SER A N 1
ATOM 2254 C CA . SER A 1 283 ? 12.489 -5.827 -35.465 1.00 92.19 283 SER A CA 1
ATOM 2255 C C . SER A 1 283 ? 12.669 -4.325 -35.666 1.00 92.19 283 SER A C 1
ATOM 2257 O O . SER A 1 283 ? 11.699 -3.593 -35.871 1.00 92.19 283 SER A O 1
ATOM 2259 N N . PHE A 1 284 ? 13.920 -3.869 -35.646 1.00 94.00 284 PHE A N 1
ATOM 2260 C CA . PHE A 1 284 ? 14.287 -2.460 -35.727 1.00 94.00 284 PHE A CA 1
ATOM 2261 C C . PHE A 1 284 ? 15.413 -2.225 -36.728 1.00 94.00 284 PHE A C 1
ATOM 2263 O O . PHE A 1 284 ? 16.371 -2.985 -36.796 1.00 94.00 284 PHE A O 1
ATOM 2270 N N . GLU A 1 285 ? 15.324 -1.135 -37.473 1.00 94.19 285 GLU A N 1
ATOM 2271 C CA . GLU A 1 285 ? 16.400 -0.616 -38.309 1.00 94.19 285 GLU A CA 1
ATOM 2272 C C . GLU A 1 285 ? 17.119 0.503 -37.547 1.00 94.19 285 GLU A C 1
ATOM 2274 O O . GLU A 1 285 ? 16.478 1.412 -37.007 1.00 94.19 285 GLU A O 1
ATOM 2279 N N . ILE A 1 286 ? 18.451 0.434 -37.498 1.00 92.19 286 ILE A N 1
ATOM 2280 C CA . ILE A 1 286 ? 19.280 1.498 -36.928 1.00 92.19 286 ILE A CA 1
ATOM 2281 C C . ILE A 1 286 ? 19.469 2.572 -38.001 1.00 92.19 286 ILE A C 1
ATOM 2283 O O . ILE A 1 286 ? 20.205 2.392 -38.968 1.00 92.19 286 ILE A O 1
ATOM 2287 N N . MET A 1 287 ? 18.790 3.699 -37.828 1.00 91.12 287 MET A N 1
ATOM 2288 C CA . MET A 1 287 ? 18.821 4.823 -38.756 1.00 91.12 287 MET A CA 1
ATOM 2289 C C . MET A 1 287 ? 19.937 5.784 -38.353 1.00 91.12 287 MET A C 1
ATOM 2291 O O . MET A 1 287 ? 19.949 6.282 -37.225 1.00 91.12 287 MET A O 1
ATOM 2295 N N . GLN A 1 288 ? 20.869 6.044 -39.276 1.00 86.75 288 GLN A N 1
ATOM 2296 C CA . GLN A 1 288 ? 21.971 7.009 -39.104 1.00 86.75 288 GLN A CA 1
ATOM 2297 C C . GLN A 1 288 ? 22.806 6.790 -37.822 1.00 86.75 288 GLN A C 1
ATOM 2299 O O . GLN A 1 288 ? 23.400 7.724 -37.298 1.00 86.75 288 GLN A O 1
ATOM 2304 N N . GLY A 1 289 ? 22.818 5.566 -37.281 1.00 84.81 289 GLY A N 1
ATOM 2305 C CA . GLY A 1 289 ? 23.534 5.227 -36.045 1.00 84.81 289 GLY A CA 1
ATOM 2306 C C . GLY A 1 289 ? 22.940 5.797 -34.750 1.00 84.81 289 GLY A C 1
ATOM 2307 O O . GLY A 1 289 ? 23.509 5.562 -33.690 1.00 84.81 289 GLY A O 1
ATOM 2308 N N . VAL A 1 290 ? 21.815 6.520 -34.804 1.00 90.00 290 VAL A N 1
ATOM 2309 C CA . VAL A 1 290 ? 21.278 7.258 -33.643 1.00 90.00 290 VAL A CA 1
ATOM 2310 C C . VAL A 1 290 ? 19.806 6.988 -33.352 1.00 90.00 290 VAL A C 1
ATOM 2312 O O . VAL A 1 290 ? 19.358 7.242 -32.240 1.00 90.00 290 VAL A O 1
ATOM 2315 N N . SER A 1 291 ? 19.036 6.454 -34.298 1.00 93.00 291 SER A N 1
ATOM 2316 C CA . SER A 1 291 ? 17.598 6.224 -34.105 1.00 93.00 291 SER A CA 1
ATOM 2317 C C . SER A 1 291 ? 17.212 4.778 -34.383 1.00 93.00 291 SER A C 1
ATOM 2319 O O . SER A 1 291 ? 17.818 4.109 -35.215 1.00 93.00 291 SER A O 1
ATOM 2321 N N . LEU A 1 292 ? 16.172 4.300 -33.700 1.00 95.12 292 LEU A N 1
ATOM 2322 C CA . LEU A 1 292 ? 15.625 2.953 -33.876 1.00 95.12 292 LEU A CA 1
ATOM 2323 C C . LEU A 1 292 ? 14.246 3.042 -34.520 1.00 95.12 292 LEU A C 1
ATOM 2325 O O . LEU A 1 292 ? 13.293 3.468 -33.866 1.00 95.12 292 LEU A O 1
ATOM 2329 N N . ARG A 1 293 ? 14.137 2.631 -35.787 1.00 95.44 293 ARG A N 1
ATOM 2330 C CA . ARG A 1 293 ? 12.868 2.569 -36.523 1.00 95.44 293 ARG A CA 1
ATOM 2331 C C . ARG A 1 293 ? 12.295 1.165 -36.469 1.00 95.44 293 ARG A C 1
ATOM 2333 O O . ARG A 1 293 ? 12.951 0.222 -36.891 1.00 95.44 293 ARG A O 1
ATOM 2340 N N . ASN A 1 294 ? 11.068 1.014 -35.991 1.00 94.56 294 ASN A N 1
ATOM 2341 C CA . ASN A 1 294 ? 10.398 -0.279 -35.983 1.00 94.56 294 ASN A CA 1
ATOM 2342 C C . ASN A 1 294 ? 9.964 -0.704 -37.395 1.00 94.56 294 ASN A C 1
ATOM 2344 O O . ASN A 1 294 ? 9.371 0.089 -38.124 1.00 94.56 294 ASN A O 1
ATOM 2348 N N . VAL A 1 295 ? 10.209 -1.967 -37.750 1.00 92.50 295 VAL A N 1
ATOM 2349 C CA . VAL A 1 295 ? 9.929 -2.513 -39.088 1.00 92.50 295 VAL A CA 1
ATOM 2350 C C . VAL A 1 295 ? 8.428 -2.586 -39.382 1.00 92.50 295 VAL A C 1
ATOM 2352 O O . VAL A 1 295 ? 8.019 -2.247 -40.491 1.00 92.50 295 VAL A O 1
ATOM 2355 N N . LYS A 1 296 ? 7.599 -2.991 -38.407 1.00 90.88 296 LYS A N 1
ATOM 2356 C CA . LYS A 1 296 ? 6.150 -3.155 -38.619 1.00 90.88 296 LYS A CA 1
ATOM 2357 C C . LYS A 1 296 ? 5.415 -1.826 -38.751 1.00 90.88 296 LYS A C 1
ATOM 2359 O O . LYS A 1 296 ? 4.535 -1.670 -39.592 1.00 90.88 296 LYS A O 1
ATOM 2364 N N . THR A 1 297 ? 5.728 -0.891 -37.862 1.00 90.25 297 THR A N 1
ATOM 2365 C CA . THR A 1 297 ? 4.963 0.354 -37.699 1.00 90.25 297 THR A CA 1
ATOM 2366 C C . THR A 1 297 ? 5.580 1.542 -38.428 1.00 90.25 297 THR A C 1
ATOM 2368 O O . THR A 1 297 ? 4.937 2.585 -38.516 1.00 90.25 297 THR A O 1
ATOM 2371 N N . ASN A 1 298 ? 6.823 1.416 -38.912 1.00 92.38 298 ASN A N 1
ATOM 2372 C CA . ASN A 1 298 ? 7.677 2.510 -39.396 1.00 92.38 298 ASN A CA 1
ATOM 2373 C C . ASN A 1 298 ? 7.919 3.637 -38.374 1.00 92.38 298 ASN A C 1
ATOM 2375 O O . ASN A 1 298 ? 8.522 4.655 -38.714 1.00 92.38 298 ASN A O 1
ATOM 2379 N N . GLY A 1 299 ? 7.468 3.468 -37.129 1.00 92.81 299 GLY A N 1
ATOM 2380 C CA . GLY A 1 299 ? 7.623 4.440 -36.058 1.00 92.81 299 GLY A CA 1
ATOM 2381 C C . GLY A 1 299 ? 8.997 4.353 -35.416 1.00 92.81 299 GLY A C 1
ATOM 2382 O O . GLY A 1 299 ? 9.467 3.261 -35.084 1.00 92.81 299 GLY A O 1
ATOM 2383 N N . CYS A 1 300 ? 9.643 5.499 -35.229 1.00 94.00 300 CYS A N 1
ATOM 2384 C CA . CYS A 1 300 ? 10.902 5.573 -34.504 1.00 94.00 300 CYS A CA 1
ATOM 2385 C C . CYS A 1 300 ? 10.650 5.694 -33.001 1.00 94.00 300 CYS A C 1
ATOM 2387 O O . CYS A 1 300 ? 9.766 6.443 -32.578 1.00 94.00 300 CYS A O 1
ATOM 2389 N N . ILE A 1 301 ? 11.424 4.957 -32.199 1.00 93.81 301 ILE A N 1
ATOM 2390 C CA . ILE A 1 301 ? 11.363 5.060 -30.737 1.00 93.81 301 ILE A CA 1
ATOM 2391 C C . ILE A 1 301 ? 11.676 6.507 -30.358 1.00 93.81 301 ILE A C 1
ATOM 2393 O O . ILE A 1 301 ? 12.709 7.043 -30.744 1.00 93.81 301 ILE A O 1
ATOM 2397 N N . THR A 1 302 ? 10.778 7.142 -29.615 1.00 90.75 302 THR A N 1
ATOM 2398 C CA . THR A 1 302 ? 10.879 8.548 -29.237 1.00 90.75 302 THR A CA 1
ATOM 2399 C C . THR A 1 302 ? 10.394 8.776 -27.813 1.00 90.75 302 THR A C 1
ATOM 2401 O O . THR A 1 302 ? 9.576 8.017 -27.281 1.00 90.75 302 THR A O 1
ATOM 2404 N N . ILE A 1 303 ? 10.900 9.841 -27.195 1.00 86.38 303 ILE A N 1
ATOM 2405 C CA . ILE A 1 303 ? 10.464 10.297 -25.879 1.00 86.38 303 ILE A CA 1
ATOM 2406 C C . ILE A 1 303 ? 9.391 11.366 -26.033 1.00 86.38 303 ILE A C 1
ATOM 2408 O O . ILE A 1 303 ? 9.640 12.476 -26.507 1.00 86.38 303 ILE A O 1
ATOM 2412 N N . ILE A 1 304 ? 8.197 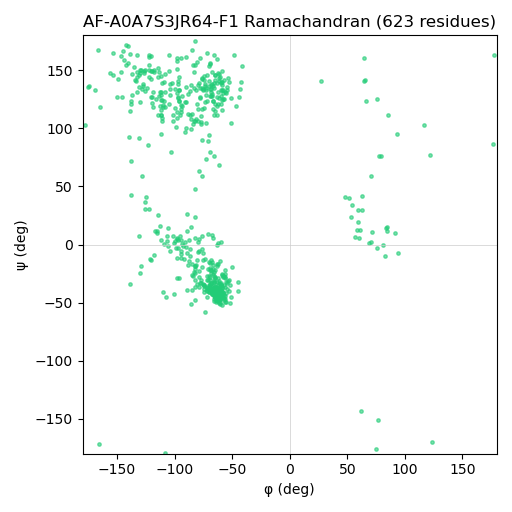11.048 -25.547 1.00 77.62 304 ILE A N 1
ATOM 2413 C CA . ILE A 1 304 ? 7.081 11.980 -25.472 1.00 77.62 304 ILE A CA 1
ATOM 2414 C C . ILE A 1 304 ? 7.070 12.596 -24.082 1.00 77.62 304 ILE A C 1
ATOM 2416 O O . ILE A 1 304 ? 6.762 11.935 -23.087 1.00 77.62 304 ILE A O 1
ATOM 2420 N N . ARG A 1 305 ? 7.382 13.890 -24.025 1.00 68.69 305 ARG A N 1
ATOM 2421 C CA . ARG A 1 305 ? 7.250 14.690 -22.809 1.00 68.69 305 ARG A CA 1
ATOM 2422 C C . ARG A 1 305 ? 5.788 15.088 -22.633 1.00 68.69 305 ARG A C 1
ATOM 2424 O O . ARG A 1 305 ? 5.292 15.965 -23.335 1.00 68.69 305 ARG A O 1
ATOM 2431 N N . SER A 1 306 ? 5.111 14.450 -21.686 1.00 57.25 306 SER A N 1
ATOM 2432 C CA . SER A 1 306 ? 3.806 14.887 -21.190 1.00 57.25 306 SER A CA 1
ATOM 2433 C C . SER A 1 306 ? 4.001 15.702 -19.914 1.00 57.25 306 SER A C 1
ATOM 2435 O O . SER A 1 306 ? 4.814 15.335 -19.064 1.00 57.25 306 SER A O 1
ATOM 2437 N N . MET A 1 307 ? 3.261 16.801 -19.764 1.00 45.53 307 MET A N 1
ATOM 2438 C CA . MET A 1 307 ? 3.096 17.449 -18.463 1.00 45.53 307 MET A CA 1
ATOM 2439 C C . MET A 1 307 ? 1.814 16.920 -17.831 1.00 45.53 307 MET A C 1
ATOM 2441 O O . MET A 1 307 ? 0.742 17.079 -18.410 1.00 45.53 307 MET A O 1
ATOM 2445 N N . ASP A 1 308 ? 1.922 16.298 -16.661 1.00 46.47 308 ASP A N 1
ATOM 2446 C CA . ASP A 1 308 ? 0.780 16.139 -15.763 1.00 46.47 308 ASP A CA 1
ATOM 2447 C C . ASP A 1 308 ? 0.939 17.052 -14.536 1.00 46.47 308 ASP A C 1
ATOM 2449 O O . ASP A 1 308 ? 1.912 17.802 -14.410 1.00 46.47 308 ASP A O 1
ATOM 2453 N N . SER A 1 309 ? -0.035 17.004 -13.627 1.00 32.69 309 SER A N 1
ATOM 2454 C CA . SER A 1 309 ? -0.082 17.814 -12.403 1.00 32.69 309 SER A CA 1
ATOM 2455 C C . SER A 1 309 ? 1.068 17.551 -11.415 1.00 32.69 309 SER A C 1
ATOM 2457 O O . SER A 1 309 ? 1.121 18.186 -10.362 1.00 32.69 309 SER A O 1
ATOM 2459 N N . THR A 1 310 ? 1.987 16.630 -11.725 1.00 41.56 310 THR A N 1
ATOM 2460 C CA . THR A 1 310 ? 3.096 16.203 -10.864 1.00 41.56 310 THR A CA 1
ATOM 2461 C C . THR A 1 310 ? 4.485 16.477 -11.454 1.00 41.56 310 THR A C 1
ATOM 2463 O O . THR A 1 310 ? 5.476 16.356 -10.731 1.00 41.56 310 THR A O 1
ATOM 2466 N N . GLY A 1 311 ? 4.577 16.893 -12.723 1.00 43.97 311 GLY A N 1
ATOM 2467 C CA . GLY A 1 311 ? 5.836 17.141 -13.433 1.00 43.97 311 GLY A CA 1
ATOM 2468 C C . GLY A 1 311 ? 5.972 16.332 -14.730 1.00 43.97 311 GLY A C 1
ATOM 2469 O O . GLY A 1 311 ? 5.007 15.763 -15.231 1.00 43.97 311 GLY A O 1
ATOM 2470 N N . ARG A 1 312 ? 7.174 16.333 -15.331 1.00 48.03 312 ARG A N 1
ATOM 2471 C CA . ARG A 1 312 ? 7.449 15.703 -16.640 1.00 48.03 312 ARG A CA 1
ATOM 2472 C C . ARG A 1 312 ? 7.314 14.177 -16.559 1.00 48.03 312 ARG A C 1
ATOM 2474 O O . ARG A 1 312 ? 8.136 13.537 -15.910 1.00 48.03 312 ARG A O 1
ATOM 2481 N N . VAL A 1 313 ? 6.361 13.604 -17.292 1.00 52.41 313 VAL A N 1
ATOM 2482 C CA . VAL A 1 313 ? 6.320 12.164 -17.584 1.00 52.41 313 VAL A CA 1
ATOM 2483 C C . VAL A 1 313 ? 6.920 11.953 -18.969 1.00 52.41 313 VAL A C 1
ATOM 2485 O O . VAL A 1 313 ? 6.384 12.427 -19.972 1.00 52.41 313 VAL A O 1
ATOM 2488 N N . GLU A 1 314 ? 8.058 11.268 -19.016 1.00 61.66 314 GLU A N 1
ATOM 2489 C CA . GLU A 1 314 ? 8.723 10.866 -20.254 1.00 61.66 314 GLU A CA 1
ATOM 2490 C C . GLU A 1 314 ? 8.214 9.478 -20.654 1.00 61.66 314 GLU A C 1
ATOM 2492 O O . GLU A 1 314 ? 8.656 8.455 -20.136 1.00 61.66 314 GLU A O 1
ATOM 2497 N N . ASN A 1 315 ? 7.224 9.443 -21.548 1.00 76.12 315 ASN A N 1
ATOM 2498 C CA . ASN A 1 315 ? 6.716 8.192 -22.103 1.00 76.12 315 ASN A CA 1
ATOM 2499 C C . ASN A 1 315 ? 7.556 7.788 -23.312 1.00 76.12 315 ASN A C 1
ATOM 2501 O O . ASN A 1 315 ? 7.755 8.599 -24.215 1.00 76.12 315 ASN A O 1
ATOM 2505 N N . VAL A 1 316 ? 7.979 6.526 -23.378 1.00 86.19 316 VAL A N 1
ATOM 2506 C CA . VAL A 1 316 ? 8.632 5.991 -24.577 1.00 86.19 316 VAL A CA 1
ATOM 2507 C C . VAL A 1 316 ? 7.575 5.400 -25.504 1.00 86.19 316 VAL A C 1
ATOM 2509 O O . VAL A 1 316 ? 6.763 4.563 -25.094 1.00 86.19 316 VAL A O 1
ATOM 2512 N N . ARG A 1 317 ? 7.525 5.894 -26.740 1.00 88.94 317 ARG A N 1
ATOM 2513 C CA . ARG A 1 317 ? 6.508 5.550 -27.745 1.00 88.94 317 ARG A CA 1
ATOM 2514 C C . ARG A 1 317 ? 7.132 5.467 -29.135 1.00 88.94 317 ARG A C 1
ATOM 2516 O O . ARG A 1 317 ? 8.281 5.850 -29.318 1.00 88.94 317 ARG A O 1
ATOM 2523 N N . ALA A 1 318 ? 6.356 4.997 -30.108 1.00 89.50 318 ALA A N 1
ATOM 2524 C CA . ALA A 1 318 ? 6.740 4.977 -31.523 1.00 89.50 318 ALA A CA 1
ATOM 2525 C C . ALA A 1 318 ? 5.839 5.847 -32.431 1.00 89.50 318 ALA A C 1
ATOM 2527 O O . ALA A 1 318 ? 5.914 5.749 -33.655 1.00 89.50 318 ALA A O 1
ATOM 2528 N N . HIS A 1 319 ? 4.978 6.694 -31.855 1.00 84.56 319 HIS A N 1
ATOM 2529 C CA . HIS A 1 319 ? 4.118 7.626 -32.599 1.00 84.56 319 HIS A CA 1
ATOM 2530 C C . HIS A 1 319 ? 4.618 9.077 -32.527 1.00 84.56 319 HIS A C 1
ATOM 2532 O O . HIS A 1 319 ? 5.418 9.427 -31.661 1.00 84.56 319 HIS A O 1
ATOM 2538 N N . GLY A 1 320 ? 4.122 9.933 -33.427 1.00 70.81 320 GLY A N 1
ATOM 2539 C CA . GLY A 1 320 ? 4.406 11.376 -33.430 1.00 70.81 320 GLY A CA 1
ATOM 2540 C C . GLY A 1 320 ? 3.774 12.145 -32.254 1.00 70.81 320 GLY A C 1
ATOM 2541 O O . GLY A 1 320 ? 2.776 11.716 -31.672 1.00 70.81 320 GLY A O 1
ATOM 2542 N N . ASN A 1 321 ? 4.354 13.298 -31.890 1.00 62.38 321 ASN A N 1
ATOM 2543 C CA . ASN A 1 321 ? 3.969 14.104 -30.720 1.00 62.38 321 ASN A CA 1
ATOM 2544 C C . ASN A 1 321 ? 2.591 14.786 -30.861 1.00 62.38 321 ASN A C 1
ATOM 2546 O O . ASN A 1 321 ? 2.524 15.989 -31.100 1.00 62.38 321 ASN A O 1
ATOM 2550 N N . ARG A 1 322 ? 1.504 14.033 -30.635 1.00 55.12 322 ARG A N 1
ATOM 2551 C CA . ARG A 1 322 ? 0.250 14.432 -29.953 1.00 55.12 322 ARG A CA 1
ATOM 2552 C C . ARG A 1 322 ? -0.418 13.160 -29.398 1.00 55.12 322 ARG A C 1
ATOM 2554 O O . ARG A 1 322 ? -0.352 12.133 -30.070 1.00 55.12 322 ARG A O 1
ATOM 2561 N N . PRO A 1 323 ? -1.130 13.204 -28.254 1.00 48.03 323 PRO A N 1
ATOM 2562 C CA . PRO A 1 323 ? -1.768 12.029 -27.627 1.00 48.03 323 PRO A CA 1
ATOM 2563 C C . PRO A 1 323 ? -2.864 11.337 -28.471 1.00 48.03 323 PRO A C 1
ATOM 2565 O O . PRO A 1 323 ? -3.454 10.356 -28.030 1.00 48.03 323 PRO A O 1
ATOM 2568 N N . HIS A 1 324 ? -3.127 11.818 -29.692 1.00 50.94 324 HIS A N 1
ATOM 2569 C CA . HIS A 1 324 ? -4.149 11.298 -30.605 1.00 50.94 324 HIS A CA 1
ATOM 2570 C C . HIS A 1 324 ? -3.636 11.046 -32.036 1.00 50.94 324 HIS A C 1
ATOM 2572 O O . HIS A 1 324 ? -4.432 10.754 -32.928 1.00 50.94 324 HIS A O 1
ATOM 2578 N N . GLN A 1 325 ? -2.326 11.169 -32.295 1.00 55.16 325 GLN A N 1
ATOM 2579 C CA . GLN A 1 325 ? -1.780 10.885 -33.625 1.00 55.16 325 GLN A CA 1
ATOM 2580 C C . GLN A 1 325 ? -1.702 9.372 -33.863 1.00 55.16 325 GLN A C 1
ATOM 2582 O O . GLN A 1 325 ? -0.950 8.663 -33.206 1.00 55.16 325 GLN A O 1
ATOM 2587 N N . ARG A 1 326 ? -2.460 8.880 -34.853 1.00 65.69 326 ARG A N 1
ATOM 2588 C CA . ARG A 1 326 ? -2.420 7.488 -35.343 1.00 65.69 326 ARG A CA 1
ATOM 2589 C C . ARG A 1 326 ? -1.287 7.241 -36.354 1.00 65.69 326 ARG A C 1
ATOM 2591 O O . ARG A 1 326 ? -1.416 6.364 -37.200 1.00 65.69 326 ARG A O 1
ATOM 2598 N N . GLN A 1 327 ? -0.225 8.045 -36.327 1.00 82.00 327 GLN A N 1
ATOM 2599 C CA . GLN A 1 327 ? 0.845 8.018 -37.329 1.00 82.00 327 GLN A CA 1
ATOM 2600 C C . GLN A 1 327 ? 2.202 7.715 -36.698 1.00 82.00 327 GLN A C 1
ATOM 2602 O O . GLN A 1 327 ? 2.474 8.092 -35.554 1.00 82.00 327 GLN A O 1
ATOM 2607 N N . ALA A 1 328 ? 3.050 7.065 -37.491 1.00 86.62 328 ALA A N 1
ATOM 2608 C CA . ALA A 1 328 ? 4.411 6.704 -37.134 1.00 86.62 328 ALA A CA 1
ATOM 2609 C C . ALA A 1 328 ? 5.246 7.936 -36.770 1.00 86.62 328 ALA A C 1
ATOM 2611 O O . ALA A 1 328 ? 5.236 8.940 -37.484 1.00 86.62 328 ALA A O 1
ATOM 2612 N N . GLY A 1 329 ? 5.972 7.859 -35.654 1.00 86.50 329 GLY A N 1
ATOM 2613 C CA . GLY A 1 329 ? 6.890 8.912 -35.236 1.00 86.50 329 GLY A CA 1
ATOM 2614 C C . GLY A 1 329 ? 8.089 9.010 -36.189 1.00 86.50 329 GLY A C 1
ATOM 2615 O O . GLY A 1 329 ? 8.703 7.980 -36.475 1.00 86.50 329 GLY A O 1
ATOM 2616 N N . PRO A 1 330 ? 8.454 10.209 -36.678 1.00 90.12 330 PRO A N 1
ATOM 2617 C CA . PRO A 1 330 ? 9.591 10.365 -37.577 1.00 90.12 330 PRO A CA 1
ATOM 2618 C C . PRO A 1 330 ? 10.919 10.236 -36.818 1.00 90.12 330 PRO A C 1
ATOM 2620 O O . PRO A 1 330 ? 11.064 10.781 -35.729 1.00 90.12 330 PRO A O 1
ATOM 2623 N N . CYS A 1 331 ? 11.927 9.601 -37.422 1.00 90.00 331 CYS A N 1
ATOM 2624 C CA . CYS A 1 331 ? 13.280 9.504 -36.844 1.00 90.00 331 CYS A CA 1
ATOM 2625 C C . CYS A 1 331 ? 14.005 10.855 -36.763 1.00 90.00 331 CYS A C 1
ATOM 2627 O O . CYS A 1 331 ? 14.970 10.986 -36.026 1.00 90.00 331 CYS A O 1
ATOM 2629 N N . THR A 1 332 ? 13.546 11.866 -37.503 1.00 88.56 332 THR A N 1
ATOM 2630 C CA . THR A 1 332 ? 14.129 13.215 -37.491 1.00 88.56 332 THR A CA 1
ATOM 2631 C C . THR A 1 332 ? 13.766 14.018 -36.243 1.00 88.56 332 THR A C 1
ATOM 2633 O O . THR A 1 332 ? 14.286 15.117 -36.052 1.00 88.56 332 THR A O 1
ATOM 2636 N N . THR A 1 333 ? 12.866 13.518 -35.387 1.00 85.81 333 THR A N 1
ATOM 2637 C CA . THR A 1 333 ? 12.559 14.209 -34.134 1.00 85.81 333 THR A CA 1
ATOM 2638 C C . THR A 1 333 ? 13.755 14.133 -33.177 1.00 85.81 333 THR A C 1
ATOM 2640 O O . THR A 1 333 ? 14.278 13.040 -32.961 1.00 85.81 333 THR A O 1
ATOM 2643 N N . PRO A 1 334 ? 14.165 15.244 -32.530 1.00 86.00 334 PRO A N 1
ATOM 2644 C CA . PRO A 1 334 ? 15.315 15.238 -31.620 1.00 86.00 334 PRO A CA 1
ATOM 2645 C C . PRO A 1 334 ? 15.197 14.201 -30.491 1.00 86.00 334 PRO A C 1
ATOM 2647 O O . PRO A 1 334 ? 16.184 13.615 -30.057 1.00 86.00 334 PRO A O 1
ATOM 2650 N N . PHE A 1 335 ? 13.972 13.926 -30.038 1.00 88.25 335 PHE A N 1
ATOM 2651 C CA . PHE A 1 335 ? 13.692 12.949 -28.985 1.00 88.25 335 PHE A CA 1
ATOM 2652 C C . PHE A 1 335 ? 13.774 11.484 -29.437 1.00 88.25 335 PHE A C 1
ATOM 2654 O O . PHE A 1 335 ? 13.630 10.600 -28.595 1.00 88.25 335 PHE A O 1
ATOM 2661 N N . ALA A 1 336 ? 14.006 11.214 -30.724 1.00 91.38 336 ALA A N 1
ATOM 2662 C CA . ALA A 1 336 ? 14.281 9.877 -31.256 1.00 91.38 336 ALA A CA 1
ATOM 2663 C C . ALA A 1 336 ? 15.783 9.600 -31.449 1.00 91.38 336 ALA A C 1
ATOM 2665 O O . ALA A 1 336 ? 16.142 8.553 -31.992 1.00 91.38 336 ALA A O 1
ATOM 2666 N N . SER A 1 337 ? 16.656 10.517 -31.023 1.00 93.06 337 SER A N 1
ATOM 2667 C CA . SER A 1 337 ? 18.107 10.365 -31.137 1.00 93.06 337 SER A CA 1
ATOM 2668 C C . SER A 1 337 ? 18.716 9.834 -29.838 1.00 93.06 337 SER A C 1
ATOM 2670 O O . SER A 1 337 ? 18.524 10.400 -28.757 1.00 93.06 337 SER A O 1
ATOM 2672 N N . PHE A 1 338 ? 19.489 8.759 -29.956 1.00 93.25 338 PHE A N 1
ATOM 2673 C CA . PHE A 1 338 ? 20.136 8.046 -28.865 1.00 93.25 338 PHE A CA 1
ATOM 2674 C C . PHE A 1 338 ? 21.631 7.894 -29.132 1.00 93.25 338 PHE A C 1
ATOM 2676 O O . PHE A 1 338 ? 22.055 7.544 -30.231 1.00 93.25 338 PHE A O 1
ATOM 2683 N N . GLN A 1 339 ? 22.426 8.094 -28.090 1.00 93.06 339 GLN A N 1
ATOM 2684 C CA . GLN A 1 339 ? 23.782 7.588 -28.022 1.00 93.06 339 GLN A CA 1
ATOM 2685 C C . GLN A 1 339 ? 23.714 6.077 -27.770 1.00 93.06 339 GLN A C 1
ATOM 2687 O O . GLN A 1 339 ? 23.196 5.627 -26.743 1.00 93.06 339 GLN A O 1
ATOM 2692 N N . MET A 1 340 ? 24.226 5.298 -28.724 1.00 91.81 340 MET A N 1
ATOM 2693 C CA . MET A 1 340 ? 24.347 3.844 -28.611 1.00 91.81 340 MET A CA 1
ATOM 2694 C C . MET A 1 340 ? 25.659 3.502 -27.902 1.00 91.81 340 MET A C 1
ATOM 2696 O O . MET A 1 340 ? 26.729 3.525 -28.507 1.00 91.81 340 MET A O 1
ATOM 2700 N N . GLN A 1 341 ? 25.583 3.219 -26.604 1.00 90.88 341 GLN A N 1
ATOM 2701 C CA . GLN A 1 341 ? 26.741 2.848 -25.794 1.00 90.88 341 GLN A CA 1
ATOM 2702 C C . GLN A 1 341 ? 26.921 1.328 -25.832 1.00 90.88 341 GLN A C 1
ATOM 2704 O O . GLN A 1 341 ? 26.216 0.605 -25.130 1.00 90.88 341 GLN A O 1
ATOM 2709 N N . TRP A 1 342 ? 27.850 0.843 -26.654 1.00 89.88 342 TRP A N 1
ATOM 2710 C CA . TRP A 1 342 ? 28.187 -0.581 -26.746 1.00 89.88 342 TRP A CA 1
ATOM 2711 C C . TRP A 1 342 ? 28.994 -1.042 -25.530 1.00 89.88 342 TRP A C 1
ATOM 2713 O O . TRP A 1 342 ? 29.907 -0.345 -25.089 1.00 89.88 342 TRP A O 1
ATOM 2723 N N . LEU A 1 343 ? 28.647 -2.212 -24.993 1.00 89.50 343 LEU A N 1
ATOM 2724 C CA . LEU A 1 343 ? 29.218 -2.770 -23.767 1.00 89.50 343 LEU A CA 1
ATOM 2725 C C . LEU A 1 343 ? 30.020 -4.042 -24.046 1.00 89.50 343 LEU A C 1
ATOM 2727 O O . LEU A 1 343 ? 29.667 -4.822 -24.933 1.00 89.50 343 LEU A O 1
ATOM 2731 N N . SER A 1 344 ? 31.059 -4.266 -23.240 1.00 87.38 344 SER A N 1
ATOM 2732 C CA . SER A 1 344 ? 31.826 -5.511 -23.244 1.00 87.38 344 SER A CA 1
ATOM 2733 C C . SER A 1 344 ? 31.097 -6.633 -22.495 1.00 87.38 344 SER A C 1
ATOM 2735 O O . SER A 1 344 ? 30.221 -6.381 -21.657 1.00 87.38 344 SER A O 1
ATOM 2737 N N . ASP A 1 345 ? 31.479 -7.881 -22.769 1.00 85.19 345 ASP A N 1
ATOM 2738 C CA . ASP A 1 345 ? 30.920 -9.047 -22.083 1.00 85.19 345 ASP A CA 1
ATOM 2739 C C . ASP A 1 345 ? 31.161 -8.978 -20.567 1.00 85.19 345 ASP A C 1
ATOM 2741 O O . ASP A 1 345 ? 30.283 -9.355 -19.791 1.00 85.19 345 ASP A O 1
ATOM 2745 N N . GLU A 1 346 ? 32.297 -8.435 -20.118 1.00 86.00 346 GLU A N 1
ATOM 2746 C CA . GLU A 1 346 ? 32.633 -8.308 -18.696 1.00 86.00 346 GLU A CA 1
ATOM 2747 C C . GLU A 1 346 ? 31.634 -7.421 -17.943 1.00 86.00 346 GLU A C 1
ATOM 2749 O O . GLU A 1 346 ? 31.166 -7.800 -16.866 1.00 86.00 346 GLU A O 1
ATOM 2754 N N . ILE A 1 347 ? 31.249 -6.274 -18.518 1.00 86.06 347 ILE A N 1
ATOM 2755 C CA . ILE A 1 347 ? 30.261 -5.362 -17.915 1.00 86.06 347 ILE A CA 1
ATOM 2756 C C . ILE A 1 347 ? 28.915 -6.073 -17.762 1.00 86.06 347 ILE A C 1
ATOM 2758 O O . ILE A 1 347 ? 28.252 -5.969 -16.728 1.00 86.06 347 ILE A O 1
ATOM 2762 N N . VAL A 1 348 ? 28.515 -6.831 -18.782 1.00 87.44 348 VAL A N 1
ATOM 2763 C CA . VAL A 1 348 ? 27.244 -7.560 -18.786 1.00 87.44 348 VAL A CA 1
ATOM 2764 C C . VAL A 1 348 ? 27.264 -8.694 -17.764 1.00 87.44 348 VAL A C 1
ATOM 2766 O O . VAL A 1 348 ? 26.285 -8.879 -17.040 1.00 87.44 348 VAL A O 1
ATOM 2769 N N . GLN A 1 349 ? 28.373 -9.428 -17.648 1.00 86.38 349 GLN A N 1
ATOM 2770 C CA . GLN A 1 349 ? 28.527 -10.456 -16.617 1.00 86.38 349 GLN A CA 1
ATOM 2771 C C . GLN A 1 349 ? 28.464 -9.851 -15.213 1.00 86.38 349 GLN A C 1
ATOM 2773 O O . GLN A 1 349 ? 27.733 -10.361 -14.362 1.00 86.38 349 GLN A O 1
ATOM 2778 N N . GLN A 1 350 ? 29.143 -8.725 -14.980 1.00 86.56 350 GLN A N 1
ATOM 2779 C CA . GLN A 1 350 ? 29.073 -8.030 -13.696 1.00 86.56 350 GLN A CA 1
ATOM 2780 C C . GLN A 1 350 ? 27.647 -7.558 -13.385 1.00 86.56 350 GLN A C 1
ATOM 2782 O O . GLN A 1 350 ? 27.167 -7.721 -12.263 1.00 86.56 350 GLN A O 1
ATOM 2787 N N . SER A 1 351 ? 26.933 -7.043 -14.386 1.00 86.00 351 SER A N 1
ATOM 2788 C CA . SER A 1 351 ? 25.530 -6.645 -14.261 1.00 86.00 351 SER A CA 1
ATOM 2789 C C . SER A 1 351 ? 24.622 -7.810 -13.843 1.00 86.00 351 SER A C 1
ATOM 2791 O O . SER A 1 351 ? 23.803 -7.674 -12.930 1.00 86.00 351 SER A O 1
ATOM 2793 N N . ARG A 1 352 ? 24.808 -8.992 -14.447 1.00 83.75 352 ARG A N 1
ATOM 2794 C CA . ARG A 1 352 ? 24.068 -10.218 -14.093 1.00 83.75 352 ARG A CA 1
ATOM 2795 C C . ARG A 1 352 ? 24.366 -10.678 -12.666 1.00 83.75 352 ARG A C 1
ATOM 2797 O O . ARG A 1 352 ? 23.439 -11.042 -11.942 1.00 83.75 352 ARG A O 1
ATOM 2804 N N . ILE A 1 353 ? 25.632 -10.627 -12.244 1.00 85.12 353 ILE A N 1
ATOM 2805 C CA . ILE A 1 353 ? 26.038 -10.946 -10.865 1.00 85.12 353 ILE A CA 1
ATOM 2806 C C . ILE A 1 353 ? 25.350 -9.994 -9.880 1.00 85.12 353 ILE A C 1
ATOM 2808 O O . ILE A 1 353 ? 24.749 -10.452 -8.905 1.00 85.12 353 ILE A O 1
ATOM 2812 N N . ASN A 1 354 ? 25.371 -8.690 -10.162 1.00 83.75 354 ASN A N 1
ATOM 2813 C CA . ASN A 1 354 ? 24.726 -7.680 -9.324 1.00 83.75 354 ASN A CA 1
ATOM 2814 C C . ASN A 1 354 ? 23.211 -7.924 -9.219 1.00 83.75 354 ASN A C 1
ATOM 2816 O O . ASN A 1 354 ? 22.653 -7.860 -8.124 1.00 83.75 354 ASN A O 1
ATOM 2820 N N . LEU A 1 355 ? 22.542 -8.256 -10.330 1.00 78.88 355 LEU A N 1
ATOM 2821 C CA . LEU A 1 355 ? 21.115 -8.590 -10.337 1.00 78.88 355 LEU A CA 1
ATOM 2822 C C . LEU A 1 355 ? 20.812 -9.815 -9.457 1.00 78.88 355 LEU A C 1
ATOM 2824 O O . LEU A 1 355 ? 19.890 -9.774 -8.642 1.00 78.88 355 LEU A O 1
ATOM 2828 N N . ALA A 1 356 ? 21.605 -10.883 -9.578 1.00 79.88 356 ALA A N 1
ATOM 2829 C CA . ALA A 1 356 ? 21.440 -12.094 -8.776 1.00 79.88 356 ALA A CA 1
ATOM 2830 C C . ALA A 1 356 ? 21.658 -11.833 -7.273 1.00 79.88 356 ALA A C 1
ATOM 2832 O O . ALA A 1 356 ? 20.909 -12.338 -6.435 1.00 79.88 356 ALA A O 1
ATOM 2833 N N . GLN A 1 357 ? 22.646 -11.005 -6.921 1.00 82.19 357 GLN A N 1
ATOM 2834 C CA . GLN A 1 357 ? 22.892 -10.583 -5.540 1.00 82.19 357 GLN A CA 1
ATOM 2835 C C . GLN A 1 357 ? 21.737 -9.739 -4.982 1.00 82.19 357 GLN A C 1
ATOM 2837 O O . GLN A 1 357 ? 21.268 -10.024 -3.877 1.00 82.19 357 GLN A O 1
ATOM 2842 N N . LYS A 1 358 ? 21.231 -8.762 -5.755 1.00 75.69 358 LYS A N 1
ATOM 2843 C CA . LYS A 1 358 ? 20.046 -7.955 -5.402 1.00 75.69 358 LYS A CA 1
ATOM 2844 C C . LYS A 1 358 ? 18.832 -8.867 -5.139 1.00 75.69 358 LYS A C 1
ATOM 2846 O O . LYS A 1 358 ? 18.181 -8.736 -4.104 1.00 75.69 358 LYS A O 1
ATOM 2851 N N . ALA A 1 359 ? 18.573 -9.848 -6.010 1.00 71.38 359 ALA A N 1
ATOM 2852 C CA . ALA A 1 359 ? 17.468 -10.801 -5.852 1.00 71.38 359 ALA A CA 1
ATOM 2853 C C . ALA A 1 359 ? 17.610 -11.697 -4.606 1.00 71.38 359 ALA A C 1
ATOM 2855 O O . ALA A 1 359 ? 16.638 -11.913 -3.880 1.00 71.38 359 ALA A O 1
ATOM 2856 N N . LYS A 1 360 ? 18.822 -12.198 -4.323 1.00 78.44 360 LYS A N 1
ATOM 2857 C CA . LYS A 1 360 ? 19.097 -12.992 -3.115 1.00 78.44 360 LYS A CA 1
ATOM 2858 C C . LYS A 1 360 ? 18.854 -12.178 -1.842 1.00 78.44 360 LYS A C 1
ATOM 2860 O O . LYS A 1 360 ? 18.162 -12.655 -0.947 1.00 78.44 360 LYS A O 1
ATOM 2865 N N . SER A 1 361 ? 19.380 -10.953 -1.790 1.00 72.62 361 SER A N 1
ATOM 2866 C CA . SER A 1 361 ? 19.213 -10.053 -0.645 1.00 72.62 361 SER A CA 1
ATOM 2867 C C . SER A 1 361 ? 17.739 -9.750 -0.361 1.00 72.62 361 SER A C 1
ATOM 2869 O O . SER A 1 361 ? 17.317 -9.822 0.794 1.00 72.62 361 SER A O 1
ATOM 2871 N N . GLU A 1 362 ? 16.936 -9.498 -1.400 1.00 68.12 362 GLU A N 1
ATOM 2872 C CA . GLU A 1 362 ? 15.498 -9.265 -1.236 1.00 68.12 362 GLU A CA 1
ATOM 2873 C C . GLU A 1 362 ? 14.769 -10.519 -0.727 1.00 68.12 362 GLU A C 1
ATOM 2875 O O . GLU A 1 362 ? 13.937 -10.428 0.173 1.00 68.12 362 GLU A O 1
ATOM 2880 N N . ASN A 1 363 ? 15.104 -11.712 -1.230 1.00 68.88 363 ASN A N 1
ATOM 2881 C CA . ASN A 1 363 ? 14.506 -12.957 -0.738 1.00 68.88 363 ASN A CA 1
ATOM 2882 C C . ASN A 1 363 ? 14.844 -13.224 0.739 1.00 68.88 363 ASN A C 1
ATOM 2884 O O . ASN A 1 363 ? 13.975 -13.607 1.524 1.00 68.88 363 ASN A O 1
ATOM 2888 N N . ASP A 1 364 ? 16.097 -13.005 1.139 1.00 73.75 364 ASP A N 1
ATOM 2889 C CA . ASP A 1 364 ? 16.528 -13.169 2.530 1.00 73.75 364 ASP A CA 1
ATOM 2890 C C . ASP A 1 364 ? 15.817 -12.168 3.454 1.00 73.75 364 ASP A C 1
ATOM 2892 O O . ASP A 1 364 ? 15.361 -12.531 4.544 1.00 73.75 364 ASP A O 1
ATOM 2896 N N . ARG A 1 365 ? 15.617 -10.934 2.982 1.00 69.00 365 ARG A N 1
ATOM 2897 C CA . ARG A 1 365 ? 14.814 -9.925 3.671 1.00 69.00 365 ARG A CA 1
ATOM 2898 C C . ARG A 1 365 ? 13.348 -10.346 3.805 1.00 69.00 365 ARG A C 1
ATOM 2900 O O . ARG A 1 365 ? 12.816 -10.286 4.911 1.00 69.00 365 ARG A O 1
ATOM 2907 N N . LEU A 1 366 ? 12.702 -10.805 2.731 1.00 64.25 366 LEU A N 1
ATOM 2908 C CA . LEU A 1 366 ? 11.310 -11.274 2.773 1.00 64.25 366 LEU A CA 1
ATOM 2909 C C . LEU A 1 366 ? 11.140 -12.432 3.764 1.00 64.25 366 LEU A C 1
ATOM 2911 O O . LEU A 1 366 ? 10.184 -12.447 4.538 1.00 64.25 366 LEU A O 1
ATOM 2915 N N . LYS A 1 367 ? 12.092 -13.373 3.807 1.00 70.94 367 LYS A N 1
ATOM 2916 C CA . LYS A 1 367 ? 12.109 -14.449 4.812 1.00 70.94 367 LYS A CA 1
ATOM 2917 C C . LYS A 1 367 ? 12.228 -13.905 6.236 1.00 70.94 367 LYS A C 1
ATOM 2919 O O . LYS A 1 367 ? 11.529 -14.389 7.129 1.00 70.94 367 LYS A O 1
ATOM 2924 N N . ALA A 1 368 ? 13.089 -12.912 6.462 1.00 68.44 368 ALA A N 1
ATOM 2925 C CA . ALA A 1 368 ? 13.242 -12.276 7.767 1.00 68.44 368 ALA A CA 1
ATOM 2926 C C . ALA A 1 368 ? 11.964 -11.538 8.201 1.00 68.44 368 ALA A C 1
ATOM 2928 O O . ALA A 1 368 ? 11.524 -11.714 9.337 1.00 68.44 368 ALA A O 1
ATOM 2929 N N . GLU A 1 369 ? 11.326 -10.788 7.297 1.00 64.75 369 GLU A N 1
ATOM 2930 C CA . GLU A 1 369 ? 10.032 -10.135 7.534 1.00 64.75 369 GLU A CA 1
ATOM 2931 C C . GLU A 1 369 ? 8.950 -11.171 7.878 1.00 64.75 369 GLU A C 1
ATOM 2933 O O . GLU A 1 369 ? 8.234 -11.019 8.869 1.00 64.75 369 GLU A O 1
ATOM 2938 N N . HIS A 1 370 ? 8.882 -12.280 7.136 1.00 66.56 370 HIS A N 1
ATOM 2939 C CA . HIS A 1 370 ? 7.927 -13.358 7.397 1.00 66.56 370 HIS A CA 1
ATOM 2940 C C . HIS A 1 370 ? 8.148 -14.005 8.774 1.00 66.56 370 HIS A C 1
ATOM 2942 O O . HIS A 1 370 ? 7.196 -14.222 9.528 1.00 66.56 370 HIS A O 1
ATOM 2948 N N . LYS A 1 371 ? 9.408 -14.256 9.150 1.00 71.62 371 LYS A N 1
ATOM 2949 C CA . LYS A 1 371 ? 9.776 -14.779 10.474 1.00 71.62 371 LYS A CA 1
ATOM 2950 C C . LYS A 1 371 ? 9.439 -13.788 11.591 1.00 71.62 371 LYS A C 1
ATOM 2952 O O . LYS A 1 371 ? 8.962 -14.203 12.646 1.00 71.62 371 LYS A O 1
ATOM 2957 N N . ALA A 1 372 ? 9.648 -12.491 11.369 1.00 64.12 372 ALA A N 1
ATOM 2958 C CA . ALA A 1 372 ? 9.289 -11.444 12.323 1.00 64.12 372 ALA A CA 1
ATOM 2959 C C . ALA A 1 372 ? 7.770 -11.362 12.524 1.00 64.12 372 ALA A C 1
ATOM 2961 O O . ALA A 1 372 ? 7.317 -11.275 13.663 1.00 64.12 372 ALA A O 1
ATOM 2962 N N . ILE A 1 373 ? 6.983 -11.475 11.449 1.00 64.44 373 ILE A N 1
ATOM 2963 C CA . ILE A 1 373 ? 5.518 -11.553 11.522 1.00 64.44 373 ILE A CA 1
ATOM 2964 C C . ILE A 1 373 ? 5.092 -12.787 12.321 1.00 64.44 373 ILE A C 1
ATOM 2966 O O . ILE A 1 373 ? 4.292 -12.664 13.242 1.00 64.44 373 ILE A O 1
ATOM 2970 N N . GLN A 1 374 ? 5.663 -13.962 12.043 1.00 68.44 374 GLN A N 1
ATOM 2971 C CA . GLN A 1 374 ? 5.366 -15.183 12.803 1.00 68.44 374 GLN A CA 1
ATOM 2972 C C . GLN A 1 374 ? 5.713 -15.044 14.292 1.00 68.44 374 GLN A C 1
ATOM 2974 O O . GLN A 1 374 ? 4.926 -15.445 15.151 1.00 68.44 374 GLN A O 1
ATOM 2979 N N . LEU A 1 375 ? 6.865 -14.449 14.611 1.00 69.44 375 LEU A N 1
ATOM 2980 C CA . LEU A 1 375 ? 7.275 -14.210 15.991 1.00 69.44 375 LEU A CA 1
ATOM 2981 C C . LEU A 1 375 ? 6.349 -13.208 16.684 1.00 69.44 375 LEU A C 1
ATOM 2983 O O . LEU A 1 375 ? 5.921 -13.466 17.806 1.00 69.44 375 LEU A O 1
ATOM 2987 N N . ALA A 1 376 ? 6.000 -12.107 16.016 1.00 65.19 376 ALA A N 1
ATOM 2988 C CA . ALA A 1 376 ? 5.033 -11.141 16.518 1.00 65.19 376 ALA A CA 1
ATOM 2989 C C . ALA A 1 376 ? 3.697 -11.836 16.799 1.00 65.19 376 ALA A C 1
ATOM 2991 O O . ALA A 1 376 ? 3.171 -11.723 17.898 1.00 65.19 376 ALA A O 1
ATOM 2992 N N . ASN A 1 377 ? 3.191 -12.644 15.866 1.00 66.94 377 ASN A N 1
ATOM 2993 C CA . ASN A 1 377 ? 1.952 -13.401 16.047 1.00 66.94 377 ASN A CA 1
ATOM 2994 C C . ASN A 1 377 ? 2.020 -14.316 17.279 1.00 66.94 377 ASN A C 1
ATOM 2996 O O . ASN A 1 377 ? 1.086 -14.331 18.076 1.00 66.94 377 ASN A O 1
ATOM 3000 N N . LYS A 1 378 ? 3.144 -15.014 17.490 1.00 70.12 378 LYS A N 1
ATOM 3001 C CA . LYS A 1 378 ? 3.366 -15.854 18.677 1.00 70.12 378 LYS A CA 1
ATOM 3002 C C . LYS A 1 378 ? 3.426 -15.041 19.975 1.00 70.12 378 LYS A C 1
ATOM 3004 O O . LYS A 1 378 ? 2.880 -15.465 20.987 1.00 70.12 378 LYS A O 1
ATOM 3009 N N . LEU A 1 379 ? 4.069 -13.875 19.961 1.00 66.94 379 LEU A N 1
ATOM 3010 C CA . LEU A 1 379 ? 4.106 -12.966 21.112 1.00 66.94 379 LEU A CA 1
ATOM 3011 C C . LEU A 1 379 ? 2.709 -12.418 21.436 1.00 66.94 379 LEU A C 1
ATOM 3013 O O . LEU A 1 379 ? 2.353 -12.285 22.606 1.00 66.94 379 LEU A O 1
ATOM 3017 N N . TRP A 1 380 ? 1.901 -12.146 20.410 1.00 66.69 380 TRP A N 1
ATOM 3018 C CA . TRP A 1 380 ? 0.552 -11.608 20.559 1.00 66.69 380 TRP A CA 1
ATOM 3019 C C . TRP A 1 380 ? -0.495 -12.650 20.953 1.00 66.69 380 TRP A C 1
ATOM 3021 O O . TRP A 1 380 ? -1.479 -12.266 21.576 1.00 66.69 380 TRP A O 1
ATOM 3031 N N . GLN A 1 381 ? -0.272 -13.945 20.701 1.00 64.31 381 GLN A N 1
ATOM 3032 C CA . GLN A 1 381 ? -1.137 -15.015 21.223 1.00 64.31 381 GLN A CA 1
ATOM 3033 C C . GLN A 1 381 ? -1.268 -14.984 22.756 1.00 64.31 381 GLN A C 1
ATOM 3035 O O . GLN A 1 381 ? -2.288 -15.409 23.286 1.00 64.31 381 GLN A O 1
ATOM 3040 N N . ASN A 1 382 ? -0.274 -14.433 23.462 1.00 68.56 382 ASN A N 1
ATOM 3041 C CA . ASN A 1 382 ? -0.286 -14.295 24.922 1.00 68.56 382 ASN A CA 1
ATOM 3042 C C . ASN A 1 382 ? -0.738 -12.906 25.408 1.00 68.56 382 ASN A C 1
ATOM 3044 O O . ASN A 1 382 ? -0.680 -12.623 26.606 1.00 68.56 382 ASN A O 1
ATOM 3048 N N . SER A 1 383 ? -1.137 -12.007 24.505 1.00 78.62 383 SER A N 1
ATOM 3049 C CA . SER A 1 383 ? -1.613 -10.678 24.880 1.00 78.62 383 SER A CA 1
ATOM 3050 C C . SER A 1 383 ? -3.061 -10.734 25.347 1.00 78.62 383 SER A C 1
ATOM 3052 O O . SER A 1 383 ? -3.902 -11.367 24.719 1.00 78.62 383 SER A O 1
ATOM 3054 N N . THR A 1 384 ? -3.363 -10.017 26.426 1.00 86.44 384 THR A N 1
ATOM 3055 C CA . THR A 1 384 ? -4.733 -9.817 26.910 1.00 86.44 384 THR A CA 1
ATOM 3056 C C . THR A 1 384 ? -5.394 -8.566 26.323 1.00 86.44 384 THR A C 1
ATOM 3058 O O . THR A 1 384 ? -6.518 -8.251 26.707 1.00 86.44 384 THR A O 1
ATOM 3061 N N . GLU A 1 385 ? -4.717 -7.828 25.429 1.00 92.19 385 GLU A N 1
ATOM 3062 C CA . GLU A 1 385 ? -5.283 -6.624 24.811 1.00 92.19 385 GLU A CA 1
ATOM 3063 C C . GLU A 1 385 ? -6.457 -6.976 23.889 1.00 92.19 385 GLU A C 1
ATOM 3065 O O . GLU A 1 385 ? -6.310 -7.770 22.957 1.00 92.19 385 GLU A O 1
ATOM 3070 N N . LYS A 1 386 ? -7.595 -6.297 24.057 1.00 96.00 386 LYS A N 1
ATOM 3071 C CA . LYS A 1 386 ? -8.680 -6.341 23.074 1.00 96.00 386 LYS A CA 1
ATOM 3072 C C . LYS A 1 386 ? -8.367 -5.406 21.909 1.00 96.00 386 LYS A C 1
ATOM 3074 O O . LYS A 1 386 ? -8.297 -4.184 22.081 1.00 96.00 386 LYS A O 1
ATOM 3079 N N . ARG A 1 387 ? -8.220 -5.978 20.711 1.00 97.06 387 ARG A N 1
ATOM 3080 C CA . ARG A 1 387 ? -7.834 -5.252 19.493 1.00 97.06 387 ARG A CA 1
ATOM 3081 C C . ARG A 1 387 ? -8.885 -5.357 18.408 1.00 97.06 387 ARG A C 1
ATOM 3083 O O . ARG A 1 387 ? -9.277 -6.460 18.036 1.00 97.06 387 ARG A O 1
ATOM 3090 N N . VAL A 1 388 ? -9.321 -4.213 17.888 1.00 98.62 388 VAL A N 1
ATOM 3091 C CA . VAL A 1 388 ? -10.468 -4.148 16.977 1.00 98.62 388 VAL A CA 1
ATOM 3092 C C . VAL A 1 388 ? -10.130 -3.449 15.664 1.00 98.62 388 VAL A C 1
ATOM 3094 O O . VAL A 1 388 ? -9.590 -2.347 15.651 1.00 98.62 388 VAL A O 1
ATOM 3097 N N . ILE A 1 389 ? -10.507 -4.061 14.545 1.00 98.75 389 ILE A N 1
ATOM 3098 C CA . ILE A 1 389 ? -10.572 -3.392 13.242 1.00 98.75 389 ILE A CA 1
ATOM 3099 C C . ILE A 1 389 ? -12.028 -2.987 13.010 1.00 98.75 389 ILE A C 1
ATOM 3101 O O . ILE A 1 389 ? -12.889 -3.847 12.833 1.00 98.75 389 ILE A O 1
ATOM 3105 N N . ALA A 1 390 ? -12.321 -1.690 13.074 1.00 98.62 390 ALA A N 1
ATOM 3106 C CA . ALA A 1 390 ? -13.679 -1.162 13.051 1.00 98.62 390 ALA A CA 1
ATOM 3107 C C . ALA A 1 390 ? -14.119 -0.732 11.644 1.00 98.62 390 ALA A C 1
ATOM 3109 O O . ALA A 1 390 ? -13.422 0.027 10.965 1.00 98.62 390 ALA A O 1
ATOM 3110 N N . TYR A 1 391 ? -15.323 -1.161 11.265 1.00 98.44 391 TYR A N 1
ATOM 3111 C CA . TYR A 1 391 ? -15.970 -0.887 9.984 1.00 98.44 391 TYR A CA 1
ATOM 3112 C C . TYR A 1 391 ? -17.397 -0.373 10.185 1.00 98.44 391 TYR A C 1
ATOM 3114 O O . TYR A 1 391 ? -18.097 -0.792 11.105 1.00 98.44 391 TYR A O 1
ATOM 3122 N N . GLY A 1 392 ? -17.851 0.503 9.290 1.00 96.19 392 GLY A N 1
ATOM 3123 C CA . GLY A 1 392 ? -19.260 0.874 9.162 1.00 96.19 392 GLY A CA 1
ATOM 3124 C C . GLY A 1 392 ? -19.831 0.178 7.934 1.00 96.19 392 GLY A C 1
ATOM 3125 O O . GLY A 1 392 ? -19.187 0.191 6.885 1.00 96.19 392 GLY A O 1
ATOM 3126 N N . LEU A 1 393 ? -21.006 -0.439 8.054 1.00 96.50 393 LEU A N 1
ATOM 3127 C CA . LEU A 1 393 ? -21.647 -1.154 6.952 1.00 96.50 393 LEU A CA 1
ATOM 3128 C C . LEU A 1 393 ? -23.148 -0.851 6.922 1.00 96.50 393 LEU A C 1
ATOM 3130 O O . LEU A 1 393 ? -23.860 -1.027 7.907 1.00 96.50 393 LEU A O 1
ATOM 3134 N N . TYR A 1 394 ? -23.631 -0.361 5.789 1.00 93.06 394 TYR A N 1
ATOM 3135 C CA . TYR A 1 394 ? -25.018 0.051 5.609 1.00 93.06 394 TYR A CA 1
ATOM 3136 C C . TYR A 1 394 ? -25.412 -0.066 4.139 1.00 93.06 394 TYR A C 1
ATOM 3138 O O . TYR A 1 394 ? -24.594 0.183 3.252 1.00 93.06 394 TYR A O 1
ATOM 3146 N N . GLY A 1 395 ? -26.669 -0.425 3.886 1.00 91.69 395 GLY A N 1
ATOM 3147 C CA . GLY A 1 395 ? -27.156 -0.733 2.546 1.00 91.69 395 GLY A CA 1
ATOM 3148 C C . GLY A 1 395 ? -26.688 -2.091 2.017 1.00 91.69 395 GLY A C 1
ATOM 3149 O O . GLY A 1 395 ? -26.034 -2.873 2.707 1.00 91.69 395 GLY A O 1
ATOM 3150 N N . ALA A 1 396 ? -27.043 -2.354 0.760 1.00 91.38 396 ALA A N 1
ATOM 3151 C CA . ALA A 1 396 ? -26.866 -3.651 0.106 1.00 91.38 396 ALA A CA 1
ATOM 3152 C C . ALA A 1 396 ? -25.878 -3.618 -1.074 1.00 91.38 396 ALA A C 1
ATOM 3154 O O . ALA A 1 396 ? -25.806 -4.582 -1.832 1.00 91.38 396 ALA A O 1
ATOM 3155 N N . ASP A 1 397 ? -25.136 -2.518 -1.259 1.00 93.06 397 ASP A N 1
ATOM 3156 C CA . ASP A 1 397 ? -24.186 -2.389 -2.368 1.00 93.06 397 ASP A CA 1
ATOM 3157 C C . ASP A 1 397 ? -23.115 -3.501 -2.276 1.00 93.06 397 ASP A C 1
ATOM 3159 O O . ASP A 1 397 ? -22.392 -3.588 -1.267 1.00 93.06 397 ASP A O 1
ATOM 3163 N N . PRO A 1 398 ? -22.993 -4.357 -3.312 1.00 89.12 398 PRO A N 1
ATOM 3164 C CA . PRO A 1 398 ? -22.040 -5.457 -3.336 1.00 89.12 398 PRO A CA 1
ATOM 3165 C C . PRO A 1 398 ? -20.587 -5.029 -3.142 1.00 89.12 398 PRO A C 1
ATOM 3167 O O . PRO A 1 398 ? -19.803 -5.818 -2.617 1.00 89.12 398 PRO A O 1
ATOM 3170 N N . LYS A 1 399 ? -20.211 -3.799 -3.509 1.00 90.38 399 LYS A N 1
ATOM 3171 C CA . LYS A 1 399 ? -18.865 -3.259 -3.283 1.00 90.38 399 LYS A CA 1
ATOM 3172 C C . LYS A 1 399 ? -18.491 -3.309 -1.799 1.00 90.38 399 LYS A C 1
ATOM 3174 O O . LYS A 1 399 ? -17.431 -3.822 -1.438 1.00 90.38 399 LYS A O 1
ATOM 3179 N N . TYR A 1 400 ? -19.382 -2.820 -0.939 1.00 97.00 400 TYR A N 1
ATOM 3180 C CA . TYR A 1 400 ? -19.153 -2.756 0.504 1.00 97.00 400 TYR A CA 1
ATOM 3181 C C . TYR A 1 400 ? -19.454 -4.086 1.198 1.00 97.00 400 TYR A C 1
ATOM 3183 O O . TYR A 1 400 ? -18.728 -4.464 2.115 1.00 97.00 400 TYR A O 1
ATOM 3191 N N . CYS A 1 401 ? -20.478 -4.821 0.748 1.00 94.62 401 CYS A N 1
ATOM 3192 C CA . CYS A 1 401 ? -20.827 -6.128 1.312 1.00 94.62 401 CYS A CA 1
ATOM 3193 C C . CYS A 1 401 ? -19.735 -7.175 1.050 1.00 94.62 401 CYS A C 1
ATOM 3195 O O . CYS A 1 401 ? -19.274 -7.834 1.981 1.00 94.62 401 CYS A O 1
ATOM 3197 N N . THR A 1 402 ? -19.272 -7.285 -0.198 1.00 92.38 402 THR A N 1
ATOM 3198 C CA . THR A 1 402 ? -18.166 -8.184 -0.566 1.00 92.38 402 THR A CA 1
ATOM 3199 C C . THR A 1 402 ? -16.893 -7.771 0.153 1.00 92.38 402 THR A C 1
ATOM 3201 O O . THR A 1 402 ? -16.194 -8.614 0.707 1.00 92.38 402 THR A O 1
ATOM 3204 N N . GLY A 1 403 ? -16.613 -6.467 0.215 1.00 95.81 403 GLY A N 1
ATOM 3205 C CA . GLY A 1 403 ? -15.438 -5.968 0.913 1.00 95.81 403 GLY A CA 1
ATOM 3206 C C . GLY A 1 403 ? -15.429 -6.266 2.415 1.00 95.81 403 GLY A C 1
ATOM 3207 O O . GLY A 1 403 ? -14.402 -6.680 2.952 1.00 95.81 403 GLY A O 1
ATOM 3208 N N . ALA A 1 404 ? -16.581 -6.154 3.082 1.00 98.50 404 ALA A N 1
ATOM 3209 C CA . ALA A 1 404 ? -16.735 -6.546 4.479 1.00 98.50 404 ALA A CA 1
ATOM 3210 C C . ALA A 1 404 ? -16.449 -8.042 4.689 1.00 98.50 404 ALA A C 1
ATOM 3212 O O . ALA A 1 404 ? -15.673 -8.393 5.579 1.00 98.50 404 ALA A O 1
ATOM 3213 N N . ILE A 1 405 ? -17.016 -8.909 3.839 1.00 97.81 405 ILE A N 1
ATOM 3214 C CA . ILE A 1 405 ? -16.776 -10.358 3.889 1.00 97.81 405 ILE A CA 1
ATOM 3215 C C . ILE A 1 405 ? -15.284 -10.653 3.708 1.00 97.81 405 ILE A C 1
ATOM 3217 O O . ILE A 1 405 ? -14.680 -11.268 4.584 1.00 97.81 405 ILE A O 1
ATOM 3221 N N . ARG A 1 406 ? -14.655 -10.123 2.653 1.00 96.81 406 ARG A N 1
ATOM 3222 C CA . ARG A 1 406 ? -13.226 -10.340 2.377 1.00 96.81 406 ARG A CA 1
ATOM 3223 C C . ARG A 1 406 ? -12.328 -9.888 3.522 1.00 96.81 406 ARG A C 1
ATOM 3225 O O . ARG A 1 406 ? -11.393 -10.592 3.886 1.00 96.81 406 ARG A O 1
ATOM 3232 N N . ASN A 1 407 ? -12.623 -8.753 4.149 1.00 98.38 407 ASN A N 1
ATOM 3233 C CA . ASN A 1 407 ? -11.843 -8.288 5.294 1.00 98.38 407 ASN A CA 1
ATOM 3234 C C . ASN A 1 407 ? -12.031 -9.155 6.550 1.00 98.38 407 ASN A C 1
ATOM 3236 O O . ASN A 1 407 ? -11.067 -9.350 7.289 1.00 98.38 407 ASN A O 1
ATOM 3240 N N . SER A 1 408 ? -13.226 -9.714 6.775 1.00 98.38 408 SER A N 1
ATOM 3241 C CA . SER A 1 408 ? -13.458 -10.677 7.866 1.00 98.38 408 SER A CA 1
ATOM 3242 C C . SER A 1 408 ? -12.744 -12.020 7.656 1.00 98.38 408 SER A C 1
ATOM 3244 O O . SER A 1 408 ? -12.475 -12.723 8.623 1.00 98.38 408 SER A O 1
ATOM 3246 N N . GLU A 1 409 ? -12.392 -12.361 6.413 1.00 93.50 409 GLU A N 1
ATOM 3247 C CA . GLU A 1 409 ? -11.556 -13.523 6.083 1.00 93.50 409 GLU A CA 1
ATOM 3248 C C . GLU A 1 409 ? -10.062 -13.186 6.246 1.00 93.50 409 GLU A C 1
ATOM 3250 O O . GLU A 1 409 ? -9.313 -13.918 6.893 1.00 93.50 409 GLU A O 1
ATOM 3255 N N . LEU A 1 410 ? -9.625 -12.042 5.703 1.00 92.12 410 LEU A N 1
ATOM 3256 C CA . LEU A 1 410 ? -8.221 -11.606 5.702 1.00 92.12 410 LEU A CA 1
ATOM 3257 C C . LEU A 1 410 ? -7.663 -11.307 7.097 1.00 92.12 410 LEU A C 1
ATOM 3259 O O . LEU A 1 410 ? -6.453 -11.407 7.301 1.00 92.12 410 LEU A O 1
ATOM 3263 N N . VAL A 1 411 ? -8.505 -10.927 8.062 1.00 95.50 411 VAL A N 1
ATOM 3264 C CA . VAL A 1 411 ? -8.043 -10.598 9.421 1.00 95.50 411 VAL A CA 1
ATOM 3265 C C . VAL A 1 411 ? -7.268 -11.753 10.059 1.00 95.50 411 VAL A C 1
ATOM 3267 O O . VAL A 1 411 ? -6.248 -11.513 10.700 1.00 95.50 411 VAL A O 1
ATOM 3270 N N . HIS A 1 412 ? -7.676 -13.000 9.808 1.00 88.31 412 HIS A N 1
ATOM 3271 C CA . HIS A 1 412 ? -7.070 -14.193 10.409 1.00 88.31 412 HIS A CA 1
ATOM 3272 C C . HIS A 1 412 ? -5.620 -14.409 9.976 1.00 88.31 412 HIS A C 1
ATOM 3274 O O . HIS A 1 412 ? -4.825 -14.968 10.730 1.00 88.31 412 HIS A O 1
ATOM 3280 N N . THR A 1 413 ? -5.261 -13.950 8.777 1.00 83.75 413 THR A N 1
ATOM 3281 C CA . THR A 1 413 ? -3.915 -14.107 8.214 1.00 83.75 413 THR A CA 1
ATOM 3282 C C . THR A 1 413 ? -3.079 -12.841 8.362 1.00 83.75 413 THR A C 1
ATOM 3284 O O . THR A 1 413 ? -1.906 -12.919 8.726 1.00 83.75 413 THR A O 1
ATOM 3287 N N . ILE A 1 414 ? -3.668 -11.668 8.116 1.00 88.50 414 ILE A N 1
ATOM 3288 C CA . ILE A 1 414 ? -2.946 -10.391 8.113 1.00 88.50 414 ILE A CA 1
ATOM 3289 C C . ILE A 1 414 ? -2.829 -9.800 9.522 1.00 88.50 414 ILE A C 1
ATOM 3291 O O . ILE A 1 414 ? -1.778 -9.268 9.873 1.00 88.50 414 ILE A O 1
ATOM 3295 N N . PHE A 1 415 ? -3.876 -9.903 10.343 1.00 92.62 415 PHE A N 1
ATOM 3296 C CA . PHE A 1 415 ? -3.946 -9.333 11.693 1.00 92.62 415 PHE A CA 1
ATOM 3297 C C . PHE A 1 415 ? -4.362 -10.386 12.738 1.00 92.62 415 PHE A C 1
ATOM 3299 O O . PHE A 1 415 ? -5.358 -10.203 13.441 1.00 92.62 415 PHE A O 1
ATOM 3306 N N . PRO A 1 416 ? -3.612 -11.489 12.896 1.00 87.69 416 PRO A N 1
ATOM 3307 C CA . PRO A 1 416 ? -3.968 -12.509 13.875 1.00 87.69 416 PRO A CA 1
ATOM 3308 C C . PRO A 1 416 ? -3.996 -11.924 15.294 1.00 87.69 416 PRO A C 1
ATOM 3310 O O . PRO A 1 416 ? -3.151 -11.108 15.677 1.00 87.69 416 PRO A O 1
ATOM 3313 N N . GLY A 1 417 ? -5.004 -12.332 16.066 1.00 88.75 417 GLY A N 1
ATOM 3314 C CA . GLY A 1 417 ? -5.297 -11.783 17.394 1.00 88.75 417 GLY A CA 1
ATOM 3315 C C . GLY A 1 417 ? -6.077 -10.462 17.385 1.00 88.75 417 GLY A C 1
ATOM 3316 O O . GLY A 1 417 ? -6.376 -9.938 18.454 1.00 88.75 417 GLY A O 1
ATOM 3317 N N . TRP A 1 418 ? -6.416 -9.912 16.215 1.00 95.25 418 TRP A N 1
ATOM 3318 C CA . TRP A 1 418 ? -7.377 -8.816 16.091 1.00 95.25 418 TRP A CA 1
ATOM 3319 C C . TRP A 1 418 ? -8.751 -9.350 15.705 1.00 95.25 418 TRP A C 1
ATOM 3321 O O . TRP A 1 418 ? -8.870 -10.338 14.985 1.00 95.25 418 TRP A O 1
ATOM 3331 N N . THR A 1 419 ? -9.789 -8.634 16.123 1.00 96.81 419 THR A N 1
ATOM 3332 C CA . THR A 1 419 ? -11.175 -8.940 15.767 1.00 96.81 419 THR A CA 1
ATOM 3333 C C . THR A 1 419 ? -11.727 -7.847 14.863 1.00 96.81 419 THR A C 1
ATOM 3335 O O . THR A 1 419 ? -11.619 -6.658 15.167 1.00 96.81 419 THR A O 1
ATOM 3338 N N . THR A 1 420 ? -12.358 -8.215 13.751 1.00 98.69 420 THR A N 1
ATOM 3339 C CA . THR A 1 420 ? -13.137 -7.246 12.969 1.00 98.69 420 THR A CA 1
ATOM 3340 C C . THR A 1 420 ? -14.455 -6.951 13.672 1.00 98.69 420 THR A C 1
ATOM 3342 O O . THR A 1 420 ? -15.159 -7.880 14.070 1.00 98.69 420 THR A O 1
ATOM 3345 N N . ARG A 1 421 ? -14.824 -5.675 13.778 1.00 98.81 421 ARG A N 1
ATOM 3346 C CA . ARG A 1 421 ? -16.127 -5.233 14.277 1.00 98.81 421 ARG A CA 1
ATOM 3347 C C . ARG A 1 421 ? -16.851 -4.421 13.215 1.00 98.81 421 ARG A C 1
ATOM 3349 O O . ARG A 1 421 ? -16.322 -3.419 12.735 1.00 98.81 421 ARG A O 1
ATOM 3356 N N . PHE A 1 422 ? -18.082 -4.811 12.913 1.00 98.50 422 PHE A N 1
ATOM 3357 C CA . PHE A 1 422 ? -18.949 -4.115 11.971 1.00 98.50 422 PHE A CA 1
ATOM 3358 C C . PHE A 1 422 ? -20.101 -3.443 12.712 1.00 98.50 422 PHE A C 1
ATOM 3360 O O . PHE A 1 422 ? -20.906 -4.104 13.367 1.00 98.50 422 PHE A O 1
ATOM 3367 N N . TYR A 1 423 ? -20.187 -2.124 12.577 1.00 97.44 423 TYR A N 1
ATOM 3368 C CA . TYR A 1 423 ? -21.355 -1.343 12.961 1.00 97.44 423 TYR A CA 1
ATOM 3369 C C . TYR A 1 423 ? -22.333 -1.360 11.784 1.00 97.44 423 TYR A C 1
ATOM 3371 O O . TYR A 1 423 ? -22.047 -0.768 10.739 1.00 97.44 423 TYR A O 1
ATOM 3379 N N . VAL A 1 424 ? -23.436 -2.097 11.926 1.00 95.50 424 VAL A N 1
ATOM 3380 C CA . VAL A 1 424 ? -24.329 -2.464 10.820 1.00 95.50 424 VAL A CA 1
ATOM 3381 C C . VAL A 1 424 ? -25.678 -1.762 10.909 1.00 95.50 424 VAL A C 1
ATOM 3383 O O . VAL A 1 424 ? -26.272 -1.683 11.981 1.00 95.50 424 VAL A O 1
ATOM 3386 N N . ARG A 1 425 ? -26.196 -1.295 9.772 1.00 92.06 425 ARG A N 1
ATOM 3387 C CA . ARG A 1 425 ? -27.605 -0.893 9.640 1.00 92.06 425 ARG A CA 1
ATOM 3388 C C . ARG A 1 425 ? -28.475 -2.114 9.335 1.00 92.06 425 ARG A C 1
ATOM 3390 O O . ARG A 1 425 ? -28.004 -3.071 8.721 1.00 92.06 425 ARG A O 1
ATOM 3397 N N . ARG A 1 426 ? -29.762 -2.065 9.687 1.00 89.75 426 ARG A N 1
ATOM 3398 C CA . ARG A 1 426 ? -30.714 -3.167 9.432 1.00 89.75 426 ARG A CA 1
ATOM 3399 C C . ARG A 1 426 ? -30.963 -3.492 7.955 1.00 89.75 426 ARG A C 1
ATOM 3401 O O . ARG A 1 426 ? -31.473 -4.567 7.659 1.00 89.75 426 ARG A O 1
ATOM 3408 N N . ASP A 1 427 ? -30.602 -2.599 7.038 1.00 91.69 427 ASP A N 1
ATOM 3409 C CA . ASP A 1 427 ? -30.742 -2.802 5.591 1.00 91.69 427 ASP A CA 1
ATOM 3410 C C . ASP A 1 427 ? -29.539 -3.509 4.938 1.00 91.69 427 ASP A C 1
ATOM 3412 O O . ASP A 1 427 ? -29.522 -3.695 3.721 1.00 91.69 427 ASP A O 1
ATOM 3416 N N . VAL A 1 428 ? -28.545 -3.926 5.727 1.00 96.00 428 VAL A N 1
ATOM 3417 C CA . VAL A 1 428 ? -27.494 -4.841 5.267 1.00 96.00 428 VAL A CA 1
ATOM 3418 C C . VAL A 1 428 ? -28.090 -6.249 5.123 1.00 96.00 428 VAL A C 1
ATOM 3420 O O . VAL A 1 428 ? -28.749 -6.726 6.052 1.00 96.00 428 VAL A O 1
ATOM 3423 N N . PRO A 1 429 ? -27.854 -6.964 4.004 1.00 97.19 429 PRO A N 1
ATOM 3424 C CA . PRO A 1 429 ? -28.388 -8.308 3.813 1.00 97.19 429 PRO A CA 1
ATOM 3425 C C . PRO A 1 429 ? -28.028 -9.260 4.961 1.00 97.19 429 PRO A C 1
ATOM 3427 O O . PRO A 1 429 ? -26.866 -9.376 5.357 1.00 97.19 429 PRO A O 1
ATOM 3430 N N . LYS A 1 430 ? -29.018 -10.010 5.462 1.00 97.12 430 LYS A N 1
ATOM 3431 C CA . LYS A 1 430 ? -28.816 -10.981 6.554 1.00 97.12 430 LYS A CA 1
ATOM 3432 C C . LYS A 1 430 ? -27.759 -12.033 6.216 1.00 97.12 430 LYS A C 1
ATOM 3434 O O . LYS A 1 430 ? -27.023 -12.445 7.105 1.00 97.12 430 LYS A O 1
ATOM 3439 N N . SER A 1 431 ? -27.664 -12.439 4.948 1.00 97.44 431 SER A N 1
ATOM 3440 C CA . SER A 1 431 ? -26.625 -13.357 4.467 1.00 97.44 431 SER A CA 1
ATOM 3441 C C . SER A 1 431 ? -25.224 -12.807 4.731 1.00 97.44 431 SER A C 1
ATOM 3443 O O . SER A 1 431 ? -24.397 -13.516 5.290 1.00 97.44 431 SER A O 1
ATOM 3445 N N . VAL A 1 432 ? -24.989 -11.526 4.433 1.00 98.19 432 VAL A N 1
ATOM 3446 C CA . VAL A 1 432 ? -23.716 -10.843 4.703 1.00 98.19 432 VAL A CA 1
ATOM 3447 C C . VAL A 1 432 ? -23.431 -10.840 6.202 1.00 98.19 432 VAL A C 1
ATOM 3449 O O . VAL A 1 432 ? -22.369 -11.291 6.613 1.00 98.19 432 VAL A O 1
ATOM 3452 N N . ILE A 1 433 ? -24.387 -10.416 7.037 1.00 98.25 433 ILE A N 1
ATOM 3453 C CA . ILE A 1 433 ? -24.213 -10.388 8.502 1.00 98.25 433 ILE A CA 1
ATOM 3454 C C . ILE A 1 433 ? -23.894 -11.787 9.055 1.00 98.25 433 ILE A C 1
ATOM 3456 O O . ILE A 1 433 ? -23.029 -11.927 9.920 1.00 98.25 433 ILE A O 1
ATOM 3460 N N . ASN A 1 434 ? -24.570 -12.826 8.559 1.00 98.19 434 ASN A N 1
ATOM 3461 C CA . ASN A 1 434 ? -24.332 -14.205 8.978 1.00 98.19 434 ASN A CA 1
ATOM 3462 C C . ASN A 1 434 ? -22.927 -14.679 8.593 1.00 98.19 434 ASN A C 1
ATOM 3464 O O . ASN A 1 434 ? -22.252 -15.265 9.435 1.00 98.19 434 ASN A O 1
ATOM 3468 N N . THR A 1 435 ? -22.458 -14.369 7.381 1.00 98.44 435 THR A N 1
ATOM 3469 C CA . THR A 1 435 ? -21.079 -14.661 6.961 1.00 98.44 435 THR A CA 1
ATOM 3470 C C . THR A 1 435 ? -20.061 -13.939 7.842 1.00 98.44 435 THR A C 1
ATOM 3472 O O . THR A 1 435 ? -19.103 -14.555 8.297 1.00 98.44 435 THR A O 1
ATOM 3475 N N . LEU A 1 436 ? -20.286 -12.659 8.162 1.00 98.69 436 LEU A N 1
ATOM 3476 C CA . LEU A 1 436 ? -19.399 -11.906 9.056 1.00 98.69 436 LEU A CA 1
ATOM 3477 C C . LEU A 1 436 ? -19.302 -12.565 10.441 1.00 98.69 436 LEU A C 1
ATOM 3479 O O . LEU A 1 436 ? -18.202 -12.742 10.959 1.00 98.69 436 LEU A O 1
ATOM 3483 N N . ARG A 1 437 ? -20.435 -12.984 11.024 1.00 98.44 437 ARG A N 1
ATOM 3484 C CA . ARG A 1 437 ? -20.444 -13.717 12.303 1.00 98.44 437 ARG A CA 1
ATOM 3485 C C . ARG A 1 437 ? -19.735 -15.063 12.205 1.00 98.44 437 ARG A C 1
ATOM 3487 O O . ARG A 1 437 ? -18.979 -15.401 13.108 1.00 98.44 437 ARG A O 1
ATOM 3494 N N . ALA A 1 438 ? -19.963 -15.812 11.126 1.00 98.06 438 ALA A N 1
ATOM 3495 C CA . ALA A 1 438 ? -19.311 -17.099 10.893 1.00 98.06 438 ALA A CA 1
ATOM 3496 C C . ALA A 1 438 ? -17.781 -16.957 10.807 1.00 98.06 438 ALA A C 1
ATOM 3498 O O . ALA A 1 438 ? -17.058 -17.810 11.311 1.00 98.06 438 ALA A O 1
ATOM 3499 N N . ASN A 1 439 ? -17.298 -15.835 10.271 1.00 97.06 439 ASN A N 1
ATOM 3500 C CA . ASN A 1 439 ? -15.878 -15.488 10.229 1.00 97.06 439 ASN A CA 1
ATOM 3501 C C . ASN A 1 439 ? -15.335 -14.934 11.564 1.00 97.06 439 ASN A C 1
ATOM 3503 O O . ASN A 1 439 ? -14.178 -14.522 11.627 1.00 97.06 439 ASN A O 1
ATOM 3507 N N . GLY A 1 440 ? -16.140 -14.908 12.631 1.00 97.69 440 GLY A N 1
ATOM 3508 C CA . GLY A 1 440 ? -15.735 -14.455 13.965 1.00 97.69 440 GLY A CA 1
ATOM 3509 C C . GLY A 1 440 ? -15.815 -12.941 14.184 1.00 97.69 440 GLY A C 1
ATOM 3510 O O . GLY A 1 440 ? -15.237 -12.435 15.146 1.00 97.69 440 GLY A O 1
ATOM 3511 N N . ALA A 1 441 ? -16.507 -12.198 13.315 1.00 98.50 441 ALA A N 1
ATOM 3512 C CA . ALA A 1 441 ? -16.650 -10.755 13.472 1.00 98.50 441 ALA A CA 1
ATOM 3513 C C . ALA A 1 441 ? -17.667 -10.370 14.561 1.00 98.50 441 ALA A C 1
ATOM 3515 O O . ALA A 1 441 ? -18.739 -10.966 14.689 1.00 98.50 441 ALA A O 1
ATOM 3516 N N . GLU A 1 442 ? -17.370 -9.293 15.290 1.00 98.56 442 GLU A N 1
ATOM 3517 C CA . GLU A 1 442 ? -18.322 -8.647 16.195 1.00 98.56 442 GLU A CA 1
ATOM 3518 C C . GLU A 1 442 ? -19.306 -7.778 15.395 1.00 98.56 442 GLU A C 1
ATOM 3520 O O . GLU A 1 442 ? -18.902 -7.000 14.529 1.00 98.56 442 GLU A O 1
ATOM 3525 N N . ILE A 1 443 ? -20.601 -7.868 15.708 1.00 98.12 443 ILE A N 1
ATOM 3526 C CA . ILE A 1 443 ? -21.658 -7.096 15.040 1.00 98.12 443 ILE A CA 1
ATOM 3527 C C . ILE A 1 443 ? -22.315 -6.153 16.047 1.00 98.12 443 ILE A C 1
ATOM 3529 O O . ILE A 1 443 ? -22.826 -6.606 17.070 1.00 98.12 443 ILE A O 1
ATOM 3533 N N . VAL A 1 444 ? -22.340 -4.858 15.734 1.00 96.69 444 VAL A N 1
ATOM 3534 C CA . VAL A 1 444 ? -23.045 -3.827 16.508 1.00 96.69 444 VAL A CA 1
ATOM 3535 C C . VAL A 1 444 ? -24.212 -3.311 15.671 1.00 96.69 444 VAL A C 1
ATOM 3537 O O . VAL A 1 444 ? -23.992 -2.681 14.639 1.00 96.69 444 VAL A O 1
ATOM 3540 N N . ASP A 1 445 ? -25.445 -3.603 16.088 1.00 93.06 445 ASP A N 1
ATOM 3541 C CA . ASP A 1 445 ? -26.657 -3.123 15.407 1.00 93.06 445 ASP A CA 1
ATOM 3542 C C . ASP A 1 445 ? -26.860 -1.623 15.672 1.00 93.06 445 ASP A C 1
ATOM 3544 O O . ASP A 1 445 ? -26.957 -1.190 16.820 1.00 93.06 445 ASP A O 1
ATOM 3548 N N . MET A 1 446 ? -26.924 -0.840 14.597 1.00 90.69 446 MET A N 1
ATOM 3549 C CA . MET A 1 446 ? -27.128 0.610 14.616 1.00 90.69 446 MET A CA 1
ATOM 3550 C C . MET A 1 446 ? -28.581 1.017 14.331 1.00 90.69 446 MET A C 1
ATOM 3552 O O . MET A 1 446 ? -28.882 2.209 14.275 1.00 90.69 446 MET A O 1
ATOM 3556 N N . GLY A 1 447 ? -29.494 0.055 14.168 1.00 84.81 447 GLY A N 1
ATOM 3557 C CA . GLY A 1 447 ? -30.919 0.298 13.964 1.00 84.81 447 GLY A CA 1
ATOM 3558 C C . GLY A 1 447 ? -31.283 0.750 12.546 1.00 84.81 447 GLY A C 1
ATOM 3559 O O . GLY A 1 447 ? -30.641 0.371 11.562 1.00 84.81 447 GLY A O 1
ATOM 3560 N N . ASP A 1 448 ? -32.360 1.535 12.442 1.00 76.31 448 ASP A N 1
ATOM 3561 C CA . ASP A 1 448 ? -32.936 2.015 11.179 1.00 76.31 448 ASP A CA 1
ATOM 3562 C C . ASP A 1 448 ? -32.488 3.438 10.809 1.00 76.31 448 ASP A C 1
ATOM 3564 O O . ASP A 1 448 ? -32.128 4.251 11.657 1.00 76.31 448 ASP A O 1
ATOM 3568 N N . ALA A 1 449 ? -32.579 3.774 9.517 1.00 56.91 449 ALA A N 1
ATOM 3569 C CA . ALA A 1 449 ? -32.148 5.053 8.932 1.00 56.91 449 ALA A CA 1
ATOM 3570 C C . ALA A 1 449 ? -32.960 6.297 9.366 1.00 56.91 449 ALA A C 1
ATOM 3572 O O . ALA A 1 449 ? -32.756 7.383 8.823 1.00 56.91 449 ALA A O 1
ATOM 3573 N N . LYS A 1 450 ? -33.905 6.169 10.301 1.00 49.06 450 LYS A N 1
ATOM 3574 C CA . LYS A 1 450 ? -34.879 7.216 10.615 1.00 49.06 450 LYS A CA 1
ATOM 3575 C C . LYS A 1 450 ? -34.629 7.775 12.005 1.00 49.06 450 LYS A C 1
ATOM 3577 O O . LYS A 1 450 ? -35.084 7.200 12.982 1.00 49.06 450 LYS A O 1
ATOM 3582 N N . ASN A 1 451 ? -33.886 8.877 12.065 1.00 45.09 451 ASN A N 1
ATOM 3583 C CA . ASN A 1 451 ? -34.215 10.077 12.843 1.00 45.09 451 ASN A CA 1
ATOM 3584 C C . ASN A 1 451 ? -33.155 11.147 12.548 1.00 45.09 451 ASN A C 1
ATOM 3586 O O . ASN A 1 451 ? -31.966 10.847 12.534 1.00 45.09 451 ASN A O 1
ATOM 3590 N N . GLY A 1 452 ? -33.571 12.398 12.325 1.00 43.44 452 GLY A N 1
ATOM 3591 C CA . GLY A 1 452 ? -32.730 13.519 11.856 1.00 43.44 452 GLY A CA 1
ATOM 3592 C C . GLY A 1 452 ? -31.528 13.915 12.736 1.00 43.44 452 GLY A C 1
ATOM 3593 O O . GLY A 1 452 ? -30.804 14.840 12.384 1.00 43.44 452 GLY A O 1
ATOM 3594 N N . ASN A 1 453 ? -31.286 13.195 13.839 1.00 49.28 453 ASN A N 1
ATOM 3595 C CA . ASN A 1 453 ? -30.131 13.307 14.738 1.00 49.28 453 ASN A CA 1
ATOM 3596 C C . ASN A 1 453 ? -29.182 12.088 14.693 1.00 49.28 453 ASN A C 1
ATOM 3598 O O . ASN A 1 453 ? -28.232 12.023 15.480 1.00 49.28 453 ASN A O 1
ATOM 3602 N N . ALA A 1 454 ? -29.430 11.115 13.812 1.00 59.78 454 ALA A N 1
ATOM 3603 C CA . ALA A 1 454 ? -28.623 9.907 13.693 1.00 59.78 454 ALA A CA 1
ATOM 3604 C C . ALA A 1 454 ? -27.213 10.224 13.171 1.00 59.78 454 ALA A C 1
ATOM 3606 O O . ALA A 1 454 ? -27.020 11.028 12.259 1.00 59.78 454 ALA A O 1
ATOM 3607 N N . ILE A 1 455 ? -26.212 9.576 13.766 1.00 63.56 455 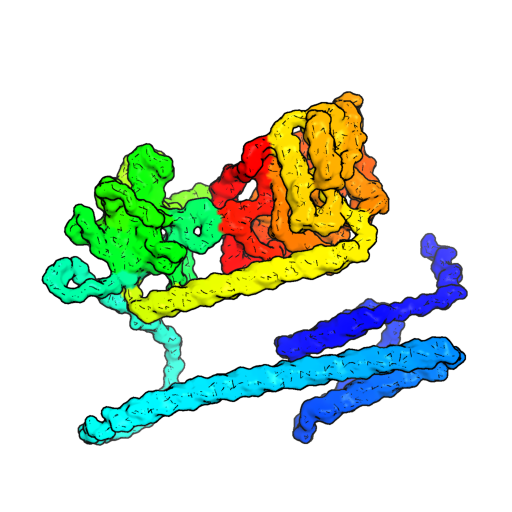ILE A N 1
ATOM 3608 C CA . ILE A 1 455 ? -24.838 9.586 13.269 1.00 63.56 455 ILE A CA 1
ATOM 3609 C C . ILE A 1 455 ? -24.845 8.958 11.869 1.00 63.56 455 ILE A C 1
ATOM 3611 O O . ILE A 1 455 ? -25.340 7.840 11.721 1.00 63.56 455 ILE A O 1
ATOM 3615 N N . ALA A 1 456 ? -24.317 9.643 10.851 1.00 76.12 456 ALA A N 1
ATOM 3616 C CA . ALA A 1 456 ? -24.250 9.074 9.506 1.00 76.12 456 ALA A CA 1
ATOM 3617 C C . ALA A 1 456 ? -23.396 7.798 9.497 1.00 76.12 456 ALA A C 1
ATOM 3619 O O . ALA A 1 456 ? -22.407 7.703 10.223 1.00 76.12 456 ALA A O 1
ATOM 3620 N N . GLY A 1 457 ? -23.749 6.832 8.643 1.00 81.00 457 GLY A N 1
ATOM 3621 C CA . GLY A 1 457 ? -23.141 5.496 8.649 1.00 81.00 457 GLY A CA 1
ATOM 3622 C C . GLY A 1 457 ? -21.611 5.493 8.560 1.00 81.00 457 GLY A C 1
ATOM 3623 O O . GLY A 1 457 ? -20.949 4.656 9.174 1.00 81.00 457 GLY A O 1
ATOM 3624 N N . MET A 1 458 ? -21.027 6.482 7.874 1.00 88.00 458 MET A N 1
ATOM 3625 C CA . MET A 1 458 ? -19.574 6.642 7.783 1.00 88.00 458 MET A CA 1
ATOM 3626 C C . MET A 1 458 ? -18.893 6.891 9.140 1.00 88.00 458 MET A C 1
ATOM 3628 O O . MET A 1 458 ? -17.759 6.481 9.341 1.00 88.00 458 MET A O 1
ATOM 3632 N N . PHE A 1 459 ? -19.579 7.504 10.102 1.00 92.38 459 PHE A N 1
ATOM 3633 C CA . PHE A 1 459 ? -19.027 7.821 11.419 1.00 92.38 459 PHE A CA 1
ATOM 3634 C C . PHE A 1 459 ? -19.117 6.663 12.418 1.00 92.38 459 PHE A C 1
ATOM 3636 O O . PHE A 1 459 ? -18.418 6.687 13.429 1.00 92.38 459 PHE A O 1
ATOM 3643 N N . TRP A 1 460 ? -19.947 5.641 12.174 1.00 93.62 460 TRP A N 1
ATOM 3644 C CA . TRP A 1 460 ? -20.147 4.553 13.142 1.00 93.62 460 TRP A CA 1
ATOM 3645 C C . TRP A 1 460 ? -18.860 3.805 13.470 1.00 93.62 460 TRP A C 1
ATOM 3647 O O . TRP A 1 460 ? -18.613 3.471 14.625 1.00 93.62 460 TRP A O 1
ATOM 3657 N N . ARG A 1 461 ? -17.980 3.641 12.479 1.00 95.50 461 ARG A N 1
ATOM 3658 C CA . ARG A 1 461 ? -16.659 3.032 12.673 1.00 95.50 461 ARG A CA 1
ATOM 3659 C C . ARG A 1 461 ? -15.747 3.807 13.628 1.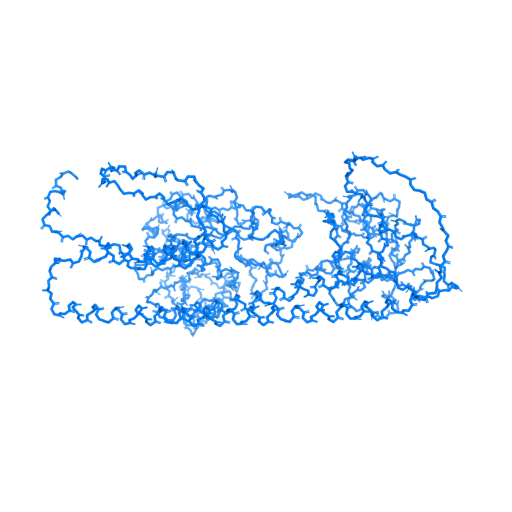00 95.50 461 ARG A C 1
ATOM 3661 O O . ARG A 1 461 ? -14.793 3.230 14.131 1.00 95.50 461 ARG A O 1
ATOM 3668 N N . PHE A 1 462 ? -16.035 5.077 13.925 1.00 97.00 462 PHE A N 1
ATOM 3669 C CA . PHE A 1 462 ? -15.292 5.855 14.922 1.00 97.00 462 PHE A CA 1
ATOM 3670 C C . PHE A 1 462 ? -15.766 5.596 16.354 1.00 97.00 462 PHE A C 1
ATOM 3672 O O . PHE A 1 462 ? -15.016 5.868 17.286 1.00 97.00 462 PHE A O 1
ATOM 3679 N N . LEU A 1 463 ? -16.967 5.037 16.552 1.00 95.69 463 LEU A N 1
ATOM 3680 C CA . LEU A 1 463 ? -17.529 4.776 17.885 1.00 95.69 463 LEU A CA 1
ATOM 3681 C C . LEU A 1 463 ? -16.706 3.769 18.695 1.00 95.69 463 LEU A C 1
ATOM 3683 O O . LEU A 1 463 ? -16.799 3.747 19.917 1.00 95.69 463 LEU A O 1
ATOM 3687 N N . VAL A 1 464 ? -15.847 2.986 18.037 1.00 97.19 464 VAL A N 1
ATOM 3688 C CA . VAL A 1 464 ? -14.867 2.122 18.708 1.00 97.19 464 VAL A CA 1
ATOM 3689 C C . VAL A 1 464 ? -13.943 2.906 19.651 1.00 97.19 464 VAL A C 1
ATOM 3691 O O . VAL A 1 464 ? -13.504 2.359 20.655 1.00 97.19 464 VAL A O 1
ATOM 3694 N N . ALA A 1 465 ? -13.690 4.193 19.378 1.00 96.88 465 ALA A N 1
ATOM 3695 C CA . ALA A 1 465 ? -12.852 5.047 20.220 1.00 96.88 465 ALA A CA 1
ATOM 3696 C C . ALA A 1 465 ? -13.459 5.326 21.608 1.00 96.88 465 ALA A C 1
ATOM 3698 O O . ALA A 1 465 ? -12.718 5.666 22.530 1.00 96.88 465 ALA A O 1
ATOM 3699 N N . ASP A 1 466 ? -14.780 5.173 21.750 1.00 94.69 466 ASP A N 1
ATOM 3700 C CA . ASP A 1 466 ? -15.504 5.309 23.019 1.00 94.69 466 ASP A CA 1
ATOM 3701 C C . ASP A 1 466 ? -15.712 3.970 23.743 1.00 94.69 466 ASP A C 1
ATOM 3703 O O . ASP A 1 466 ? -16.223 3.970 24.861 1.00 94.69 466 ASP A O 1
ATOM 3707 N N . ASP A 1 467 ? -15.341 2.829 23.150 1.00 95.44 467 ASP A N 1
ATOM 3708 C CA . ASP A 1 467 ? -15.513 1.527 23.797 1.00 95.44 467 ASP A CA 1
ATOM 3709 C C . ASP A 1 467 ? -14.423 1.307 24.869 1.00 95.44 467 ASP A C 1
ATOM 3711 O O . ASP A 1 467 ? -13.255 1.091 24.528 1.00 95.44 467 ASP A O 1
ATOM 3715 N N . PRO A 1 468 ? -14.767 1.299 26.175 1.00 94.75 468 PRO A N 1
ATOM 3716 C CA . PRO A 1 468 ? -13.782 1.147 27.246 1.00 94.75 468 PRO A CA 1
ATOM 3717 C C . PRO A 1 468 ? -13.172 -0.263 27.306 1.00 94.75 468 PRO A C 1
ATOM 3719 O O . PRO A 1 468 ? -12.146 -0.468 27.967 1.00 94.75 468 PRO A O 1
ATOM 3722 N N . THR A 1 469 ? -13.788 -1.241 26.637 1.00 95.62 469 THR A N 1
ATOM 3723 C CA . THR A 1 469 ? -13.293 -2.619 26.561 1.00 95.62 469 THR A CA 1
ATOM 3724 C C . THR A 1 469 ? -12.204 -2.785 25.511 1.00 95.62 469 THR A C 1
ATOM 3726 O O . THR A 1 469 ? -11.473 -3.765 25.576 1.00 95.62 469 THR A O 1
ATOM 3729 N N . VAL A 1 470 ? -12.059 -1.844 24.571 1.00 97.69 470 VAL A N 1
ATOM 3730 C CA . VAL A 1 470 ? -11.089 -1.927 23.474 1.00 97.69 470 VAL A CA 1
ATOM 3731 C C . VAL A 1 470 ? -9.795 -1.221 23.866 1.00 97.69 470 VAL A C 1
ATOM 3733 O O . VAL A 1 470 ? -9.772 -0.023 24.142 1.00 97.69 470 VAL A O 1
ATOM 3736 N N . ASP A 1 471 ? -8.692 -1.965 23.892 1.00 97.62 471 ASP A N 1
ATOM 3737 C CA . ASP A 1 471 ? -7.368 -1.426 24.216 1.00 97.62 471 ASP A CA 1
ATOM 3738 C C . ASP A 1 471 ? -6.729 -0.729 23.018 1.00 97.62 471 ASP A C 1
ATOM 3740 O O . ASP A 1 471 ? -6.027 0.276 23.173 1.00 97.62 471 ASP A O 1
ATOM 3744 N N . ARG A 1 472 ? -7.002 -1.242 21.815 1.00 97.75 472 ARG A N 1
ATOM 3745 C CA . ARG A 1 472 ? -6.464 -0.716 20.565 1.00 97.75 472 ARG A CA 1
ATOM 3746 C C . ARG A 1 472 ? -7.427 -0.933 19.417 1.00 97.75 472 ARG A C 1
ATOM 3748 O O . ARG A 1 472 ? -8.037 -1.992 19.300 1.00 97.75 472 ARG A O 1
ATOM 3755 N N . PHE A 1 473 ? -7.509 0.040 18.526 1.00 98.56 473 PHE A N 1
ATOM 3756 C CA . PHE A 1 473 ? -8.309 -0.085 17.326 1.00 98.56 473 PHE A CA 1
ATOM 3757 C C . PHE A 1 473 ? -7.634 0.527 16.109 1.00 98.56 473 PHE A C 1
ATOM 3759 O O . PHE A 1 473 ? -6.817 1.442 16.218 1.00 98.56 473 PHE A O 1
ATOM 3766 N N . ILE A 1 474 ? -8.029 0.043 14.939 1.00 98.69 474 ILE A N 1
ATOM 3767 C CA . ILE A 1 474 ? -7.832 0.717 13.658 1.00 98.69 474 ILE A CA 1
ATOM 3768 C C . ILE A 1 474 ? -9.183 0.828 12.957 1.00 98.69 474 ILE A C 1
ATOM 3770 O O . ILE A 1 474 ? -10.066 -0.003 13.152 1.00 98.69 474 ILE A O 1
ATOM 3774 N N . VAL A 1 475 ? -9.357 1.872 12.159 1.00 98.44 475 VAL A N 1
ATOM 3775 C CA . VAL A 1 475 ? -10.598 2.161 11.442 1.00 98.44 475 VAL A CA 1
ATOM 3776 C C . VAL A 1 475 ? -10.370 1.989 9.954 1.00 98.44 475 VAL A C 1
ATOM 3778 O O . VAL A 1 475 ? -9.439 2.589 9.420 1.00 98.44 475 VAL A O 1
ATOM 3781 N N . ARG A 1 476 ? -11.216 1.211 9.279 1.00 98.00 476 ARG A N 1
ATOM 3782 C CA . ARG A 1 476 ? -11.066 0.906 7.852 1.00 98.00 476 ARG A CA 1
ATOM 3783 C C . ARG A 1 476 ? -12.375 1.086 7.091 1.00 98.00 476 ARG A C 1
ATOM 3785 O O . ARG A 1 476 ? -13.461 0.862 7.627 1.00 98.00 476 ARG A O 1
ATOM 3792 N N . ASP A 1 477 ? -12.249 1.476 5.828 1.00 97.06 477 ASP A N 1
ATOM 3793 C CA . ASP A 1 477 ? -13.352 1.401 4.873 1.00 97.06 477 ASP A CA 1
ATOM 3794 C C . ASP A 1 477 ? -13.477 -0.052 4.384 1.00 97.06 477 ASP A C 1
ATOM 3796 O O . ASP A 1 477 ? -12.474 -0.738 4.171 1.00 97.06 477 ASP A O 1
ATOM 3800 N N . SER A 1 478 ? -14.703 -0.566 4.243 1.00 97.25 478 SER A N 1
ATOM 3801 C CA . SER A 1 478 ? -14.921 -1.975 3.874 1.00 97.25 478 SER A CA 1
ATOM 3802 C C . SER A 1 478 ? -14.515 -2.282 2.433 1.00 97.25 478 SER A C 1
ATOM 3804 O O . SER A 1 478 ? -14.203 -3.425 2.112 1.00 97.25 478 SER A O 1
ATOM 3806 N N . ASP A 1 479 ? -14.448 -1.273 1.568 1.00 96.81 479 ASP A N 1
ATOM 3807 C CA . ASP A 1 479 ? -13.969 -1.396 0.194 1.00 96.81 479 ASP A CA 1
ATOM 3808 C C . ASP A 1 479 ? -12.438 -1.358 0.068 1.00 96.81 479 ASP A C 1
ATOM 3810 O O . ASP A 1 479 ? -11.935 -1.413 -1.049 1.00 96.81 479 ASP A O 1
ATOM 3814 N N . SER A 1 480 ? -11.695 -1.335 1.178 1.00 97.00 480 SER A N 1
ATOM 3815 C CA . SER A 1 480 ? -10.230 -1.414 1.199 1.00 97.00 480 SER A CA 1
ATOM 3816 C C . SER A 1 480 ? -9.751 -2.716 1.838 1.00 97.00 480 SER A C 1
ATOM 3818 O O . SER A 1 480 ? -10.223 -3.082 2.914 1.00 97.00 480 SER A O 1
ATOM 3820 N N . ARG A 1 481 ? -8.825 -3.439 1.191 1.00 96.12 481 ARG A N 1
ATOM 3821 C CA . ARG A 1 481 ? -8.326 -4.736 1.689 1.00 96.12 481 ARG A CA 1
ATOM 3822 C C . ARG A 1 481 ? -7.213 -4.575 2.719 1.00 96.12 481 ARG A C 1
ATOM 3824 O O . ARG A 1 481 ? -6.252 -3.834 2.493 1.00 96.12 481 ARG A O 1
ATOM 3831 N N . LEU A 1 482 ? -7.320 -5.338 3.808 1.00 96.25 482 LEU A N 1
ATOM 3832 C CA . LEU A 1 482 ? -6.216 -5.544 4.749 1.00 96.25 482 LEU A CA 1
ATOM 3833 C C . LEU A 1 482 ? -5.023 -6.161 4.012 1.00 96.25 482 LEU A C 1
ATOM 3835 O O . LEU A 1 482 ? -5.194 -7.074 3.204 1.00 96.25 482 LEU A O 1
ATOM 3839 N N . ASN A 1 483 ? -3.812 -5.678 4.287 1.00 92.44 483 ASN A N 1
ATOM 3840 C CA . ASN A 1 483 ? -2.611 -6.161 3.605 1.00 92.44 483 ASN A CA 1
ATOM 3841 C C . ASN A 1 483 ? -1.356 -6.162 4.508 1.00 92.44 483 ASN A C 1
ATOM 3843 O O . ASN A 1 483 ? -1.325 -5.477 5.535 1.00 92.44 483 ASN A O 1
ATOM 3847 N N . PRO A 1 484 ? -0.292 -6.905 4.134 1.00 88.19 484 PRO A N 1
ATOM 3848 C CA . PRO A 1 484 ? 0.929 -7.005 4.941 1.00 88.19 484 PRO A CA 1
ATOM 3849 C C . PRO A 1 484 ? 1.663 -5.673 5.155 1.00 88.19 484 PRO A C 1
ATOM 3851 O O . PRO A 1 484 ? 2.240 -5.451 6.221 1.00 88.19 484 PRO A O 1
ATOM 3854 N N . ARG A 1 485 ? 1.621 -4.761 4.172 1.00 94.06 485 ARG A N 1
ATOM 3855 C CA . ARG A 1 485 ? 2.246 -3.431 4.271 1.00 94.06 485 ARG A CA 1
ATOM 3856 C C . ARG A 1 485 ? 1.624 -2.616 5.402 1.00 94.06 485 ARG A C 1
ATOM 3858 O O . ARG A 1 485 ? 2.341 -2.001 6.190 1.00 94.06 485 ARG A O 1
ATOM 3865 N N . GLU A 1 486 ? 0.303 -2.667 5.522 1.00 96.44 486 GLU A N 1
ATOM 3866 C CA . GLU A 1 486 ? -0.431 -2.075 6.634 1.00 96.44 486 GLU A CA 1
ATOM 3867 C C . GLU A 1 486 ? -0.072 -2.730 7.970 1.00 96.44 486 GLU A C 1
ATOM 3869 O O . GLU A 1 486 ? 0.222 -2.030 8.939 1.00 96.44 486 GLU A O 1
ATOM 3874 N N . ARG A 1 487 ? -0.062 -4.068 8.026 1.00 94.31 487 ARG A N 1
ATOM 3875 C CA . ARG A 1 487 ? 0.260 -4.819 9.247 1.00 94.31 487 ARG A CA 1
ATOM 3876 C C . ARG A 1 487 ? 1.621 -4.430 9.819 1.00 94.31 487 ARG A C 1
ATOM 3878 O O . ARG A 1 487 ? 1.738 -4.271 11.037 1.00 94.31 487 ARG A O 1
ATOM 3885 N N . ALA A 1 488 ? 2.621 -4.264 8.955 1.00 92.06 488 ALA A N 1
ATOM 3886 C CA . ALA A 1 488 ? 3.956 -3.828 9.344 1.00 92.06 488 ALA A CA 1
ATOM 3887 C C . ALA A 1 488 ? 3.952 -2.390 9.897 1.00 92.06 488 ALA A C 1
ATOM 3889 O O . ALA A 1 488 ? 4.552 -2.137 10.938 1.00 92.06 488 ALA A O 1
ATOM 3890 N N . ALA A 1 489 ? 3.224 -1.462 9.263 1.00 96.94 489 ALA A N 1
ATOM 3891 C CA . ALA A 1 489 ? 3.093 -0.086 9.756 1.00 96.94 489 ALA A CA 1
ATOM 3892 C C . ALA A 1 489 ? 2.361 -0.018 11.111 1.00 96.94 489 ALA A C 1
ATOM 3894 O O . ALA A 1 489 ? 2.718 0.766 11.991 1.00 96.94 489 ALA A O 1
ATOM 3895 N N . VAL A 1 490 ? 1.341 -0.860 11.304 1.00 97.00 490 VAL A N 1
ATOM 3896 C CA . VAL A 1 490 ? 0.645 -1.002 12.590 1.00 97.00 490 VAL A CA 1
ATOM 3897 C C . VAL A 1 490 ? 1.576 -1.587 13.657 1.00 97.00 490 VAL A C 1
ATOM 3899 O O . VAL A 1 490 ? 1.518 -1.156 14.803 1.00 97.00 490 VAL A O 1
ATOM 3902 N N . GLU A 1 491 ? 2.465 -2.520 13.306 1.00 93.31 491 GLU A N 1
ATOM 3903 C CA . GLU A 1 491 ? 3.461 -3.060 14.241 1.00 93.31 491 GLU A CA 1
ATOM 3904 C C . GLU A 1 491 ? 4.452 -1.984 14.709 1.00 93.31 491 GLU A C 1
ATOM 3906 O O . GLU A 1 491 ? 4.626 -1.812 15.916 1.00 93.31 491 GLU A O 1
ATOM 3911 N N . GLU A 1 492 ? 5.037 -1.207 13.787 1.00 94.94 492 GLU A N 1
ATOM 3912 C CA . GLU A 1 492 ? 5.915 -0.081 14.150 1.00 94.94 492 GLU A CA 1
ATOM 3913 C C . GLU A 1 492 ? 5.169 0.949 15.019 1.00 94.94 492 GLU A C 1
ATOM 3915 O O . GLU A 1 492 ? 5.722 1.460 15.999 1.00 94.94 492 GLU A O 1
ATOM 3920 N N . TRP A 1 493 ? 3.878 1.200 14.753 1.00 97.69 493 TRP A N 1
ATOM 3921 C CA . TRP A 1 493 ? 3.061 2.034 15.637 1.00 97.69 493 TRP A CA 1
ATOM 3922 C C . TRP A 1 493 ? 2.951 1.453 17.051 1.00 97.69 493 TRP A C 1
ATOM 3924 O O . TRP A 1 493 ? 3.218 2.170 18.020 1.00 97.69 493 TRP A O 1
ATOM 3934 N N . ILE A 1 494 ? 2.585 0.178 17.193 1.00 94.56 494 ILE A N 1
ATOM 3935 C CA . ILE A 1 494 ? 2.450 -0.472 18.505 1.00 94.56 494 ILE A CA 1
ATOM 3936 C C . ILE A 1 494 ? 3.763 -0.366 19.290 1.00 94.56 494 ILE A C 1
ATOM 3938 O O . ILE A 1 494 ? 3.751 0.018 20.463 1.00 94.56 494 ILE A O 1
ATOM 3942 N N . GLN A 1 495 ? 4.894 -0.622 18.631 1.00 92.81 495 GLN A N 1
ATOM 3943 C CA . GLN A 1 495 ? 6.226 -0.544 19.234 1.00 92.81 495 GLN A CA 1
ATOM 3944 C C . GLN A 1 495 ? 6.612 0.881 19.649 1.00 92.81 495 GLN A C 1
ATOM 3946 O O . GLN A 1 495 ? 7.264 1.065 20.679 1.00 92.81 495 GLN A O 1
ATOM 3951 N N . SER A 1 496 ? 6.161 1.901 18.911 1.00 95.19 496 SER A N 1
ATOM 3952 C CA . SER A 1 496 ? 6.431 3.310 19.237 1.00 95.19 496 SER A CA 1
ATOM 3953 C C . SER A 1 496 ? 5.715 3.817 20.497 1.00 95.19 496 SER A C 1
ATOM 3955 O O . SER A 1 496 ? 6.069 4.876 21.016 1.00 95.19 496 SER A O 1
ATOM 3957 N N . LYS A 1 497 ? 4.699 3.092 20.993 1.00 94.12 497 LYS A N 1
ATOM 3958 C CA . LYS A 1 497 ? 3.864 3.462 22.156 1.00 94.12 497 LYS A CA 1
ATOM 3959 C C . LYS A 1 497 ? 3.085 4.780 22.000 1.00 94.12 497 LYS A C 1
ATOM 3961 O O . LYS A 1 497 ? 2.531 5.276 22.982 1.00 94.12 497 LYS A O 1
ATOM 3966 N N . LYS A 1 498 ? 3.010 5.351 20.792 1.00 96.75 498 LYS A N 1
ATOM 3967 C CA . LYS A 1 498 ? 2.150 6.510 20.497 1.00 96.75 498 LYS A CA 1
ATOM 3968 C C . LYS A 1 498 ? 0.676 6.113 20.584 1.00 96.75 498 LYS A C 1
ATOM 3970 O O . LYS A 1 498 ? 0.312 4.981 20.271 1.00 96.75 498 LYS A O 1
ATOM 3975 N N . ILE A 1 499 ? -0.184 7.045 20.991 1.00 96.81 499 ILE A N 1
ATOM 3976 C CA . ILE A 1 499 ? -1.605 6.737 21.244 1.00 96.81 499 ILE A CA 1
ATOM 3977 C C . ILE A 1 499 ? -2.460 6.736 19.976 1.00 96.81 499 ILE A C 1
ATOM 3979 O O . ILE A 1 499 ? -3.549 6.173 19.992 1.00 96.81 499 ILE A O 1
ATOM 3983 N N . VAL A 1 500 ? -1.985 7.349 18.887 1.00 98.00 500 VAL A N 1
ATOM 3984 C CA . VAL A 1 500 ? -2.683 7.387 17.595 1.00 98.00 500 VAL A CA 1
ATOM 3985 C C . VAL A 1 500 ? -1.744 7.033 16.449 1.00 98.00 500 VAL A C 1
ATOM 3987 O O . VAL A 1 500 ? -0.571 7.411 16.450 1.00 98.00 500 VAL A O 1
ATOM 3990 N N . HIS A 1 501 ? -2.299 6.343 15.455 1.00 98.50 501 HIS A N 1
ATOM 3991 C CA . HIS A 1 501 ? -1.676 6.048 14.173 1.00 98.50 501 HIS A CA 1
ATOM 3992 C C . HIS A 1 501 ? -2.485 6.619 13.022 1.00 98.50 501 HIS A C 1
ATOM 3994 O O . HIS A 1 501 ? -3.715 6.579 13.040 1.00 98.50 501 HIS A O 1
ATOM 4000 N N . SER A 1 502 ? -1.793 7.115 12.002 1.00 98.00 502 SER A N 1
ATOM 4001 C CA . SER A 1 502 ? -2.399 7.469 10.719 1.00 98.00 502 SER A CA 1
ATOM 4002 C C . SER A 1 502 ? -1.562 6.983 9.541 1.00 98.00 502 SER A C 1
ATOM 4004 O O . SER A 1 502 ? -0.348 6.798 9.649 1.00 98.00 502 SER A O 1
ATOM 4006 N N . ILE A 1 503 ? -2.221 6.743 8.412 1.00 98.38 503 ILE A N 1
ATOM 4007 C CA . ILE A 1 503 ? -1.602 6.204 7.205 1.00 98.38 503 ILE A CA 1
ATOM 4008 C C . ILE A 1 503 ? -1.913 7.097 5.996 1.00 98.38 503 ILE A C 1
ATOM 4010 O O . ILE A 1 503 ? -3.051 7.530 5.798 1.00 98.38 503 ILE A O 1
ATOM 4014 N N . ARG A 1 504 ? -0.884 7.347 5.175 1.00 97.75 504 ARG A N 1
ATOM 4015 C CA . ARG A 1 504 ? -0.926 8.134 3.936 1.00 97.75 504 ARG A CA 1
ATOM 4016 C C . ARG A 1 504 ? -0.102 7.467 2.829 1.00 97.75 504 ARG A C 1
ATOM 4018 O O . ARG A 1 504 ? 0.986 7.908 2.480 1.00 97.75 504 ARG A O 1
ATOM 4025 N N . ASP A 1 505 ? -0.604 6.355 2.293 1.00 97.25 505 ASP A N 1
ATOM 4026 C CA . ASP A 1 505 ? 0.120 5.549 1.286 1.00 97.25 505 ASP A CA 1
ATOM 4027 C C . ASP A 1 505 ? -0.152 5.942 -0.180 1.00 97.25 505 ASP A C 1
ATOM 4029 O O . ASP A 1 505 ? 0.415 5.362 -1.096 1.00 97.25 505 ASP A O 1
ATOM 4033 N N . HIS A 1 506 ? -1.024 6.915 -0.436 1.00 96.06 506 HIS A N 1
ATOM 4034 C CA . HIS A 1 506 ? -1.426 7.326 -1.785 1.00 96.06 506 HIS A CA 1
ATOM 4035 C C . HIS A 1 506 ? -1.285 8.845 -1.923 1.00 96.06 506 HIS A C 1
ATOM 4037 O O . HIS A 1 506 ? -1.502 9.539 -0.927 1.00 96.06 506 HIS A O 1
ATOM 4043 N N . PRO A 1 507 ? -0.999 9.408 -3.114 1.00 93.56 507 PRO A N 1
ATOM 4044 C CA . PRO A 1 507 ? -0.893 10.859 -3.264 1.00 93.56 507 PRO A CA 1
ATOM 4045 C C . PRO A 1 507 ? -2.155 11.634 -2.866 1.00 93.56 507 PRO A C 1
ATOM 4047 O O . PRO A 1 507 ? -2.057 12.782 -2.448 1.00 93.56 507 PRO A O 1
ATOM 4050 N N . ASN A 1 508 ? -3.326 10.996 -2.961 1.00 92.94 508 ASN A N 1
ATOM 4051 C CA . ASN A 1 508 ? -4.605 11.582 -2.541 1.00 92.94 508 ASN A CA 1
ATOM 4052 C C . ASN A 1 508 ? -4.912 11.366 -1.046 1.00 92.94 508 ASN A C 1
ATOM 4054 O O . ASN A 1 508 ? -5.903 11.895 -0.554 1.00 92.94 508 ASN A O 1
ATOM 4058 N N . HIS A 1 509 ? -4.084 10.626 -0.299 1.00 94.75 509 HIS A N 1
ATOM 4059 C CA . HIS A 1 509 ? -4.191 10.507 1.163 1.00 94.75 509 HIS A CA 1
ATOM 4060 C C . HIS A 1 509 ? -3.521 11.706 1.845 1.00 94.75 509 HIS A C 1
ATOM 4062 O O . HIS A 1 509 ? -2.714 11.559 2.756 1.00 94.75 509 HIS A O 1
ATOM 4068 N N . ASP A 1 510 ? -3.828 12.916 1.389 1.00 91.50 510 ASP A N 1
ATOM 4069 C CA . ASP A 1 510 ? -3.052 14.120 1.680 1.00 91.50 510 ASP A CA 1
ATOM 4070 C C . ASP A 1 510 ? -3.495 14.861 2.955 1.00 91.50 510 ASP A C 1
ATOM 4072 O O . ASP A 1 510 ? -3.085 16.002 3.177 1.00 91.50 510 ASP A O 1
ATOM 4076 N N . ARG A 1 511 ? -4.345 14.238 3.778 1.00 95.00 511 ARG A N 1
ATOM 4077 C CA . ARG A 1 511 ? -4.907 14.788 5.024 1.00 95.00 511 ARG A CA 1
ATOM 4078 C C . ARG A 1 511 ? -4.237 14.176 6.255 1.00 95.00 511 ARG A C 1
ATOM 4080 O O . ARG A 1 511 ? -3.865 13.005 6.193 1.00 95.00 511 ARG A O 1
ATOM 4087 N N . PRO A 1 512 ? -4.114 14.903 7.388 1.00 94.31 512 PRO A N 1
ATOM 4088 C CA . PRO A 1 512 ? -3.447 14.351 8.565 1.00 94.31 512 PRO A CA 1
ATOM 4089 C C . PRO A 1 512 ? -4.140 13.085 9.078 1.00 94.31 512 PRO A C 1
ATOM 4091 O O . PRO A 1 512 ? -3.462 12.124 9.428 1.00 94.31 512 PRO A O 1
ATOM 4094 N N . LEU A 1 513 ? -5.475 13.048 9.049 1.00 96.50 513 LEU A N 1
ATOM 4095 C CA . LEU A 1 513 ? -6.267 11.843 9.279 1.00 96.50 513 LEU A CA 1
ATOM 4096 C C . LEU A 1 513 ? -7.196 11.589 8.085 1.00 96.50 513 LEU A C 1
ATOM 4098 O O . LEU A 1 513 ? -7.886 12.503 7.625 1.00 96.50 513 LEU A O 1
ATOM 4102 N N . ASN A 1 514 ? -7.249 10.337 7.625 1.00 95.75 514 ASN A N 1
ATOM 4103 C CA . ASN A 1 514 ? -8.202 9.881 6.611 1.00 95.75 514 ASN A CA 1
ATOM 4104 C C . ASN A 1 514 ? -9.207 8.897 7.235 1.00 95.75 514 ASN A C 1
ATOM 4106 O O . ASN A 1 514 ? -8.837 8.118 8.115 1.00 95.75 514 ASN A O 1
ATOM 4110 N N . GLY A 1 515 ? -10.463 8.922 6.773 1.00 93.38 515 GLY A N 1
ATOM 4111 C CA . GLY A 1 515 ? -11.604 8.219 7.385 1.00 93.38 515 GLY A CA 1
ATOM 4112 C C . GLY A 1 515 ? -11.404 6.715 7.586 1.00 93.38 515 GLY A C 1
ATOM 4113 O O . GLY A 1 515 ? -11.785 6.176 8.623 1.00 93.38 515 GLY A O 1
ATOM 4114 N N . GLY A 1 516 ? -10.749 6.050 6.637 1.00 95.88 516 GLY A N 1
ATOM 4115 C CA . GLY A 1 516 ? -10.416 4.629 6.705 1.00 95.88 516 GLY A CA 1
ATOM 4116 C C . GLY A 1 516 ? -8.945 4.327 6.995 1.00 95.88 516 GLY A C 1
ATOM 4117 O O . GLY A 1 516 ? -8.524 3.210 6.743 1.00 95.88 516 GLY A O 1
ATOM 4118 N N . LEU A 1 517 ? -8.121 5.281 7.445 1.00 97.81 517 LEU A N 1
ATOM 4119 C CA . LEU A 1 517 ? -6.660 5.087 7.553 1.00 97.81 517 LEU A CA 1
ATOM 4120 C C . LEU A 1 517 ? -6.076 5.668 8.843 1.00 97.81 517 LEU A C 1
ATOM 4122 O O . LEU A 1 517 ? -5.016 6.297 8.846 1.00 97.81 517 LEU A O 1
ATOM 4126 N N . TRP A 1 518 ? -6.769 5.458 9.958 1.00 98.25 518 TRP A N 1
ATOM 4127 C CA . TRP A 1 518 ? -6.279 5.842 11.279 1.00 98.25 518 TRP A CA 1
ATOM 4128 C C . TRP A 1 518 ? -6.622 4.790 12.335 1.00 98.25 518 TRP A C 1
ATOM 4130 O O . TRP A 1 518 ? -7.339 3.828 12.056 1.00 98.25 518 TRP A O 1
ATOM 4140 N N . GLY A 1 519 ? -6.070 4.940 13.530 1.00 98.19 519 GLY A N 1
ATOM 4141 C CA . GLY A 1 519 ? -6.328 4.069 14.669 1.00 98.19 519 GLY A CA 1
ATOM 4142 C C . GLY A 1 519 ? -5.824 4.679 15.963 1.00 98.19 519 GLY A C 1
ATOM 4143 O O . GLY A 1 519 ? -5.083 5.661 15.947 1.00 98.19 519 GLY A O 1
ATOM 4144 N N . GLY A 1 520 ? -6.223 4.111 17.091 1.00 98.06 520 GLY A N 1
ATOM 4145 C CA . GLY A 1 520 ? -5.873 4.645 18.395 1.00 98.06 520 GLY A CA 1
ATOM 4146 C C . GLY A 1 520 ? -5.840 3.599 19.493 1.00 98.06 520 GLY A C 1
ATOM 4147 O O . GLY A 1 520 ? -6.316 2.475 19.338 1.00 98.06 520 GLY A O 1
ATOM 4148 N N . THR A 1 521 ? -5.239 3.966 20.615 1.00 97.81 521 THR A N 1
ATOM 4149 C CA . THR A 1 521 ? -5.368 3.229 21.871 1.00 97.81 521 THR A CA 1
ATOM 4150 C C . THR A 1 521 ? -6.620 3.668 22.619 1.00 97.81 521 THR A C 1
ATOM 4152 O O . THR A 1 521 ? -7.197 4.721 22.335 1.00 97.81 521 THR A O 1
ATOM 4155 N N . LYS A 1 522 ? -7.004 2.901 23.638 1.00 95.56 522 LYS A N 1
ATOM 4156 C CA . LYS A 1 522 ? -8.063 3.265 24.582 1.00 95.56 522 LYS A CA 1
ATOM 4157 C C . LYS A 1 522 ? -7.955 4.725 25.019 1.00 95.56 522 LYS A C 1
ATOM 4159 O O . LYS A 1 522 ? -6.870 5.192 25.374 1.00 95.56 522 LYS A O 1
ATOM 4164 N N . ASN A 1 523 ? -9.087 5.426 25.013 1.00 91.69 523 ASN A N 1
ATOM 4165 C CA . ASN A 1 523 ? -9.207 6.829 25.415 1.00 91.69 523 ASN A CA 1
ATOM 4166 C C . ASN A 1 523 ? -8.338 7.822 24.615 1.00 91.69 523 ASN A C 1
ATOM 4168 O O . ASN A 1 523 ? -8.121 8.938 25.088 1.00 91.69 523 ASN A O 1
ATOM 4172 N N . CYS A 1 524 ? -7.852 7.477 23.413 1.00 95.25 524 CYS A N 1
ATOM 4173 C CA . CYS A 1 524 ? -7.064 8.414 22.602 1.00 95.25 524 CYS A CA 1
ATOM 4174 C C . CYS A 1 524 ? -7.855 9.678 22.223 1.00 95.25 524 CYS A C 1
ATOM 4176 O O . CYS A 1 524 ? -7.279 10.755 22.088 1.00 95.25 524 CYS A O 1
ATOM 4178 N N . VAL A 1 525 ? -9.178 9.550 22.062 1.00 94.69 525 VAL A N 1
ATOM 4179 C CA . VAL A 1 525 ? -10.109 10.650 21.791 1.00 94.69 525 VAL A CA 1
ATOM 4180 C C . VAL A 1 525 ? -11.378 10.416 22.617 1.00 94.69 525 VAL A C 1
ATOM 4182 O O . VAL A 1 525 ? -12.272 9.709 22.162 1.00 94.69 525 VAL A O 1
ATOM 4185 N N . PRO A 1 526 ? -11.480 10.974 23.833 1.00 89.06 526 PRO A N 1
ATOM 4186 C CA . PRO A 1 526 ? -12.621 10.712 24.704 1.00 89.06 526 PRO A CA 1
ATOM 4187 C C . PRO A 1 526 ? -13.900 11.398 24.201 1.00 89.06 526 PRO A C 1
ATOM 4189 O O . PRO A 1 526 ? -13.855 12.541 23.728 1.00 89.06 526 PRO A O 1
ATOM 4192 N N . ASN A 1 527 ? -15.049 10.754 24.419 1.00 93.62 527 ASN A N 1
ATOM 4193 C CA . ASN A 1 527 ? -16.387 11.241 24.062 1.00 93.62 527 ASN A CA 1
ATOM 4194 C C . ASN A 1 527 ? -16.577 11.433 22.547 1.00 93.62 527 ASN A C 1
ATOM 4196 O O . ASN A 1 527 ? -17.138 12.443 22.106 1.00 93.62 527 ASN A O 1
ATOM 4200 N N . MET A 1 528 ? -16.081 10.492 21.747 1.00 95.12 528 MET A N 1
ATOM 4201 C CA . MET A 1 528 ? -16.187 10.480 20.292 1.00 95.12 528 MET A CA 1
ATOM 4202 C C . MET A 1 528 ? -17.635 10.653 19.809 1.00 95.12 528 MET A C 1
ATOM 4204 O O . MET A 1 528 ? -17.907 11.553 19.017 1.00 95.12 528 MET A O 1
ATOM 4208 N N . ALA A 1 529 ? -18.585 9.875 20.326 1.00 92.25 529 ALA A N 1
ATOM 4209 C CA . ALA A 1 529 ? -19.998 9.943 19.962 1.00 92.25 529 ALA A CA 1
ATOM 4210 C C . ALA A 1 529 ? -20.573 11.345 20.198 1.00 92.25 529 ALA A C 1
ATOM 4212 O O . ALA A 1 529 ? -21.204 11.925 19.315 1.00 92.25 529 ALA A O 1
ATOM 4213 N N . LYS A 1 530 ? -20.286 11.943 21.363 1.00 92.62 530 LYS A N 1
ATOM 4214 C CA . LYS A 1 530 ? -20.715 13.312 21.688 1.00 92.62 530 LYS A CA 1
ATOM 4215 C C . LYS A 1 530 ? -20.135 14.329 20.703 1.00 92.62 530 LYS A C 1
ATOM 4217 O O . LYS A 1 530 ? -20.867 15.195 20.228 1.00 92.62 530 LYS A O 1
ATOM 4222 N N . LYS A 1 531 ? -18.845 14.214 20.370 1.00 94.56 531 LYS A N 1
ATOM 4223 C CA . LYS A 1 531 ? -18.181 15.088 19.388 1.00 94.56 531 LYS A CA 1
ATOM 4224 C C . LYS A 1 531 ? -18.821 14.966 18.006 1.00 94.56 531 LYS A C 1
ATOM 4226 O O . LYS A 1 531 ? -19.049 15.982 17.359 1.00 94.56 531 LYS A O 1
ATOM 4231 N N . ILE A 1 532 ? -19.146 13.747 17.577 1.00 92.25 532 ILE A N 1
ATOM 4232 C CA . ILE A 1 532 ? -19.820 13.493 16.299 1.00 92.25 532 ILE A CA 1
ATOM 4233 C C . ILE A 1 532 ? -21.225 14.102 16.300 1.00 92.25 532 ILE A C 1
ATOM 4235 O O . ILE A 1 532 ? -21.592 14.789 15.350 1.00 92.25 532 ILE A O 1
ATOM 4239 N N . HIS A 1 533 ? -22.003 13.922 17.372 1.00 88.31 533 HIS A N 1
ATOM 4240 C CA . HIS A 1 533 ? -23.340 14.516 17.481 1.00 88.31 533 HIS A CA 1
ATOM 4241 C C . HIS A 1 533 ? -23.314 16.044 17.351 1.00 88.31 533 HIS A C 1
ATOM 4243 O O . HIS A 1 533 ? -24.153 16.612 16.645 1.00 88.31 533 HIS A O 1
ATOM 4249 N N . GLN A 1 534 ? -22.326 16.690 17.974 1.00 90.69 534 GLN A N 1
ATOM 4250 C CA . GLN A 1 534 ? -22.125 18.142 17.939 1.00 90.69 534 GLN A CA 1
ATOM 4251 C C . GLN A 1 534 ? -21.578 18.658 16.598 1.00 90.69 534 GLN A C 1
ATOM 4253 O O . GLN A 1 534 ? -21.605 19.863 16.354 1.00 90.69 534 GLN A O 1
ATOM 4258 N N . PHE A 1 535 ? -21.098 17.780 15.716 1.00 90.56 535 PHE A N 1
ATOM 4259 C CA . PHE A 1 535 ? -20.580 18.176 14.413 1.00 90.56 535 PHE A CA 1
ATOM 4260 C C . PHE A 1 535 ? -21.724 18.476 13.432 1.00 90.56 535 PHE A C 1
ATOM 4262 O O . PHE A 1 535 ? -22.630 17.661 13.221 1.00 90.56 535 PHE A O 1
ATOM 4269 N N . SER A 1 536 ? -21.696 19.665 12.829 1.00 84.25 536 SER A N 1
ATOM 4270 C CA . SER A 1 536 ? -22.750 20.158 11.933 1.00 84.25 536 SER A CA 1
ATOM 4271 C C . SER A 1 536 ? -22.763 19.441 10.578 1.00 84.25 536 SER A C 1
ATOM 4273 O O . SER A 1 536 ? -23.826 19.053 10.105 1.00 84.25 536 SER A O 1
ATOM 4275 N N . ASN A 1 537 ? -21.594 19.159 9.993 1.00 79.62 537 ASN A N 1
ATOM 4276 C CA . ASN A 1 537 ? -21.459 18.593 8.639 1.00 79.62 537 ASN A CA 1
ATOM 4277 C C . ASN A 1 537 ? -21.468 17.052 8.602 1.00 79.62 537 ASN A C 1
ATOM 4279 O O . ASN A 1 537 ? -20.894 16.441 7.701 1.00 79.62 537 ASN A O 1
ATOM 4283 N N . LYS A 1 538 ? -22.097 16.400 9.586 1.00 77.19 538 LYS A N 1
ATOM 4284 C CA . LYS A 1 538 ? -22.060 14.934 9.746 1.00 77.19 538 LYS A CA 1
ATOM 4285 C C . LYS A 1 538 ? -22.797 14.140 8.658 1.00 77.19 538 LYS A C 1
ATOM 4287 O O . LYS A 1 538 ? -22.586 12.939 8.569 1.00 77.19 538 LYS A O 1
ATOM 4292 N N . ASN A 1 539 ? -23.615 14.788 7.827 1.00 74.88 539 ASN A N 1
ATOM 4293 C CA . ASN A 1 539 ? -24.375 14.140 6.747 1.00 74.88 539 ASN A CA 1
ATOM 4294 C C . ASN A 1 539 ? -23.780 14.373 5.346 1.00 74.88 539 ASN A C 1
ATOM 4296 O O . ASN A 1 539 ? -24.281 13.817 4.372 1.00 74.88 539 ASN A O 1
ATOM 4300 N N . SER A 1 540 ? -22.738 15.198 5.228 1.00 76.44 540 SER A N 1
ATOM 4301 C CA . SER A 1 540 ? -22.139 15.544 3.938 1.00 76.44 540 SER A CA 1
ATOM 4302 C C . SER A 1 540 ? -21.147 14.477 3.482 1.00 76.44 540 SER A C 1
ATOM 4304 O O . SER A 1 540 ? -20.448 13.875 4.299 1.00 76.44 540 SER A O 1
ATOM 4306 N N . TYR A 1 541 ? -21.024 14.287 2.167 1.00 77.38 541 TYR A N 1
ATOM 4307 C CA . TYR A 1 541 ? -19.924 13.506 1.602 1.00 77.38 541 TYR A CA 1
ATOM 4308 C C . TYR A 1 541 ? -18.576 14.075 2.077 1.00 77.38 541 TYR A C 1
ATOM 4310 O O . TYR A 1 541 ? -18.357 15.286 2.029 1.00 77.38 541 TYR A O 1
ATOM 4318 N N . GLY A 1 542 ? -17.695 13.209 2.586 1.00 83.94 542 GLY A N 1
ATOM 4319 C CA . GLY A 1 542 ? -16.428 13.608 3.211 1.00 83.94 542 GLY A CA 1
ATOM 4320 C C . GLY A 1 542 ? -16.568 14.290 4.580 1.00 83.94 542 GLY A C 1
ATOM 4321 O O . GLY A 1 542 ? -15.593 14.845 5.087 1.00 83.94 542 GLY A O 1
ATOM 4322 N N . GLY A 1 543 ? -17.753 14.272 5.198 1.00 89.38 543 GLY A N 1
ATOM 4323 C CA . GLY A 1 543 ? -17.977 14.844 6.526 1.00 89.38 543 GLY A CA 1
ATOM 4324 C C . GLY A 1 543 ? -17.099 14.202 7.603 1.00 89.38 543 GLY A C 1
ATOM 4325 O O . GLY A 1 543 ? -16.617 14.899 8.495 1.00 89.38 543 GLY A O 1
ATOM 4326 N N . ASP A 1 544 ? -16.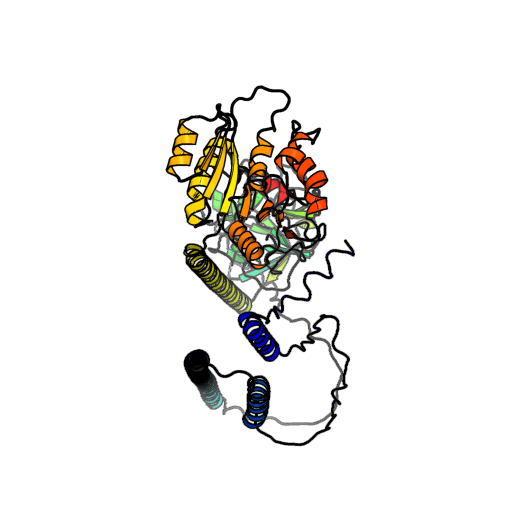825 12.903 7.485 1.00 92.12 544 ASP A N 1
ATOM 4327 C CA . ASP A 1 544 ? -15.896 12.160 8.339 1.00 92.12 544 ASP A CA 1
ATOM 4328 C C . ASP A 1 544 ? -14.456 12.678 8.228 1.00 92.12 544 ASP A C 1
ATOM 4330 O O . ASP A 1 544 ? -13.804 12.909 9.248 1.00 92.12 544 ASP A O 1
ATOM 4334 N N . LEU A 1 545 ? -13.978 12.945 7.010 1.00 92.75 545 LEU A N 1
ATOM 4335 C CA . LEU A 1 545 ? -12.679 13.573 6.774 1.00 92.75 545 LEU A CA 1
ATOM 4336 C C . LEU A 1 545 ? -12.623 14.964 7.401 1.00 92.75 545 LEU A C 1
ATOM 4338 O O . LEU A 1 545 ? -11.661 15.275 8.102 1.00 92.75 545 LEU A O 1
ATOM 4342 N N . ILE A 1 546 ? -13.637 15.806 7.188 1.00 94.06 546 ILE A N 1
ATOM 4343 C CA . ILE A 1 546 ? -13.646 17.155 7.768 1.00 94.06 546 ILE A CA 1
ATOM 4344 C C . ILE A 1 546 ? -13.613 17.055 9.297 1.00 94.06 546 ILE A C 1
ATOM 4346 O O . ILE A 1 546 ? -12.741 17.656 9.919 1.00 94.06 546 ILE A O 1
ATOM 4350 N N . PHE A 1 547 ? -14.478 16.233 9.894 1.00 96.31 547 PHE A N 1
ATOM 4351 C CA . PHE A 1 547 ? -14.524 16.015 11.339 1.00 96.31 547 PHE A CA 1
ATOM 4352 C C . PHE A 1 547 ? -13.178 15.567 11.913 1.00 96.31 547 PHE A C 1
ATOM 4354 O O . PHE A 1 547 ? -12.698 16.144 12.891 1.00 96.31 547 PHE A O 1
ATOM 4361 N N . LEU A 1 548 ? -12.544 14.561 11.306 1.00 96.81 548 LEU A N 1
ATOM 4362 C CA . LEU A 1 548 ? -11.250 14.075 11.775 1.00 96.81 548 LEU A CA 1
ATOM 4363 C C . LEU A 1 548 ? -10.202 15.191 11.756 1.00 96.81 548 LEU A C 1
ATOM 4365 O O . LEU A 1 548 ? -9.432 15.332 12.702 1.00 96.81 548 LEU A O 1
ATOM 4369 N N . ASN A 1 549 ? -10.196 16.023 10.720 1.00 95.12 549 ASN A N 1
ATOM 4370 C CA . ASN A 1 549 ? -9.164 17.037 10.543 1.00 95.12 549 ASN A CA 1
ATOM 4371 C C . ASN A 1 549 ? -9.429 18.336 11.328 1.00 95.12 549 ASN A C 1
ATOM 4373 O O . ASN A 1 549 ? -8.471 19.002 11.715 1.00 95.12 549 ASN A O 1
ATOM 4377 N N . THR A 1 550 ? -10.688 18.683 11.618 1.00 95.56 550 THR A N 1
ATOM 4378 C CA . THR A 1 550 ? -11.036 19.903 12.373 1.00 95.56 550 THR A CA 1
ATOM 4379 C C . THR A 1 550 ? -11.295 19.653 13.857 1.00 95.56 550 THR A C 1
ATOM 4381 O O . THR A 1 550 ? -11.074 20.551 14.664 1.00 95.56 550 THR A O 1
ATOM 4384 N N . VAL A 1 551 ? -11.768 18.461 14.236 1.00 96.50 551 VAL A N 1
ATOM 4385 C CA . VAL A 1 551 ? -12.152 18.136 15.622 1.00 96.50 551 VAL A CA 1
ATOM 4386 C C . VAL A 1 551 ? -11.149 17.200 16.285 1.00 96.50 551 VAL A C 1
ATOM 4388 O O . VAL A 1 551 ? -10.779 17.427 17.435 1.00 96.50 551 VAL A O 1
ATOM 4391 N N . VAL A 1 552 ? -10.712 16.145 15.592 1.00 97.19 552 VAL A N 1
ATOM 4392 C CA . VAL A 1 552 ? -9.861 15.108 16.200 1.00 97.19 552 VAL A CA 1
ATOM 4393 C C . VAL A 1 552 ? -8.385 15.486 16.146 1.00 97.19 552 VAL A C 1
ATOM 4395 O O . VAL A 1 552 ? -7.719 15.486 17.178 1.00 97.19 552 VAL A O 1
ATOM 4398 N N . TRP A 1 553 ? -7.877 15.853 14.970 1.00 97.31 553 TRP A N 1
ATOM 4399 C CA . TRP A 1 553 ? -6.464 16.149 14.742 1.00 97.31 553 TRP A CA 1
ATOM 4400 C C . TRP A 1 553 ? -5.856 17.152 15.742 1.00 97.31 553 TRP A C 1
ATOM 4402 O O . TRP A 1 553 ? -4.791 16.847 16.290 1.00 97.31 553 TRP A O 1
ATOM 4412 N N . PRO A 1 554 ? -6.510 18.285 16.087 1.00 96.44 554 PRO A N 1
ATOM 4413 C CA . PRO A 1 554 ? -5.969 19.221 17.076 1.00 96.44 554 PRO A CA 1
ATOM 4414 C C . PRO A 1 554 ? -5.714 18.607 18.460 1.00 96.44 554 PRO A C 1
ATOM 4416 O O . PRO A 1 554 ? -4.854 19.101 19.184 1.00 96.44 554 PRO A O 1
ATOM 4419 N N . LEU A 1 555 ? -6.435 17.540 18.823 1.00 95.81 555 LEU A N 1
ATOM 4420 C CA . LEU A 1 555 ? -6.341 16.878 20.129 1.00 95.81 555 LEU A CA 1
ATOM 4421 C C . LEU A 1 555 ? -5.182 15.877 20.211 1.00 95.81 555 LEU A C 1
ATOM 4423 O O . LEU A 1 555 ? -4.726 15.562 21.306 1.00 95.81 555 LEU A O 1
ATOM 4427 N N . ILE A 1 556 ? -4.729 15.354 19.069 1.00 95.06 556 ILE A N 1
ATOM 4428 C CA . ILE A 1 556 ? -3.841 14.182 19.014 1.00 95.06 556 ILE A CA 1
ATOM 4429 C C . ILE A 1 556 ? -2.504 14.440 18.310 1.00 95.06 556 ILE A C 1
ATOM 4431 O O . ILE A 1 556 ? -1.610 13.601 18.400 1.00 95.06 556 ILE A O 1
ATOM 4435 N N . LYS A 1 557 ? -2.354 15.572 17.605 1.00 94.75 557 LYS A N 1
ATOM 4436 C CA . LYS A 1 557 ? -1.216 15.859 16.709 1.00 94.75 557 LYS A CA 1
ATOM 4437 C C . LYS A 1 557 ? 0.169 15.691 17.354 1.00 94.75 557 LYS A C 1
ATOM 4439 O O . LYS A 1 557 ? 1.105 15.277 16.675 1.00 94.75 557 LYS A O 1
ATOM 4444 N N . GLU A 1 558 ? 0.281 15.932 18.660 1.00 92.62 558 GLU A N 1
ATOM 4445 C CA . GLU A 1 558 ? 1.539 15.815 19.416 1.00 92.62 558 GLU A CA 1
ATOM 4446 C C . GLU A 1 558 ? 1.857 14.369 19.850 1.00 92.62 558 GLU A C 1
ATOM 4448 O O . GLU A 1 558 ? 3.006 14.016 20.123 1.00 92.62 558 GLU A O 1
ATOM 4453 N N . ASN A 1 559 ? 0.849 13.491 19.899 1.00 93.50 559 ASN A N 1
ATOM 4454 C CA . ASN A 1 559 ? 0.979 12.116 20.384 1.00 93.50 559 ASN A CA 1
ATOM 4455 C C . ASN A 1 559 ? 0.505 11.079 19.354 1.00 93.50 559 ASN A C 1
ATOM 4457 O O . ASN A 1 559 ? -0.133 10.076 19.677 1.00 93.50 559 ASN A O 1
ATOM 4461 N N . GLN A 1 560 ? 0.854 11.327 18.097 1.00 96.62 560 GLN A N 1
ATOM 4462 C CA . GLN A 1 560 ? 0.594 10.426 16.983 1.00 96.62 560 GLN A CA 1
ATOM 4463 C C . GLN A 1 560 ? 1.895 10.033 16.283 1.00 96.62 560 GLN A C 1
ATOM 4465 O O . GLN A 1 560 ? 2.879 10.776 16.324 1.00 96.62 560 GLN A O 1
ATOM 4470 N N . ILE A 1 561 ? 1.873 8.872 15.641 1.00 98.00 561 ILE A N 1
ATOM 4471 C CA . ILE A 1 561 ? 2.838 8.464 14.621 1.00 98.00 561 ILE A CA 1
ATOM 4472 C C . ILE A 1 561 ? 2.089 8.247 13.313 1.00 98.00 561 ILE A C 1
ATOM 4474 O O . ILE A 1 561 ? 0.938 7.807 13.301 1.00 98.00 561 ILE A O 1
ATOM 4478 N N . SER A 1 562 ? 2.746 8.509 12.195 1.00 97.69 562 SER A N 1
ATOM 4479 C CA . SER A 1 562 ? 2.142 8.306 10.889 1.00 97.69 562 SER A CA 1
ATOM 4480 C C . SER A 1 562 ? 3.092 7.661 9.905 1.00 97.69 562 SER A C 1
ATOM 4482 O O . SER A 1 562 ? 4.291 7.892 9.979 1.00 97.69 562 SER A O 1
ATOM 4484 N N . HIS A 1 563 ? 2.546 6.850 9.003 1.00 98.31 563 HIS A N 1
ATOM 4485 C CA . HIS A 1 563 ? 3.298 6.250 7.904 1.00 98.31 563 HIS A CA 1
ATOM 4486 C C . HIS A 1 563 ? 2.851 6.879 6.591 1.00 98.31 563 HIS A C 1
ATOM 4488 O O . HIS A 1 563 ? 1.670 6.815 6.243 1.00 98.31 563 HIS A O 1
ATOM 4494 N N . ASP A 1 564 ? 3.777 7.532 5.897 1.00 97.69 564 ASP A N 1
ATOM 4495 C CA . ASP A 1 564 ? 3.478 8.444 4.800 1.00 97.69 564 ASP A CA 1
ATOM 4496 C C . ASP A 1 564 ? 4.439 8.247 3.624 1.00 97.69 564 ASP A C 1
ATOM 4498 O O . ASP A 1 564 ? 5.653 8.405 3.749 1.00 97.69 564 ASP A O 1
ATOM 4502 N N . ALA A 1 565 ? 3.861 7.922 2.471 1.00 96.44 565 ALA A N 1
ATOM 4503 C CA . ALA A 1 565 ? 4.560 7.661 1.226 1.00 96.44 565 ALA A CA 1
ATOM 4504 C C . ALA A 1 565 ? 4.800 8.923 0.379 1.00 96.44 565 ALA A C 1
ATOM 4506 O O . ALA A 1 565 ? 5.619 8.880 -0.525 1.00 96.44 565 ALA A O 1
ATOM 4507 N N . TYR A 1 566 ? 4.105 10.042 0.601 1.00 94.56 566 TYR A N 1
ATOM 4508 C CA . TYR A 1 566 ? 4.148 11.179 -0.337 1.00 94.56 566 TYR A CA 1
ATOM 4509 C C . TYR A 1 566 ? 4.220 12.549 0.335 1.00 94.56 566 TYR A C 1
ATOM 4511 O O . TYR A 1 566 ? 4.863 13.459 -0.184 1.00 94.56 566 TYR A O 1
ATOM 4519 N N . THR A 1 567 ? 3.581 12.714 1.486 1.00 94.06 567 THR A N 1
ATOM 4520 C CA . THR A 1 567 ? 3.415 13.992 2.184 1.00 94.06 567 THR A CA 1
ATOM 4521 C C . THR A 1 567 ? 4.146 14.033 3.524 1.00 94.06 567 THR A C 1
ATOM 4523 O O . THR A 1 567 ? 3.792 14.826 4.393 1.00 94.06 567 THR A O 1
ATOM 4526 N N . CYS A 1 568 ? 5.212 13.242 3.695 1.00 92.06 568 CYS A N 1
ATOM 4527 C CA . CYS A 1 568 ? 5.894 13.060 4.982 1.00 92.06 568 CYS A CA 1
ATOM 4528 C C . CYS A 1 568 ? 6.488 14.349 5.597 1.00 92.06 568 CYS A C 1
ATOM 4530 O O . CYS A 1 568 ? 6.836 14.375 6.773 1.00 92.06 568 CYS A O 1
ATOM 4532 N N . LYS A 1 569 ? 6.608 15.440 4.829 1.00 94.81 569 LYS A N 1
ATOM 4533 C CA . LYS A 1 569 ? 7.028 16.764 5.329 1.00 94.81 569 LYS A CA 1
ATOM 4534 C C . LYS A 1 569 ? 5.864 17.695 5.687 1.00 94.81 569 LYS A C 1
ATOM 4536 O O . LYS A 1 569 ? 6.092 18.728 6.303 1.00 94.81 569 LYS A O 1
ATOM 4541 N N . LYS A 1 570 ? 4.629 17.347 5.311 1.00 95.00 570 LYS A N 1
ATOM 4542 C CA . LYS A 1 570 ? 3.421 18.159 5.529 1.00 95.00 570 LYS A CA 1
ATOM 4543 C C . LYS A 1 570 ? 2.903 18.053 6.967 1.00 95.00 570 LYS A C 1
ATOM 4545 O O . LYS A 1 570 ? 2.280 18.992 7.455 1.00 95.00 570 LYS A O 1
ATOM 4550 N N . TYR A 1 571 ? 3.158 16.929 7.643 1.00 93.56 571 TYR A N 1
ATOM 4551 C CA . TYR A 1 571 ? 2.633 16.632 8.980 1.00 93.56 571 TYR A CA 1
ATOM 4552 C C . TYR A 1 571 ? 3.734 16.147 9.936 1.00 93.56 571 TYR A C 1
ATOM 4554 O O . TYR A 1 571 ? 4.646 15.439 9.498 1.00 93.56 571 TYR A O 1
ATOM 4562 N N . PRO A 1 572 ? 3.652 16.485 11.240 1.00 93.69 572 PRO A N 1
ATOM 4563 C CA . PRO A 1 572 ? 4.631 16.050 12.237 1.00 93.69 572 PRO A CA 1
ATOM 4564 C C . PRO A 1 572 ? 4.636 14.525 12.385 1.00 93.69 572 PRO A C 1
ATOM 4566 O O . PRO A 1 572 ? 3.655 13.868 12.043 1.00 93.69 572 PRO A O 1
ATOM 4569 N N . ASN A 1 573 ? 5.721 13.964 12.928 1.00 95.31 573 ASN A N 1
ATOM 4570 C CA . ASN A 1 573 ? 5.857 12.532 13.245 1.00 95.31 573 ASN A CA 1
ATOM 4571 C C . ASN A 1 573 ? 5.436 11.605 12.084 1.00 95.31 573 ASN A C 1
ATOM 4573 O O . ASN A 1 573 ? 4.731 10.609 12.280 1.00 95.31 573 ASN A O 1
ATOM 4577 N N . SER A 1 574 ? 5.812 11.982 10.860 1.00 96.25 574 SER A N 1
ATOM 4578 C CA . SER A 1 574 ? 5.628 11.169 9.658 1.00 96.25 574 SER A CA 1
ATOM 4579 C C . SER A 1 574 ? 6.878 10.348 9.393 1.00 96.25 574 SER A C 1
ATOM 4581 O O . SER A 1 574 ? 7.980 10.887 9.316 1.00 96.25 574 SER A O 1
ATOM 4583 N N . HIS A 1 575 ? 6.682 9.050 9.231 1.00 96.62 575 HIS A N 1
ATOM 4584 C CA . HIS A 1 575 ? 7.710 8.057 8.977 1.00 96.62 575 HIS A CA 1
ATOM 4585 C C . HIS A 1 575 ? 7.458 7.411 7.614 1.00 96.62 575 HIS A C 1
ATOM 4587 O O . HIS A 1 575 ? 6.308 7.331 7.171 1.00 96.62 575 HIS A O 1
ATOM 4593 N N . PRO A 1 576 ? 8.509 6.957 6.924 1.00 97.00 576 PRO A N 1
ATOM 4594 C CA . PRO A 1 576 ? 8.331 6.160 5.724 1.00 97.00 576 PRO A CA 1
ATOM 4595 C C . PRO A 1 576 ? 7.685 4.811 6.063 1.00 97.00 576 PRO A C 1
ATOM 4597 O O . PRO A 1 576 ? 7.697 4.364 7.209 1.00 97.00 576 PRO A O 1
ATOM 4600 N N . PHE A 1 577 ? 7.144 4.130 5.056 1.00 97.00 577 PHE A N 1
ATOM 4601 C CA . PHE A 1 577 ? 6.640 2.772 5.244 1.00 97.00 577 PHE A CA 1
ATOM 4602 C C . PHE A 1 577 ? 7.758 1.778 5.588 1.00 97.00 577 PHE A C 1
ATOM 4604 O O . PHE A 1 577 ? 8.868 1.903 5.069 1.00 97.00 577 PHE A O 1
ATOM 4611 N N . PRO A 1 578 ? 7.473 0.759 6.422 1.00 93.62 578 PRO A N 1
ATOM 4612 C CA . PRO A 1 578 ? 8.475 -0.204 6.866 1.00 93.62 578 PRO A CA 1
ATOM 4613 C C . PRO A 1 578 ? 8.851 -1.251 5.822 1.00 93.62 578 PRO A C 1
ATOM 4615 O O . PRO A 1 578 ? 9.893 -1.885 5.960 1.00 93.62 578 PRO A O 1
ATOM 4618 N N . THR A 1 579 ? 8.002 -1.444 4.818 1.00 89.88 579 THR A N 1
ATOM 4619 C CA . THR A 1 579 ? 8.119 -2.468 3.778 1.00 89.88 579 THR A CA 1
ATOM 4620 C C . THR A 1 579 ? 8.156 -1.811 2.409 1.00 89.88 579 THR A C 1
ATOM 4622 O O . THR A 1 579 ? 7.730 -0.666 2.262 1.00 89.88 579 THR A O 1
ATOM 4625 N N . ARG A 1 580 ? 8.642 -2.543 1.405 1.00 88.81 580 ARG A N 1
ATOM 4626 C CA . ARG A 1 580 ? 8.538 -2.128 0.005 1.00 88.81 580 ARG A CA 1
ATOM 4627 C C . ARG A 1 580 ? 7.100 -2.329 -0.478 1.00 88.81 580 ARG A C 1
ATOM 4629 O O . ARG A 1 580 ? 6.408 -3.250 -0.040 1.00 88.81 580 ARG A O 1
ATOM 4636 N N . ARG A 1 581 ? 6.615 -1.448 -1.344 1.00 90.31 581 ARG A N 1
ATOM 4637 C CA . ARG A 1 581 ? 5.306 -1.561 -1.981 1.00 90.31 581 ARG A CA 1
ATOM 4638 C C . ARG A 1 581 ? 5.327 -2.780 -2.899 1.00 90.31 581 ARG A C 1
ATOM 4640 O O . ARG A 1 581 ? 6.330 -2.998 -3.581 1.00 90.31 581 ARG A O 1
ATOM 4647 N N . PRO A 1 582 ? 4.249 -3.582 -2.930 1.00 81.06 582 PRO A N 1
ATOM 4648 C CA . PRO A 1 582 ? 4.188 -4.692 -3.860 1.00 81.06 582 PRO A CA 1
ATOM 4649 C C . PRO A 1 582 ? 4.320 -4.200 -5.311 1.00 81.06 582 PRO A C 1
ATOM 4651 O O . PRO A 1 582 ? 3.833 -3.110 -5.633 1.00 81.06 582 PRO A O 1
ATOM 4654 N N . PRO A 1 583 ? 4.901 -5.028 -6.196 1.00 72.88 583 PRO A N 1
ATOM 4655 C CA . PRO A 1 583 ? 5.016 -4.759 -7.629 1.00 72.88 583 PRO A CA 1
ATOM 4656 C C . PRO A 1 583 ? 3.737 -4.229 -8.272 1.00 72.88 583 PRO A C 1
ATOM 4658 O O . PRO A 1 583 ? 3.732 -3.288 -9.047 1.00 72.88 583 PRO A O 1
ATOM 4661 N N . ASN A 1 584 ? 2.582 -4.758 -7.880 1.00 74.75 584 ASN A N 1
ATOM 4662 C CA . ASN A 1 584 ? 1.305 -4.351 -8.451 1.00 74.75 584 ASN A CA 1
ATOM 4663 C C . ASN A 1 584 ? 0.815 -2.943 -8.055 1.00 74.75 584 ASN A C 1
ATOM 4665 O O . ASN A 1 584 ? -0.324 -2.603 -8.371 1.00 74.75 584 ASN A O 1
ATOM 4669 N N . TYR A 1 585 ? 1.643 -2.133 -7.382 1.00 84.62 585 TYR A N 1
ATOM 4670 C CA . TYR A 1 585 ? 1.344 -0.782 -6.898 1.00 84.62 585 TYR A CA 1
ATOM 4671 C C . TYR A 1 585 ? 0.146 -0.692 -5.939 1.00 84.62 585 TYR A C 1
ATOM 4673 O O . TYR A 1 585 ? -0.313 0.412 -5.634 1.00 84.62 585 TYR A O 1
ATOM 4681 N N . GLN A 1 586 ? -0.363 -1.813 -5.420 1.00 88.31 586 GLN A N 1
ATOM 4682 C CA . GLN A 1 586 ? -1.383 -1.751 -4.380 1.00 88.31 586 GLN A CA 1
ATOM 4683 C C . GLN A 1 586 ? -0.832 -1.034 -3.144 1.00 88.31 586 GLN A C 1
ATOM 4685 O O . GLN A 1 586 ? 0.340 -1.162 -2.783 1.00 88.31 586 GLN A O 1
ATOM 4690 N N . HIS A 1 587 ? -1.697 -0.263 -2.499 1.00 95.19 587 HIS A N 1
ATOM 4691 C CA . HIS A 1 587 ? -1.362 0.581 -1.362 1.00 95.19 587 HIS A CA 1
ATOM 4692 C C . HIS A 1 587 ? -2.384 0.403 -0.241 1.00 95.19 587 HIS A C 1
ATOM 4694 O O . HIS A 1 587 ? -3.494 -0.095 -0.448 1.00 95.19 587 HIS A O 1
ATOM 4700 N N . VAL A 1 588 ? -2.024 0.826 0.967 1.00 97.56 588 VAL A N 1
ATOM 4701 C CA . VAL A 1 588 ? -2.957 0.826 2.095 1.00 97.56 588 VAL A CA 1
ATOM 4702 C C . VAL A 1 588 ? -4.078 1.835 1.838 1.00 97.56 588 VAL A C 1
ATOM 4704 O O . VAL A 1 588 ? -3.809 3.019 1.634 1.00 97.56 588 VAL A O 1
ATOM 4707 N N . GLY A 1 589 ? -5.327 1.362 1.864 1.00 96.94 589 GLY A N 1
ATOM 4708 C CA . GLY A 1 589 ? -6.512 2.148 1.495 1.00 96.94 589 GLY A CA 1
ATOM 4709 C C . GLY A 1 589 ? -6.913 2.050 0.021 1.00 96.94 589 GLY A C 1
ATOM 4710 O O . GLY A 1 589 ? -7.766 2.813 -0.418 1.00 96.94 589 GLY A O 1
ATOM 4711 N N . GLN A 1 590 ? -6.308 1.137 -0.750 1.00 96.25 590 GLN A N 1
ATOM 4712 C CA . GLN A 1 590 ? -6.716 0.875 -2.131 1.00 96.25 590 GLN A CA 1
ATOM 4713 C C . GLN A 1 590 ? -8.185 0.451 -2.178 1.00 96.25 590 GLN A C 1
ATOM 4715 O O . GLN A 1 590 ? -8.557 -0.545 -1.563 1.00 96.25 590 GLN A O 1
ATOM 4720 N N . VAL A 1 591 ? -8.989 1.153 -2.977 1.00 94.75 591 VAL A N 1
ATOM 4721 C CA . VAL A 1 591 ? -10.401 0.820 -3.204 1.00 94.75 591 VAL A CA 1
ATOM 4722 C C . VAL A 1 591 ? -10.521 -0.407 -4.104 1.00 94.75 591 VAL A C 1
ATOM 4724 O O . VAL A 1 591 ? -9.831 -0.499 -5.120 1.00 94.75 591 VAL A O 1
ATOM 4727 N N . PHE A 1 592 ? -11.438 -1.310 -3.772 1.00 90.19 592 PHE A N 1
ATOM 4728 C CA . PHE A 1 592 ? -11.813 -2.484 -4.558 1.00 90.19 592 PHE A CA 1
ATOM 4729 C C . PHE A 1 592 ? -13.262 -2.381 -5.051 1.00 90.19 592 PHE A C 1
ATOM 4731 O O . PHE A 1 592 ? -14.110 -1.718 -4.448 1.00 90.19 592 PHE A O 1
ATOM 4738 N N . SER A 1 593 ? -13.542 -3.026 -6.181 1.00 80.81 593 SER A N 1
ATOM 4739 C CA . SER A 1 593 ? -14.877 -3.141 -6.766 1.00 80.81 593 SER A CA 1
ATOM 4740 C C . SER A 1 593 ? -15.691 -4.275 -6.126 1.00 80.81 593 SER A C 1
ATOM 4742 O O . SER A 1 593 ? -15.182 -5.068 -5.333 1.00 80.81 593 SER A O 1
ATOM 4744 N N . ALA A 1 594 ? -16.962 -4.387 -6.520 1.00 79.31 594 ALA A N 1
ATOM 4745 C CA . ALA A 1 594 ? -17.823 -5.517 -6.164 1.00 79.31 594 ALA A CA 1
ATOM 4746 C C . ALA A 1 594 ? -17.269 -6.881 -6.616 1.00 79.31 594 ALA A C 1
ATOM 4748 O O . ALA A 1 594 ? -17.526 -7.885 -5.963 1.00 79.31 594 ALA A O 1
ATOM 4749 N N . ALA A 1 595 ? -16.483 -6.914 -7.698 1.00 72.94 595 ALA A N 1
ATOM 4750 C CA . ALA A 1 595 ? -15.835 -8.122 -8.215 1.00 72.94 595 ALA A CA 1
ATOM 4751 C C . ALA A 1 595 ? -14.477 -8.411 -7.544 1.00 72.94 595 ALA A C 1
ATOM 4753 O O . ALA A 1 595 ? -13.673 -9.176 -8.074 1.00 72.94 595 ALA A O 1
ATOM 4754 N N . ASP A 1 596 ? -14.199 -7.758 -6.411 1.00 79.00 596 ASP A N 1
ATOM 4755 C CA . ASP A 1 59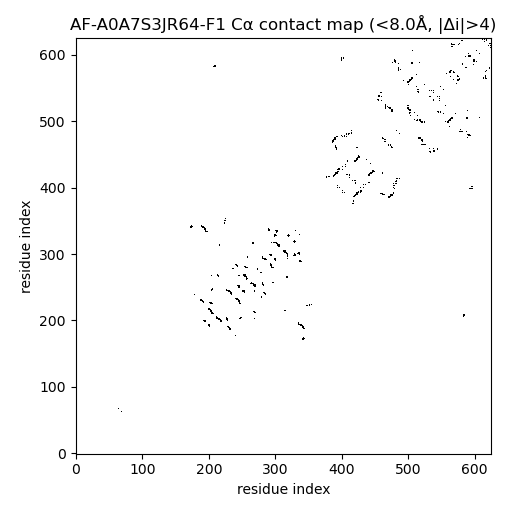6 ? -12.952 -7.897 -5.656 1.00 79.00 596 ASP A CA 1
ATOM 4756 C C . ASP A 1 596 ? -11.696 -7.532 -6.467 1.00 79.00 596 ASP A C 1
ATOM 4758 O O . ASP A 1 596 ? -10.606 -8.050 -6.241 1.00 79.00 596 ASP A O 1
ATOM 4762 N N . GLN A 1 597 ? -11.848 -6.611 -7.423 1.00 79.06 597 GLN A N 1
ATOM 4763 C CA . GLN A 1 597 ? -10.742 -6.101 -8.232 1.00 79.06 597 GLN A CA 1
ATOM 4764 C C . GLN A 1 597 ? -10.305 -4.723 -7.737 1.00 79.06 597 GLN A C 1
ATOM 4766 O O . GLN A 1 597 ? -11.173 -3.892 -7.442 1.00 79.06 597 GLN A O 1
ATOM 4771 N N . PRO A 1 598 ? -8.994 -4.432 -7.672 1.00 79.25 598 PRO A N 1
ATOM 4772 C CA . PRO A 1 598 ? -8.520 -3.105 -7.310 1.00 79.25 598 PRO A CA 1
ATOM 4773 C C . PRO A 1 598 ? -9.017 -2.071 -8.326 1.00 79.25 598 PRO A C 1
ATOM 4775 O O . PRO A 1 598 ? -9.049 -2.311 -9.536 1.00 79.25 598 PRO A O 1
ATOM 4778 N N . ARG A 1 599 ? -9.397 -0.886 -7.845 1.00 82.50 599 ARG A N 1
ATOM 4779 C CA . ARG A 1 599 ? -9.775 0.245 -8.692 1.00 82.50 599 ARG A CA 1
ATOM 4780 C C . ARG A 1 599 ? -8.523 0.793 -9.366 1.00 82.50 599 ARG A C 1
ATOM 4782 O O . ARG A 1 599 ? -7.877 1.714 -8.873 1.00 82.50 599 ARG A O 1
ATOM 4789 N N . MET A 1 600 ? -8.212 0.232 -10.531 1.00 80.00 600 MET A N 1
ATOM 4790 C CA . MET A 1 600 ? -6.991 0.529 -11.282 1.00 80.00 600 MET A CA 1
ATOM 4791 C C . MET A 1 600 ? -6.809 2.012 -11.620 1.00 80.00 600 MET A C 1
ATOM 4793 O O . MET A 1 600 ? -5.678 2.431 -11.828 1.00 80.00 600 MET A O 1
ATOM 4797 N N . GLY A 1 601 ? -7.874 2.821 -11.633 1.00 70.69 601 GLY A N 1
ATOM 4798 C CA . GLY A 1 601 ? -7.771 4.276 -11.783 1.00 70.69 601 GLY A CA 1
ATOM 4799 C C . GLY A 1 601 ? -6.945 4.958 -10.683 1.00 70.69 601 GLY A C 1
ATOM 4800 O O . GLY A 1 601 ? -6.227 5.907 -10.983 1.00 70.69 601 GLY A O 1
ATOM 4801 N N . ASP A 1 602 ? -6.969 4.445 -9.447 1.00 81.69 602 ASP A N 1
ATOM 4802 C CA . ASP A 1 602 ? -6.154 4.986 -8.347 1.00 81.69 602 ASP A CA 1
ATOM 4803 C C . ASP A 1 602 ? -4.661 4.743 -8.607 1.00 81.69 602 ASP A C 1
ATOM 4805 O O . ASP A 1 602 ? -3.828 5.634 -8.474 1.00 81.69 602 ASP A O 1
ATOM 4809 N N . ILE A 1 603 ? -4.327 3.546 -9.088 1.00 79.56 603 ILE A N 1
ATOM 4810 C CA . ILE A 1 603 ? -2.950 3.154 -9.395 1.00 79.56 603 ILE A CA 1
ATOM 4811 C C . ILE A 1 603 ? -2.458 3.846 -10.670 1.00 79.56 603 ILE A C 1
ATOM 4813 O O . ILE A 1 603 ? -1.451 4.557 -10.661 1.00 79.56 603 ILE A O 1
ATOM 4817 N N . ASN A 1 604 ? -3.170 3.637 -11.776 1.00 74.94 604 ASN A N 1
ATOM 4818 C CA . ASN A 1 604 ? -2.757 4.070 -13.108 1.00 74.94 604 ASN A CA 1
ATOM 4819 C C . ASN A 1 604 ? -2.778 5.595 -13.240 1.00 74.94 604 ASN A C 1
ATOM 4821 O O . ASN A 1 604 ? -1.969 6.138 -13.984 1.00 74.94 604 ASN A O 1
ATOM 4825 N N . GLY A 1 605 ? -3.701 6.270 -12.548 1.00 70.19 605 GLY A N 1
ATOM 4826 C CA . GLY A 1 605 ? -3.882 7.716 -12.648 1.00 70.19 605 GLY A CA 1
ATOM 4827 C C . GLY A 1 605 ? -2.967 8.536 -11.741 1.00 70.19 605 GLY A C 1
ATOM 4828 O O . GLY A 1 605 ? -2.694 9.687 -12.062 1.00 70.19 605 GLY A O 1
ATOM 4829 N N . PHE A 1 606 ? -2.497 7.979 -10.616 1.00 80.00 606 PHE A N 1
ATOM 4830 C CA . PHE A 1 606 ? -1.806 8.775 -9.590 1.00 80.00 606 PHE A CA 1
ATOM 4831 C C . PHE A 1 606 ? -0.467 8.204 -9.124 1.00 80.00 606 PHE A C 1
ATOM 4833 O O . PHE A 1 606 ? 0.366 8.964 -8.624 1.00 80.00 606 PHE A O 1
ATOM 4840 N N . MET A 1 607 ? -0.252 6.892 -9.243 1.00 81.00 607 MET A N 1
ATOM 4841 C CA . MET A 1 607 ? 0.923 6.224 -8.675 1.00 81.00 607 MET A CA 1
ATOM 4842 C C . MET A 1 607 ? 1.911 5.744 -9.732 1.00 81.00 607 MET A C 1
ATOM 4844 O O . MET A 1 607 ? 3.122 5.855 -9.532 1.00 81.00 607 MET A O 1
ATOM 4848 N N . ARG A 1 608 ? 1.418 5.189 -10.847 1.00 75.00 608 ARG A N 1
ATOM 4849 C CA . ARG A 1 608 ? 2.285 4.630 -11.889 1.00 75.00 608 ARG A CA 1
ATOM 4850 C C . ARG A 1 608 ? 3.147 5.736 -12.497 1.00 75.00 608 ARG A C 1
ATOM 4852 O O . ARG A 1 608 ? 2.641 6.766 -12.920 1.00 75.00 608 ARG A O 1
ATOM 4859 N N . GLY A 1 609 ? 4.460 5.516 -12.520 1.00 70.44 609 GLY A N 1
ATOM 4860 C CA . GLY A 1 609 ? 5.426 6.503 -13.010 1.00 70.44 609 GLY A CA 1
ATOM 4861 C C . GLY A 1 609 ? 5.696 7.668 -12.052 1.00 70.44 609 GLY A C 1
ATOM 4862 O O . GLY A 1 609 ? 6.583 8.470 -12.330 1.00 70.44 609 GLY A O 1
ATOM 4863 N N . ARG A 1 610 ? 5.016 7.741 -10.897 1.00 77.75 610 ARG A N 1
ATOM 4864 C CA . ARG A 1 610 ? 5.214 8.799 -9.902 1.00 77.75 610 ARG A CA 1
ATOM 4865 C C . ARG A 1 610 ? 6.120 8.326 -8.758 1.00 77.75 610 ARG A C 1
ATOM 4867 O O . ARG A 1 610 ? 5.642 7.636 -7.851 1.00 77.75 610 ARG A O 1
ATOM 4874 N N . PRO A 1 611 ? 7.412 8.701 -8.747 1.00 81.25 611 PRO A N 1
ATOM 4875 C CA . PRO A 1 611 ? 8.302 8.326 -7.661 1.00 81.25 611 PRO A CA 1
ATOM 4876 C C . PRO A 1 611 ? 7.870 8.978 -6.341 1.00 81.25 611 PRO A C 1
ATOM 4878 O O . PRO A 1 611 ? 7.481 10.146 -6.297 1.00 81.25 611 PRO A O 1
ATOM 4881 N N . ILE A 1 612 ? 7.990 8.233 -5.246 1.00 88.25 612 ILE A N 1
ATOM 4882 C CA . ILE A 1 612 ? 7.875 8.757 -3.884 1.00 88.25 612 ILE A CA 1
ATOM 4883 C C . ILE A 1 612 ? 9.008 9.762 -3.635 1.00 88.25 612 ILE A C 1
ATOM 4885 O O . ILE A 1 612 ? 10.138 9.476 -4.035 1.00 88.25 612 ILE A O 1
ATOM 4889 N N . PRO A 1 613 ? 8.786 10.909 -2.969 1.00 91.69 613 PRO A N 1
ATOM 4890 C CA . PRO A 1 613 ? 9.874 11.819 -2.608 1.00 91.69 613 PRO A CA 1
ATOM 4891 C C . PRO A 1 613 ? 10.974 11.102 -1.815 1.00 91.69 613 PRO A C 1
ATOM 4893 O O . PRO A 1 613 ? 10.662 10.334 -0.910 1.00 91.69 613 PRO A O 1
ATOM 4896 N N . LEU A 1 614 ? 12.252 11.344 -2.133 1.00 88.81 614 LEU A N 1
ATOM 4897 C CA . LEU A 1 614 ? 13.392 10.615 -1.548 1.00 88.81 614 LEU A CA 1
ATOM 4898 C C . LEU A 1 614 ? 13.362 10.614 -0.010 1.00 88.81 614 LEU A C 1
ATOM 4900 O O . LEU A 1 614 ? 13.579 9.585 0.618 1.00 88.81 614 LEU A O 1
ATOM 4904 N N . GLN A 1 615 ? 12.996 11.748 0.587 1.00 91.19 615 GLN A N 1
ATOM 4905 C CA . GLN A 1 615 ? 12.864 11.935 2.031 1.00 91.19 615 GLN A CA 1
ATOM 4906 C C . GLN A 1 615 ? 11.711 11.154 2.686 1.00 91.19 615 GLN A C 1
ATOM 4908 O O . GLN A 1 615 ? 11.661 11.078 3.909 1.00 91.19 615 GLN A O 1
ATOM 4913 N N . CYS A 1 616 ? 10.767 10.634 1.898 1.00 94.38 616 CYS A N 1
ATOM 4914 C CA . CYS A 1 616 ? 9.640 9.822 2.367 1.00 94.38 616 CYS A CA 1
ATOM 4915 C C . CYS A 1 616 ? 9.871 8.320 2.140 1.00 94.38 616 CYS A C 1
ATOM 4917 O O . CYS A 1 616 ? 8.960 7.519 2.349 1.00 94.38 616 CYS A O 1
ATOM 4919 N N . ARG A 1 617 ? 11.072 7.920 1.706 1.00 92.88 617 ARG A N 1
ATOM 4920 C CA . ARG A 1 617 ? 11.447 6.514 1.530 1.00 92.88 617 ARG A CA 1
ATOM 4921 C C . ARG A 1 617 ? 12.217 6.032 2.751 1.00 92.88 617 ARG A C 1
ATOM 4923 O O . ARG A 1 617 ? 13.061 6.754 3.274 1.00 92.88 617 ARG A O 1
ATOM 4930 N N . LYS A 1 618 ? 11.957 4.795 3.180 1.00 91.25 618 LYS A N 1
ATOM 4931 C CA . LYS A 1 618 ? 12.776 4.139 4.211 1.00 91.25 618 LYS A CA 1
ATOM 4932 C C . LYS A 1 618 ? 14.134 3.759 3.635 1.00 91.25 618 LYS A C 1
ATOM 4934 O O . LYS A 1 618 ? 15.145 3.912 4.308 1.00 91.25 618 LYS A O 1
ATOM 4939 N N . HIS A 1 619 ? 14.136 3.344 2.369 1.00 87.12 619 HIS A N 1
ATOM 4940 C CA . HIS A 1 619 ? 15.337 3.054 1.609 1.00 87.12 619 HIS A CA 1
ATOM 4941 C C . HIS A 1 619 ? 15.326 3.809 0.268 1.00 87.12 619 HIS A C 1
ATOM 4943 O O . HIS A 1 619 ? 14.285 3.826 -0.402 1.00 87.12 619 HIS A O 1
ATOM 4949 N N . PRO A 1 620 ? 16.435 4.461 -0.136 1.00 81.06 620 PRO A N 1
ATOM 4950 C CA . PRO A 1 620 ? 16.492 5.279 -1.349 1.00 81.06 620 PRO A CA 1
ATOM 4951 C C . PRO A 1 620 ? 16.007 4.572 -2.622 1.00 81.06 620 PRO A C 1
ATOM 4953 O O . PRO A 1 620 ? 15.372 5.210 -3.467 1.00 81.06 620 PRO A O 1
ATOM 4956 N N . GLU A 1 621 ? 16.249 3.268 -2.741 1.00 80.69 621 GLU A N 1
ATOM 4957 C CA . GLU A 1 621 ? 15.904 2.433 -3.893 1.00 80.69 621 GLU A CA 1
ATOM 4958 C C . GLU A 1 621 ? 14.414 2.076 -3.990 1.00 80.69 621 GLU A C 1
ATOM 4960 O O . GLU A 1 621 ? 13.954 1.659 -5.054 1.00 80.69 621 GLU A O 1
ATOM 4965 N N . TRP A 1 622 ? 13.610 2.297 -2.941 1.00 84.81 622 TRP A N 1
ATOM 4966 C CA . TRP A 1 622 ? 12.153 2.089 -2.986 1.00 84.81 622 TRP A CA 1
ATOM 4967 C C . TRP A 1 622 ? 11.469 3.263 -3.682 1.00 84.81 622 TRP A C 1
ATOM 4969 O O . TRP A 1 622 ? 10.686 4.019 -3.102 1.00 84.81 622 TRP A O 1
ATOM 4979 N N . LYS A 1 623 ? 11.801 3.443 -4.963 1.00 82.94 623 LYS A N 1
ATOM 4980 C CA . LYS A 1 623 ? 11.385 4.583 -5.781 1.00 82.94 623 LYS A CA 1
ATOM 4981 C C . LYS A 1 623 ? 9.870 4.769 -5.802 1.00 82.94 623 LYS A C 1
ATOM 4983 O O . LYS A 1 623 ? 9.411 5.907 -5.825 1.00 82.94 623 LYS A O 1
ATOM 4988 N N . PHE A 1 624 ? 9.112 3.679 -5.740 1.00 82.94 624 PHE A N 1
ATOM 4989 C CA . PHE A 1 624 ? 7.648 3.673 -5.739 1.00 82.94 624 PHE A CA 1
ATOM 4990 C C . PHE A 1 624 ? 7.034 3.192 -4.417 1.00 82.94 624 PHE A C 1
ATOM 4992 O O . PHE A 1 624 ? 5.829 2.936 -4.375 1.00 82.94 624 PHE A O 1
ATOM 4999 N N . GLY A 1 625 ? 7.835 3.151 -3.347 1.00 75.81 625 GLY A N 1
ATOM 5000 C CA . GLY A 1 625 ? 7.418 2.818 -1.981 1.00 75.81 625 GLY A CA 1
ATOM 5001 C C . GLY A 1 625 ? 7.752 1.440 -1.513 1.00 75.81 625 GLY A C 1
ATOM 5002 O O . GLY A 1 625 ? 8.107 0.589 -2.350 1.00 75.81 625 GLY A O 1
#